Protein AF-0000000086030124 (afdb_homodimer)

Structure (mmCIF, N/CA/C/O backbone):
data_AF-0000000086030124-model_v1
#
loop_
_entity.id
_entity.type
_entity.pdbx_description
1 polymer '7-methyl-GTP pyrophosphatase'
#
loop_
_atom_site.group_PDB
_atom_site.id
_atom_site.type_symbol
_atom_site.label_atom_id
_atom_site.label_alt_id
_atom_site.label_comp_id
_atom_site.label_asym_id
_atom_site.label_entity_id
_atom_site.label_seq_id
_atom_site.pdbx_PDB_ins_code
_atom_site.Cartn_x
_atom_site.Cartn_y
_atom_site.Cartn_z
_atom_site.occupancy
_atom_site.B_iso_or_equiv
_atom_site.auth_seq_id
_atom_site.auth_comp_id
_atom_site.auth_asym_id
_atom_site.auth_atom_id
_atom_site.pdbx_PDB_model_num
ATOM 1 N N . MET A 1 1 ? -25.453 28.547 9.508 1 27.73 1 MET A N 1
ATOM 2 C CA . MET A 1 1 ? -24.422 28.516 8.477 1 27.73 1 MET A CA 1
ATOM 3 C C . MET A 1 1 ? -23.562 27.266 8.617 1 27.73 1 MET A C 1
ATOM 5 O O . MET A 1 1 ? -23.125 26.922 9.727 1 27.73 1 MET A O 1
ATOM 9 N N . ALA A 1 2 ? -23.75 26.156 7.93 1 42.12 2 ALA A N 1
ATOM 10 C CA . ALA A 1 2 ? -22.969 24.938 8.125 1 42.12 2 ALA A CA 1
ATOM 11 C C . ALA A 1 2 ? -21.484 25.266 8.352 1 42.12 2 ALA A C 1
ATOM 13 O O . ALA A 1 2 ? -20.875 26 7.574 1 42.12 2 ALA A O 1
ATOM 14 N N . ALA A 1 3 ? -20.953 25.547 9.508 1 49.97 3 ALA A N 1
ATOM 15 C CA . ALA A 1 3 ? -19.594 25.969 9.836 1 49.97 3 ALA A CA 1
ATOM 16 C C . ALA A 1 3 ? -18.594 25.453 8.805 1 49.97 3 ALA A C 1
ATOM 18 O O . ALA A 1 3 ? -18.516 24.25 8.57 1 49.97 3 ALA A O 1
ATOM 19 N N . THR A 1 4 ? -18.156 26.266 7.715 1 64.25 4 THR A N 1
ATOM 20 C CA . THR A 1 4 ? -17.359 25.969 6.535 1 64.25 4 THR A CA 1
ATOM 21 C C . THR A 1 4 ? -15.961 25.5 6.934 1 64.25 4 THR A C 1
ATOM 23 O O . THR A 1 4 ? -15.258 26.172 7.691 1 64.25 4 THR A O 1
ATOM 26 N N . ALA A 1 5 ? -15.711 24.172 6.859 1 84.19 5 ALA A N 1
ATOM 27 C CA . ALA A 1 5 ? -14.391 23.625 7.172 1 84.19 5 ALA A CA 1
ATOM 28 C C . ALA A 1 5 ? -13.289 24.469 6.531 1 84.19 5 ALA A C 1
ATOM 30 O O . ALA A 1 5 ? -13.477 25.031 5.449 1 84.19 5 ALA A O 1
ATOM 31 N N . LEU A 1 6 ? -12.312 24.984 7.371 1 94.25 6 LEU A N 1
ATOM 32 C CA . LEU A 1 6 ? -11.156 25.719 6.883 1 94.25 6 LEU A CA 1
ATOM 33 C C . LEU A 1 6 ? -10.594 25.078 5.621 1 94.25 6 LEU A C 1
ATOM 35 O O . LEU A 1 6 ? -10.656 23.844 5.465 1 94.25 6 LEU A O 1
ATOM 39 N N . PRO A 1 7 ? -10.148 25.953 4.691 1 97.19 7 PRO A N 1
ATOM 40 C CA . PRO A 1 7 ? -9.492 25.375 3.514 1 97.19 7 PRO A CA 1
ATOM 41 C C . PRO A 1 7 ? -8.25 24.562 3.871 1 97.19 7 PRO A C 1
ATOM 43 O O . PRO A 1 7 ? -7.625 24.797 4.906 1 97.19 7 PRO A O 1
ATOM 46 N N . VAL A 1 8 ? -7.926 23.625 3 1 98.19 8 VAL A N 1
ATOM 47 C CA . VAL A 1 8 ? -6.801 22.719 3.232 1 98.19 8 VAL A CA 1
ATOM 48 C C . VAL A 1 8 ? -5.672 23.047 2.252 1 98.19 8 VAL A C 1
ATOM 50 O O . VAL A 1 8 ? -5.918 23.266 1.062 1 98.19 8 VAL A O 1
ATOM 53 N N . VAL A 1 9 ? -4.465 23.141 2.754 1 98.75 9 VAL A N 1
ATOM 54 C CA . VAL A 1 9 ? -3.266 23.375 1.952 1 98.75 9 VAL A CA 1
ATOM 55 C C . VAL A 1 9 ? -2.264 22.25 2.189 1 98.75 9 VAL A C 1
ATOM 57 O O . VAL A 1 9 ? -2.008 21.859 3.334 1 98.75 9 VAL A O 1
ATOM 60 N N . LEU A 1 10 ? -1.805 21.641 1.184 1 98.69 10 LEU A N 1
ATOM 61 C CA . LEU A 1 10 ? -0.705 20.688 1.253 1 98.69 10 LEU A CA 1
ATOM 62 C C . LEU A 1 10 ? 0.634 21.375 1.025 1 98.69 10 LEU A C 1
ATOM 64 O O . LEU A 1 10 ? 0.919 21.828 -0.083 1 98.69 10 LEU A O 1
ATOM 68 N N . ALA A 1 11 ? 1.445 21.469 2.074 1 98.62 11 ALA A N 1
ATOM 69 C CA . ALA A 1 11 ? 2.758 22.109 2.004 1 98.62 11 ALA A CA 1
ATOM 70 C C . ALA A 1 11 ? 3.793 21.172 1.396 1 98.62 11 ALA A C 1
ATOM 72 O O . ALA A 1 11 ? 4.719 20.734 2.082 1 98.62 11 ALA A O 1
ATOM 73 N N . SER A 1 12 ? 3.699 20.906 0.163 1 97.25 12 SER A N 1
ATOM 74 C CA . SER A 1 12 ? 4.562 19.953 -0.521 1 97.25 12 SER A CA 1
ATOM 75 C C . SER A 1 12 ? 4.586 20.203 -2.025 1 97.25 12 SER A C 1
ATOM 77 O O . SER A 1 12 ? 3.582 20.641 -2.604 1 97.25 12 SER A O 1
ATOM 79 N N . THR A 1 13 ? 5.656 19.922 -2.635 1 93.06 13 THR A N 1
ATOM 80 C CA . THR A 1 13 ? 5.766 19.906 -4.09 1 93.06 13 THR A CA 1
ATOM 81 C C . THR A 1 13 ? 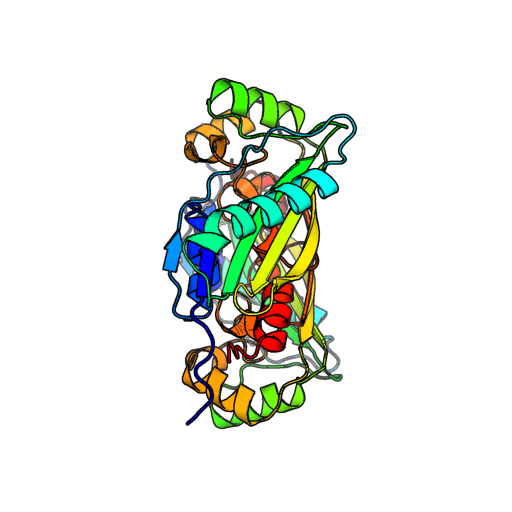5.781 18.484 -4.613 1 93.06 13 THR A C 1
ATOM 83 O O . THR A 1 13 ? 5.941 18.25 -5.816 1 93.06 13 THR A O 1
ATOM 86 N N . SER A 1 14 ? 5.684 17.547 -3.762 1 91.75 14 SER A N 1
ATOM 87 C CA . SER A 1 14 ? 5.734 16.125 -4.121 1 91.75 14 SER A CA 1
ATOM 88 C C . SER A 1 14 ? 4.488 15.711 -4.898 1 91.75 14 SER A C 1
ATOM 90 O O . SER A 1 14 ? 3.369 15.836 -4.402 1 91.75 14 SER A O 1
ATOM 92 N N . THR A 1 15 ? 4.711 15.086 -6.066 1 91.94 15 THR A N 1
ATOM 93 C CA . THR A 1 15 ? 3.604 14.562 -6.859 1 91.94 15 THR A CA 1
ATOM 94 C C . THR A 1 15 ? 2.963 13.367 -6.172 1 91.94 15 THR A C 1
ATOM 96 O O . THR A 1 15 ? 1.754 13.148 -6.285 1 91.94 15 THR A O 1
ATOM 99 N N . PHE A 1 16 ? 3.732 12.578 -5.434 1 91.94 16 PHE A N 1
ATOM 100 C CA . PHE A 1 16 ? 3.229 11.398 -4.734 1 91.94 16 PHE A CA 1
ATOM 101 C C . PHE A 1 16 ? 2.275 11.797 -3.613 1 91.94 16 PHE A C 1
ATOM 103 O O . PHE A 1 16 ? 1.178 11.25 -3.5 1 91.94 16 PHE A O 1
ATOM 110 N N . ARG A 1 17 ? 2.697 12.781 -2.834 1 96.19 17 ARG A N 1
ATOM 111 C CA . ARG A 1 17 ? 1.858 13.25 -1.734 1 96.19 17 ARG A CA 1
ATOM 112 C C . ARG A 1 17 ? 0.556 13.844 -2.256 1 96.19 17 ARG A C 1
ATOM 114 O O . ARG A 1 17 ? -0.517 13.578 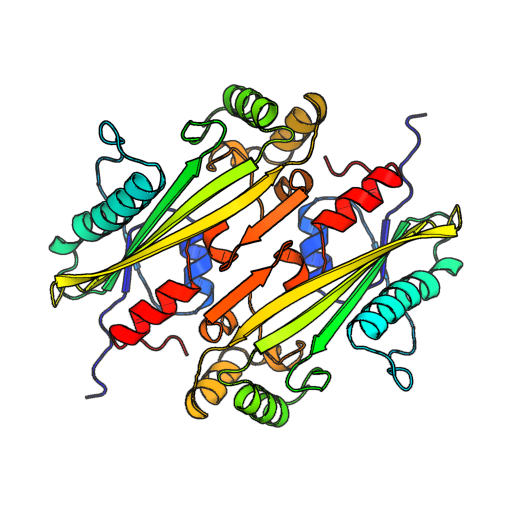-1.71 1 96.19 17 ARG A O 1
ATOM 121 N N . ARG A 1 18 ? 0.685 14.586 -3.307 1 97.06 18 ARG A N 1
ATOM 122 C CA . ARG A 1 18 ? -0.495 15.188 -3.92 1 97.06 18 ARG A CA 1
ATOM 123 C C . ARG A 1 18 ? -1.471 14.117 -4.395 1 97.06 18 ARG A C 1
ATOM 125 O O . ARG A 1 18 ? -2.666 14.188 -4.105 1 97.06 18 ARG A O 1
ATOM 132 N N . LYS A 1 19 ? -0.991 13.133 -5.109 1 95.69 19 LYS A N 1
ATOM 133 C CA . LYS A 1 19 ? -1.825 12.055 -5.637 1 95.69 19 LYS A CA 1
ATOM 134 C C . LYS A 1 19 ? -2.502 11.281 -4.508 1 95.69 19 LYS A C 1
ATOM 136 O O . LYS A 1 19 ? -3.676 10.914 -4.613 1 95.69 19 LYS A O 1
ATOM 141 N N . GLN A 1 20 ? -1.78 11.047 -3.445 1 95.94 20 GLN A N 1
ATOM 142 C CA . GLN A 1 20 ? -2.338 10.32 -2.309 1 95.94 20 GLN A CA 1
ATOM 143 C C . GLN A 1 20 ? -3.504 11.086 -1.687 1 95.94 20 GLN A C 1
ATOM 145 O O . GLN A 1 20 ? -4.555 10.5 -1.403 1 95.94 20 GLN A O 1
ATOM 150 N N . LEU A 1 21 ? -3.281 12.375 -1.481 1 97.19 21 LEU A N 1
ATOM 151 C CA . LEU A 1 21 ? -4.336 13.172 -0.87 1 97.19 21 LEU A CA 1
ATOM 152 C C . LEU A 1 21 ? -5.543 13.281 -1.797 1 97.19 21 LEU A C 1
ATOM 154 O O . LEU A 1 21 ? -6.684 13.336 -1.333 1 97.19 21 LEU A O 1
ATOM 158 N N . GLN A 1 22 ? -5.301 13.242 -3.072 1 97.25 22 GLN A N 1
ATOM 159 C CA . GLN A 1 22 ? -6.359 13.359 -4.074 1 97.25 22 GLN A CA 1
ATOM 160 C C . GLN A 1 22 ? -7.309 12.164 -4.008 1 97.25 22 GLN A C 1
ATOM 162 O O . GLN A 1 22 ? -8.469 12.273 -4.398 1 97.25 22 GLN A O 1
ATOM 167 N N . THR A 1 23 ? -6.824 11.07 -3.514 1 95.31 23 THR A N 1
ATOM 168 C CA . THR A 1 23 ? -7.648 9.867 -3.459 1 95.31 23 THR A CA 1
ATOM 169 C C . THR A 1 23 ? -8.875 10.094 -2.582 1 95.31 23 THR A C 1
ATOM 171 O O . THR A 1 23 ? -9.875 9.383 -2.709 1 95.31 23 THR A O 1
ATOM 174 N N . TRP A 1 24 ? -8.82 11.016 -1.66 1 96 24 TRP A N 1
ATOM 175 C CA . TRP A 1 24 ? -9.93 11.297 -0.752 1 96 24 TRP A CA 1
ATOM 176 C C . TRP A 1 24 ? -10.93 12.25 -1.396 1 96 24 TRP A C 1
ATOM 178 O O . TRP A 1 24 ? -12.008 12.477 -0.852 1 96 24 TRP A O 1
ATOM 188 N N . GLY A 1 25 ? -10.586 12.867 -2.492 1 93.88 25 GLY A N 1
ATOM 189 C CA . GLY A 1 25 ? -11.477 13.797 -3.168 1 93.88 25 GLY A CA 1
ATOM 190 C C . GLY A 1 25 ? -11.695 15.086 -2.4 1 93.88 25 GLY A C 1
ATOM 191 O O . GLY A 1 25 ? -12.695 15.773 -2.604 1 93.88 25 GLY A O 1
ATOM 192 N N . LEU A 1 26 ? -10.914 15.32 -1.486 1 91.69 26 LEU A N 1
ATOM 193 C CA . LEU A 1 26 ? -10.93 16.562 -0.714 1 91.69 26 LEU A CA 1
ATOM 194 C C . LEU A 1 26 ? -10.312 17.703 -1.512 1 91.69 26 LEU A C 1
ATOM 196 O O . LEU A 1 26 ? -9.25 17.547 -2.111 1 91.69 26 LEU A O 1
ATOM 200 N N . PRO A 1 27 ? -11.055 18.828 -1.61 1 94.81 27 PRO A N 1
ATOM 201 C CA . PRO A 1 27 ? -10.406 19.984 -2.24 1 94.81 27 PRO A CA 1
ATOM 202 C C . PRO A 1 27 ? -9.211 20.5 -1.439 1 94.81 27 PRO A C 1
ATOM 204 O O . PRO A 1 27 ? -9.297 20.625 -0.215 1 94.81 27 PRO A O 1
ATOM 207 N N . PHE A 1 28 ? -8.133 20.719 -2.119 1 97.62 28 PHE A N 1
ATOM 208 C CA . PHE A 1 28 ? -6.965 21.297 -1.467 1 97.62 28 PHE A CA 1
ATOM 209 C C . PHE A 1 28 ? -6.086 22.031 -2.477 1 97.62 28 PHE A C 1
ATOM 211 O O . PHE A 1 28 ? -6.219 21.828 -3.686 1 97.62 28 PHE A O 1
ATOM 218 N N . GLU A 1 29 ? -5.297 22.906 -1.936 1 97.38 29 GLU A N 1
ATOM 219 C CA . GLU A 1 29 ? -4.277 23.594 -2.721 1 97.38 29 GLU A CA 1
ATOM 220 C C . GLU A 1 29 ? -2.877 23.125 -2.338 1 97.38 29 GLU A C 1
ATOM 222 O O . GLU A 1 29 ? -2.627 22.781 -1.181 1 97.38 29 GLU A O 1
ATOM 227 N N . CYS A 1 30 ? -2.006 23.047 -3.324 1 98.25 30 CYS A N 1
ATOM 228 C CA . CYS A 1 30 ? -0.603 22.766 -3.039 1 98.25 30 CYS A CA 1
ATOM 229 C C . CYS A 1 30 ? 0.206 24.062 -2.986 1 98.25 30 CYS A C 1
ATOM 231 O O . CYS A 1 30 ? -0.032 24.984 -3.773 1 98.25 30 CYS A O 1
ATOM 233 N N . ALA A 1 31 ? 1.067 24.172 -2.09 1 98.38 31 ALA A N 1
ATOM 234 C CA . ALA A 1 31 ? 1.995 25.297 -1.999 1 98.38 31 ALA A CA 1
ATOM 235 C C . ALA A 1 31 ? 3.398 24.828 -1.636 1 98.38 31 ALA A C 1
ATOM 237 O O . ALA A 1 31 ? 3.562 23.938 -0.799 1 98.38 31 ALA A O 1
ATOM 238 N N . ALA A 1 32 ? 4.406 25.422 -2.238 1 97.75 32 ALA A N 1
ATOM 239 C CA . ALA A 1 32 ? 5.797 25.031 -1.992 1 97.75 32 ALA A CA 1
ATOM 240 C C . ALA A 1 32 ? 6.309 25.656 -0.697 1 97.75 32 ALA A C 1
ATOM 242 O O . ALA A 1 32 ? 6.352 26.891 -0.564 1 97.75 32 ALA A O 1
ATOM 243 N N . PRO A 1 33 ? 6.707 24.812 0.192 1 97.44 33 PRO A N 1
ATOM 244 C CA . PRO A 1 33 ? 7.289 25.375 1.407 1 97.44 33 PRO A CA 1
ATOM 245 C C . PRO A 1 33 ? 8.742 25.812 1.218 1 97.44 33 PRO A C 1
ATOM 247 O O . PRO A 1 33 ? 9.398 25.391 0.263 1 97.44 33 PRO A O 1
ATOM 250 N N . GLU A 1 34 ? 9.164 26.75 2.045 1 95.25 34 GLU A N 1
ATOM 251 C CA . GLU A 1 34 ? 10.555 27.172 2.145 1 95.25 34 GLU A CA 1
ATOM 252 C C . GLU A 1 34 ? 11.102 26.938 3.553 1 95.25 34 GLU A C 1
ATOM 254 O O . GLU A 1 34 ? 10.766 27.688 4.477 1 95.25 34 GLU A O 1
ATOM 259 N N . TYR A 1 35 ? 11.867 25.969 3.641 1 95.69 35 TYR A N 1
ATOM 260 C CA . TYR A 1 35 ? 12.398 25.609 4.945 1 95.69 35 TYR A CA 1
ATOM 261 C C . TYR A 1 35 ? 13.758 24.922 4.809 1 95.69 35 TYR A C 1
ATOM 263 O O . TYR A 1 35 ? 13.961 24.109 3.904 1 95.69 35 TYR A O 1
ATOM 271 N N . ASP A 1 36 ? 14.703 25.281 5.664 1 95 36 ASP A N 1
ATOM 272 C CA . ASP A 1 36 ? 16.031 24.672 5.664 1 95 36 ASP A CA 1
ATOM 273 C C . ASP A 1 36 ? 15.953 23.203 6.078 1 95 36 ASP A C 1
ATOM 275 O O . ASP A 1 36 ? 15.531 22.891 7.195 1 95 36 ASP A O 1
ATOM 279 N N . GLU A 1 37 ? 16.312 22.281 5.238 1 92.19 37 GLU A N 1
ATOM 280 C CA . GLU A 1 37 ? 16.141 20.859 5.477 1 92.19 37 GLU A CA 1
ATOM 281 C C . GLU A 1 37 ? 17.422 20.234 6.031 1 92.19 37 GLU A C 1
ATOM 283 O O . GLU A 1 37 ? 17.5 19 6.188 1 92.19 37 GLU A O 1
ATOM 288 N N . THR A 1 38 ? 18.438 21.031 6.422 1 91.19 38 THR A N 1
ATOM 289 C CA . THR A 1 38 ? 19.688 20.5 6.961 1 91.19 38 THR A CA 1
ATOM 290 C C . THR A 1 38 ? 19.453 19.828 8.312 1 91.19 38 THR A C 1
ATOM 292 O O . THR A 1 38 ? 18.828 20.406 9.203 1 91.19 38 THR A O 1
ATOM 295 N N . PRO A 1 39 ? 19.906 18.562 8.344 1 89.75 39 PRO A N 1
ATOM 296 C CA . PRO A 1 39 ? 19.75 17.906 9.641 1 89.75 39 PRO A CA 1
ATOM 297 C C . PRO A 1 39 ? 20.5 18.641 10.758 1 89.75 39 PRO A C 1
ATOM 299 O O . PRO A 1 39 ? 21.594 19.172 10.531 1 89.75 39 PRO A O 1
ATOM 302 N N . LEU A 1 40 ? 19.953 18.672 11.984 1 92 40 LEU A N 1
ATOM 303 C CA . LEU A 1 40 ? 20.609 19.25 13.148 1 92 40 LEU A CA 1
ATOM 304 C C . LEU A 1 40 ? 21.609 18.281 13.758 1 92 40 LEU A C 1
ATOM 306 O O . LEU A 1 40 ? 21.484 17.062 13.602 1 92 40 LEU A O 1
ATOM 310 N N . ALA A 1 41 ? 22.562 18.828 14.477 1 91.5 41 ALA A N 1
ATOM 311 C CA . ALA A 1 41 ? 23.562 17.984 15.125 1 91.5 41 ALA A CA 1
ATOM 312 C C . ALA A 1 41 ? 22.922 17.047 16.141 1 91.5 41 ALA A C 1
ATOM 314 O O . ALA A 1 41 ? 22.141 17.484 17 1 91.5 41 ALA A O 1
ATOM 315 N N . GLY A 1 42 ? 23.234 15.773 15.992 1 91.88 42 GLY A N 1
ATOM 316 C CA . GLY A 1 42 ? 22.734 14.789 16.938 1 91.88 42 GLY A CA 1
ATOM 317 C C . GLY A 1 42 ? 21.266 14.445 16.734 1 91.88 42 GLY A C 1
ATOM 318 O O . GLY A 1 42 ? 20.688 13.695 17.531 1 91.88 42 GLY A O 1
ATOM 319 N N . GLU A 1 43 ? 20.703 14.992 15.719 1 93.81 43 GLU A N 1
ATOM 320 C CA . GLU A 1 43 ? 19.281 14.758 15.461 1 93.81 43 GLU A CA 1
ATOM 321 C C . GLU A 1 43 ? 19.047 13.352 14.922 1 93.81 43 GLU A C 1
ATOM 323 O O . GLU A 1 43 ? 19.719 12.914 13.984 1 93.81 43 GLU A O 1
ATOM 328 N N . ALA A 1 44 ? 18.156 12.609 15.633 1 94.62 44 ALA A N 1
ATOM 329 C CA . ALA A 1 44 ? 17.781 11.289 15.125 1 94.62 44 ALA A CA 1
ATOM 330 C C . ALA A 1 44 ? 16.953 11.406 13.852 1 94.62 44 ALA A C 1
ATOM 332 O O . ALA A 1 44 ? 16.328 12.43 13.602 1 94.62 44 ALA A O 1
ATOM 333 N N . ALA A 1 45 ? 16.906 10.328 13.039 1 94.94 45 ALA A N 1
ATOM 334 C CA . ALA A 1 45 ? 16.203 10.312 11.766 1 94.94 45 ALA A CA 1
ATOM 335 C C . ALA A 1 45 ? 14.727 10.664 11.953 1 94.94 45 ALA A C 1
ATOM 337 O O . ALA A 1 45 ? 14.18 11.484 11.211 1 94.94 45 ALA A O 1
ATOM 338 N N . ALA A 1 46 ? 14.109 10.07 12.938 1 96.75 46 ALA A N 1
ATOM 339 C CA . ALA A 1 46 ? 12.703 10.352 13.227 1 96.75 46 ALA A CA 1
ATOM 340 C C . ALA A 1 46 ? 12.5 11.812 13.602 1 96.75 46 ALA A C 1
ATOM 342 O O . ALA A 1 46 ? 11.508 12.438 13.211 1 96.75 46 ALA A O 1
ATOM 343 N N . GLY A 1 47 ? 13.414 12.305 14.383 1 97.06 47 GLY A N 1
ATOM 344 C CA . GLY A 1 47 ? 13.367 13.703 14.758 1 97.06 47 GLY A CA 1
ATOM 345 C C . GLY A 1 47 ? 13.484 14.648 13.578 1 97.06 47 GLY A C 1
ATOM 346 O O . GLY A 1 47 ? 12.773 15.648 13.5 1 97.06 47 GLY A O 1
ATOM 347 N N . THR A 1 48 ? 14.375 14.336 12.68 1 96.75 48 THR A N 1
ATOM 348 C CA . THR A 1 48 ? 14.547 15.125 11.469 1 96.75 48 THR A CA 1
ATOM 349 C C . THR A 1 48 ? 13.25 15.172 10.664 1 96.75 48 THR A C 1
ATOM 351 O O . THR A 1 48 ? 12.797 16.25 10.273 1 96.75 48 THR A O 1
ATOM 354 N N . ALA A 1 49 ? 12.641 14.031 10.445 1 97.5 49 ALA A N 1
ATOM 355 C CA . ALA A 1 49 ? 11.398 13.953 9.688 1 97.5 49 ALA A CA 1
ATOM 356 C C . ALA A 1 49 ? 10.312 14.82 10.32 1 97.5 49 ALA A C 1
ATOM 358 O O . ALA A 1 49 ? 9.641 15.586 9.625 1 97.5 49 ALA A O 1
ATOM 359 N N . ARG A 1 50 ? 10.203 14.695 11.609 1 98.25 50 ARG A N 1
ATOM 360 C CA . ARG A 1 50 ? 9.188 15.438 12.352 1 98.25 50 ARG A CA 1
ATOM 361 C C . ARG A 1 50 ? 9.422 16.938 12.25 1 98.25 50 ARG A C 1
ATOM 363 O O . ARG A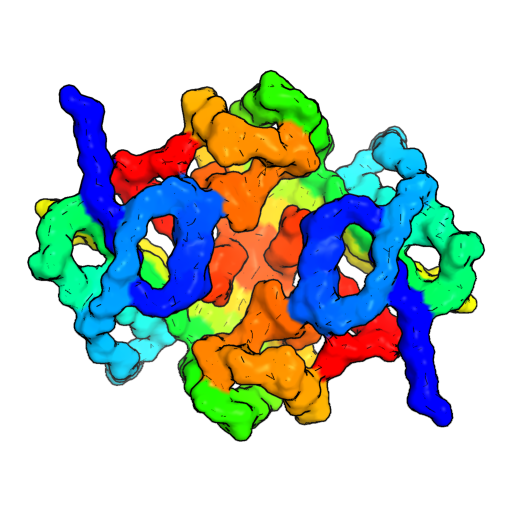 1 50 ? 8.5 17.703 11.953 1 98.25 50 ARG A O 1
ATOM 370 N N . ARG A 1 51 ? 10.664 17.344 12.5 1 98.31 51 ARG A N 1
ATOM 371 C CA . ARG A 1 51 ? 11.016 18.75 12.461 1 98.31 51 ARG A CA 1
ATOM 372 C C . ARG A 1 51 ? 10.758 19.344 11.078 1 98.31 51 ARG A C 1
ATOM 374 O O . ARG A 1 51 ? 10.188 20.422 10.953 1 98.31 51 ARG A O 1
ATOM 381 N N . LEU A 1 52 ? 11.172 18.656 10.102 1 98 52 LEU A N 1
ATOM 382 C CA . LEU A 1 52 ? 11.023 19.141 8.734 1 98 52 LEU A CA 1
ATOM 383 C C . LEU A 1 52 ? 9.547 19.219 8.344 1 98 52 LEU A C 1
ATOM 385 O O . LEU A 1 52 ? 9.125 20.188 7.711 1 98 52 LEU A O 1
ATOM 389 N N . ALA A 1 53 ? 8.719 18.25 8.688 1 98.62 53 ALA A N 1
ATOM 390 C CA . ALA A 1 53 ? 7.289 18.297 8.406 1 98.62 53 ALA A CA 1
ATOM 391 C C . ALA A 1 53 ? 6.652 19.531 9.023 1 98.62 53 ALA A C 1
ATOM 393 O O . ALA A 1 53 ? 5.969 20.297 8.336 1 98.62 53 ALA A O 1
ATOM 394 N N . ALA A 1 54 ? 6.922 19.734 10.281 1 98.69 54 ALA A N 1
ATOM 395 C CA . ALA A 1 54 ? 6.363 20.891 10.992 1 98.69 54 ALA A CA 1
ATOM 396 C C . ALA A 1 54 ? 6.902 22.203 10.43 1 98.69 54 ALA A C 1
ATOM 398 O O . ALA A 1 54 ? 6.152 23.156 10.258 1 98.69 54 ALA A O 1
ATOM 399 N N . GLY A 1 55 ? 8.211 22.234 10.195 1 98.56 55 GLY A N 1
ATOM 400 C CA . GLY A 1 55 ? 8.836 23.422 9.641 1 98.56 55 GLY A CA 1
ATOM 401 C C . GLY A 1 55 ? 8.25 23.828 8.305 1 98.56 55 GLY A C 1
ATOM 402 O O . GLY A 1 55 ? 8 25.016 8.07 1 98.56 55 GLY A O 1
ATOM 403 N N . LYS A 1 56 ? 8.023 22.859 7.453 1 98.56 56 LYS A N 1
ATOM 404 C CA . LYS A 1 56 ? 7.434 23.125 6.145 1 98.56 56 LYS A CA 1
ATOM 405 C C . LYS A 1 56 ? 6.027 23.719 6.281 1 98.56 56 LYS A C 1
ATOM 407 O O . LYS A 1 56 ? 5.684 24.672 5.598 1 98.56 56 LYS A O 1
ATOM 412 N N . ALA A 1 57 ? 5.211 23.188 7.137 1 98.69 57 ALA A N 1
ATOM 413 C CA . ALA A 1 57 ? 3.871 23.719 7.379 1 98.69 57 ALA A CA 1
ATOM 414 C C . ALA A 1 57 ? 3.938 25.141 7.922 1 98.69 57 ALA A C 1
ATOM 416 O O . ALA A 1 57 ? 3.256 26.047 7.422 1 98.69 57 ALA A O 1
ATOM 417 N N . ARG A 1 58 ? 4.777 25.375 8.883 1 98.44 58 ARG A N 1
ATOM 418 C CA . ARG A 1 58 ? 4.883 26.672 9.547 1 98.44 58 ARG A CA 1
ATOM 419 C C . ARG A 1 58 ? 5.395 27.734 8.586 1 98.44 58 ARG A C 1
ATOM 421 O O . ARG A 1 58 ? 5.02 28.906 8.688 1 98.44 58 ARG A O 1
ATOM 428 N N . SER A 1 59 ? 6.223 27.281 7.684 1 98.5 59 SER A N 1
ATOM 429 C CA . SER A 1 59 ? 6.801 28.234 6.73 1 98.5 59 SER A CA 1
ATOM 430 C C . SER A 1 59 ? 5.719 28.891 5.879 1 98.5 59 SER A C 1
ATOM 432 O O . SER A 1 59 ? 5.934 29.969 5.324 1 98.5 59 SER A O 1
ATOM 434 N N . LEU A 1 60 ? 4.566 28.281 5.754 1 98.38 60 LEU A N 1
ATOM 435 C CA . LEU A 1 60 ? 3.5 28.781 4.898 1 98.38 60 LEU A CA 1
ATOM 436 C C . LEU A 1 60 ? 2.408 29.453 5.727 1 98.38 60 LEU A C 1
ATOM 438 O O . LEU A 1 60 ? 1.435 29.969 5.176 1 98.38 60 LEU A O 1
ATOM 442 N N . ALA A 1 61 ? 2.531 29.516 7.023 1 97.94 61 ALA A N 1
ATOM 443 C CA . ALA A 1 61 ? 1.485 29.953 7.938 1 97.94 61 ALA A CA 1
ATOM 444 C C . ALA A 1 61 ? 1.084 31.406 7.656 1 97.94 61 ALA A C 1
ATOM 446 O O . ALA A 1 61 ? -0.103 31.734 7.668 1 97.94 61 ALA A O 1
ATOM 447 N N . ALA A 1 62 ? 2.049 32.281 7.406 1 97.44 62 ALA A N 1
ATOM 448 C CA . ALA A 1 62 ? 1.773 33.688 7.176 1 97.44 62 ALA A CA 1
ATOM 449 C C . ALA A 1 62 ? 1.006 33.906 5.871 1 97.44 62 ALA A C 1
ATOM 451 O O . ALA A 1 62 ? 0.149 34.781 5.781 1 97.44 62 ALA A O 1
ATOM 452 N N . ARG A 1 63 ? 1.318 33.125 4.891 1 97.69 63 ARG A N 1
ATOM 453 C CA . ARG A 1 63 ? 0.678 33.219 3.582 1 97.69 63 ARG A CA 1
ATOM 454 C C . ARG A 1 63 ? -0.753 32.688 3.635 1 97.69 63 ARG A C 1
ATOM 456 O O . ARG A 1 63 ? -1.612 33.156 2.871 1 97.69 63 ARG A O 1
ATOM 463 N N . PHE A 1 64 ? -1.053 31.766 4.469 1 97.69 64 PHE A N 1
ATOM 464 C CA . PHE A 1 64 ? -2.361 31.141 4.566 1 97.69 64 PHE A CA 1
ATOM 465 C C . PHE A 1 64 ? -2.928 31.281 5.973 1 97.69 64 PHE A C 1
ATOM 467 O O . PHE A 1 64 ? -3.018 30.297 6.711 1 97.69 64 PHE A O 1
ATOM 474 N N . PRO A 1 65 ? -3.484 32.562 6.09 1 89.88 65 PRO A N 1
ATOM 475 C CA . PRO A 1 65 ? -4.09 32.781 7.406 1 89.88 65 PRO A CA 1
ATOM 476 C C . PRO A 1 65 ? -5.473 32.125 7.531 1 89.88 65 PRO A C 1
ATOM 478 O O . PRO A 1 65 ? -6.223 32.094 6.551 1 89.88 65 PRO A O 1
ATOM 481 N N . ALA A 1 66 ? -5.762 31.188 8.438 1 96.12 66 ALA A N 1
ATOM 482 C CA . ALA A 1 66 ? -7.02 30.484 8.711 1 96.12 66 ALA A CA 1
ATOM 483 C C . ALA A 1 66 ? -7.195 29.281 7.793 1 96.12 66 ALA A C 1
ATOM 485 O O . ALA A 1 66 ? -8.211 29.172 7.102 1 96.12 66 ALA A O 1
ATOM 486 N N . CYS A 1 67 ? -6.293 28.531 7.695 1 97.88 67 CYS A N 1
ATOM 487 C CA . CYS A 1 67 ? -6.234 27.312 6.883 1 97.88 67 CYS A CA 1
ATOM 488 C C . CYS A 1 67 ? -5.719 26.141 7.695 1 97.88 67 CYS A C 1
ATOM 490 O O . CYS A 1 67 ? -5.188 26.312 8.789 1 97.88 67 CYS A O 1
ATOM 492 N N . LEU A 1 68 ? -5.996 25.031 7.219 1 98.69 68 LEU A N 1
ATOM 493 C CA . LEU A 1 68 ? -5.332 23.797 7.652 1 98.69 68 LEU A CA 1
ATOM 494 C C . LEU A 1 68 ? -4.191 23.438 6.711 1 98.69 68 LEU A C 1
ATOM 496 O O . LEU A 1 68 ? -4.414 23.188 5.523 1 98.69 68 LEU A O 1
ATOM 500 N N . ILE A 1 69 ? -2.977 23.484 7.238 1 98.88 69 ILE A N 1
ATOM 501 C CA . ILE A 1 69 ? -1.808 23.203 6.41 1 98.88 69 ILE A CA 1
ATOM 502 C C . ILE A 1 69 ? -1.246 21.828 6.75 1 98.88 69 ILE A C 1
ATOM 504 O O . ILE A 1 69 ? -0.877 21.562 7.898 1 98.88 69 ILE A O 1
ATOM 508 N N . ILE A 1 70 ? -1.206 20.984 5.754 1 98.88 70 ILE A N 1
ATOM 509 C CA . ILE A 1 70 ? -0.602 19.672 5.891 1 98.88 70 ILE A CA 1
ATOM 510 C C . ILE A 1 70 ? 0.884 19.75 5.551 1 98.88 70 ILE A C 1
ATOM 512 O O . ILE A 1 70 ? 1.252 20.125 4.434 1 98.88 70 ILE A O 1
ATOM 516 N N . GLY A 1 71 ? 1.718 19.469 6.516 1 98.81 71 GLY A N 1
ATOM 517 C CA . GLY A 1 71 ? 3.143 19.281 6.285 1 98.81 71 GLY A CA 1
ATOM 518 C C . GLY A 1 71 ? 3.57 17.828 6.371 1 98.81 71 GLY A C 1
ATOM 519 O O . GLY A 1 71 ? 3.002 17.047 7.145 1 98.81 71 GLY A O 1
ATOM 520 N N . ALA A 1 72 ? 4.625 17.5 5.598 1 98.38 72 ALA A N 1
ATOM 521 C CA . ALA A 1 72 ? 5.113 16.109 5.609 1 98.38 72 ALA A CA 1
ATOM 522 C C . ALA A 1 72 ? 6.586 16.047 5.215 1 98.38 72 ALA A C 1
ATOM 524 O O . ALA A 1 72 ? 7.098 16.953 4.551 1 98.38 72 ALA A O 1
ATOM 525 N N . ASP A 1 73 ? 7.223 15.031 5.688 1 96.94 73 ASP A N 1
ATOM 526 C CA . ASP A 1 73 ? 8.602 14.719 5.316 1 96.94 73 ASP A CA 1
ATOM 527 C C . ASP A 1 73 ? 8.914 13.25 5.594 1 96.94 73 ASP A C 1
ATOM 529 O O . ASP A 1 73 ? 8.234 12.602 6.391 1 96.94 73 ASP A O 1
ATOM 533 N N . GLN A 1 74 ? 9.852 12.766 4.906 1 95.62 74 GLN A N 1
ATOM 534 C CA . GLN A 1 74 ? 10.242 11.375 5.074 1 95.62 74 GLN A CA 1
ATOM 535 C C . GLN A 1 74 ? 11.766 11.227 5.066 1 95.62 74 GLN A C 1
ATOM 537 O O . GLN A 1 74 ? 12.445 11.805 4.215 1 95.62 74 GLN A O 1
ATOM 542 N N . VAL A 1 75 ? 12.25 10.477 6.027 1 95.94 75 VAL A N 1
ATOM 543 C CA . VAL A 1 75 ? 13.672 10.188 6.141 1 95.94 75 VAL A CA 1
ATOM 544 C C . VAL A 1 75 ? 13.891 8.672 6.078 1 95.94 75 VAL A C 1
ATOM 546 O O . VAL A 1 75 ? 13.227 7.914 6.781 1 95.94 75 VAL A O 1
ATOM 549 N N . ALA A 1 76 ? 14.773 8.258 5.223 1 96.38 76 ALA A N 1
ATOM 550 C CA . ALA A 1 76 ? 15.18 6.863 5.129 1 96.38 76 ALA A CA 1
ATOM 551 C C . ALA A 1 76 ? 16.484 6.621 5.895 1 96.38 76 ALA A C 1
ATOM 553 O O . ALA A 1 76 ? 17.406 7.438 5.84 1 96.38 76 ALA A O 1
ATOM 554 N N . TRP A 1 77 ? 16.469 5.547 6.637 1 96.5 77 TRP A N 1
ATOM 555 C CA . TRP A 1 77 ? 17.594 5.223 7.52 1 96.5 77 TRP A CA 1
ATOM 556 C C . TRP A 1 77 ? 18.016 3.77 7.344 1 96.5 77 TRP A C 1
ATOM 558 O O . TRP A 1 77 ? 17.172 2.865 7.352 1 96.5 77 TRP A O 1
ATOM 568 N N . SER A 1 78 ? 19.328 3.51 7.125 1 96.31 78 SER A N 1
ATOM 569 C CA . SER A 1 78 ? 19.891 2.168 7.027 1 96.31 78 SER A CA 1
ATOM 570 C C . SER A 1 78 ? 21.359 2.158 7.43 1 96.31 78 SER A C 1
ATOM 572 O O . SER A 1 78 ? 22.109 3.086 7.105 1 96.31 78 SER A O 1
ATOM 574 N N . GLY A 1 79 ? 21.766 1.145 8.148 1 91.81 79 GLY A N 1
ATOM 575 C CA . GLY A 1 79 ? 23.172 0.985 8.492 1 91.81 79 GLY A CA 1
ATOM 576 C C . GLY A 1 79 ? 23.703 2.119 9.344 1 91.81 79 GLY A C 1
ATOM 577 O O . GLY A 1 79 ? 24.828 2.584 9.133 1 91.81 79 GLY A O 1
ATOM 578 N N . GLY A 1 80 ? 22.922 2.686 10.016 1 90.62 80 GLY A N 1
ATOM 579 C CA . GLY A 1 80 ? 23.359 3.709 10.945 1 90.62 80 GLY A CA 1
ATOM 580 C C . GLY A 1 80 ? 23.453 5.09 10.32 1 90.62 80 GLY A C 1
ATOM 581 O O . GLY A 1 80 ? 24 6.012 10.922 1 90.62 80 GLY A O 1
ATOM 582 N N . ARG A 1 81 ? 22.938 5.172 9.172 1 91.06 81 ARG A N 1
ATOM 583 C CA . ARG A 1 81 ? 23 6.484 8.539 1 91.06 81 ARG A CA 1
ATOM 584 C C . ARG A 1 81 ? 21.719 6.805 7.797 1 91.06 81 ARG A C 1
ATOM 586 O O . ARG A 1 81 ? 20.953 5.902 7.445 1 91.06 81 ARG A O 1
ATOM 593 N N . GLN A 1 82 ? 21.453 8.125 7.547 1 92.75 82 GLN A N 1
ATOM 594 C CA . GLN A 1 82 ? 20.328 8.594 6.734 1 92.75 82 GLN A CA 1
ATOM 595 C C . GLN A 1 82 ? 20.625 8.414 5.246 1 92.75 82 GLN A C 1
ATOM 597 O O . GLN A 1 82 ? 21.719 8.734 4.777 1 92.75 82 GLN A O 1
ATOM 602 N N . LEU A 1 83 ? 19.547 7.852 4.648 1 92.88 83 LEU A N 1
ATOM 603 C CA . LEU A 1 83 ? 19.641 7.707 3.199 1 92.88 83 LEU A CA 1
ATOM 604 C C . LEU A 1 83 ? 18.984 8.891 2.492 1 92.88 83 LEU A C 1
ATOM 606 O O . LEU A 1 83 ? 17.859 9.281 2.838 1 92.88 83 LEU A O 1
ATOM 610 N N . GLY A 1 84 ? 19.688 9.633 1.72 1 88.12 84 GLY A N 1
ATOM 611 C CA . GLY A 1 84 ? 19.094 10.688 0.913 1 88.12 84 GLY A CA 1
ATOM 612 C C . GLY A 1 84 ? 18.688 10.219 -0.471 1 88.12 84 GLY A C 1
ATOM 613 O O . GLY A 1 84 ? 18.484 9.023 -0.694 1 88.12 84 GLY A O 1
ATOM 614 N N . LYS A 1 85 ? 18.391 11.141 -1.246 1 89.81 85 LYS A N 1
ATOM 615 C CA . LYS A 1 85 ? 18.141 10.875 -2.662 1 89.81 85 LYS A CA 1
ATOM 616 C C . LYS A 1 85 ? 19.453 10.836 -3.443 1 89.81 85 LYS A C 1
ATOM 618 O O . LYS A 1 85 ? 20.25 11.781 -3.377 1 89.81 85 LYS A O 1
ATOM 623 N N . PRO A 1 86 ? 19.703 9.758 -4.152 1 94.31 86 PRO A N 1
ATOM 624 C CA . PRO A 1 86 ? 20.984 9.672 -4.883 1 94.31 86 PRO A CA 1
ATOM 625 C C . PRO A 1 86 ? 21.141 10.781 -5.918 1 94.31 86 PRO A C 1
ATOM 627 O O . PRO A 1 86 ? 22.234 11.305 -6.102 1 94.31 86 PRO A O 1
ATOM 630 N N . MET A 1 87 ? 20.172 11.133 -6.664 1 93.5 87 MET A N 1
ATOM 631 C CA . MET A 1 87 ? 20.062 12.242 -7.605 1 93.5 87 MET A CA 1
ATOM 632 C C . MET A 1 87 ? 20.828 11.945 -8.891 1 93.5 87 MET A C 1
ATOM 634 O O . MET A 1 87 ? 20.734 12.695 -9.859 1 93.5 87 MET A O 1
ATOM 638 N N . THR A 1 88 ? 21.75 10.859 -8.914 1 95.44 88 THR A N 1
ATOM 639 C CA . THR A 1 88 ? 22.422 10.398 -10.117 1 95.44 88 THR A CA 1
ATOM 640 C C . THR A 1 88 ? 22.391 8.883 -10.227 1 95.44 88 THR A C 1
ATOM 642 O O . THR A 1 88 ? 22.281 8.188 -9.211 1 95.44 88 THR A O 1
ATOM 645 N N . PRO A 1 89 ? 22.453 8.43 -11.453 1 95.06 89 PRO A N 1
ATOM 646 C CA . PRO A 1 89 ? 22.422 6.98 -11.633 1 95.06 89 PRO A CA 1
ATOM 647 C C . PRO A 1 89 ? 23.578 6.281 -10.906 1 95.06 89 PRO A C 1
ATOM 649 O O . PRO A 1 89 ? 23.375 5.211 -10.32 1 95.06 89 PRO A O 1
ATOM 652 N N . GLU A 1 90 ? 24.766 6.875 -10.938 1 96.25 90 GLU A N 1
ATOM 653 C CA . GLU A 1 90 ? 25.953 6.273 -10.312 1 96.25 90 GLU A CA 1
ATOM 654 C C . GLU A 1 90 ? 25.781 6.18 -8.797 1 96.25 90 GLU A C 1
ATOM 656 O O . GLU A 1 90 ? 26.094 5.152 -8.195 1 96.25 90 GLU A O 1
ATOM 661 N N . ARG A 1 91 ? 25.297 7.227 -8.203 1 96.5 91 ARG A N 1
ATOM 662 C CA . ARG A 1 91 ? 25.062 7.227 -6.762 1 96.5 91 ARG A CA 1
ATOM 663 C C . ARG A 1 91 ? 23.938 6.262 -6.395 1 96.5 91 ARG A C 1
ATOM 665 O O . ARG A 1 91 ? 24 5.605 -5.348 1 96.5 91 ARG A O 1
ATOM 672 N N . ALA A 1 92 ? 22.938 6.207 -7.254 1 96.81 92 ALA A N 1
ATOM 673 C CA . ALA A 1 92 ? 21.844 5.273 -7.035 1 96.81 92 ALA A CA 1
ATOM 674 C C . ALA A 1 92 ? 22.328 3.83 -7.059 1 96.81 92 ALA A C 1
ATOM 676 O O . ALA A 1 92 ? 21.938 3.02 -6.215 1 96.81 92 ALA A O 1
ATOM 677 N N . GLN A 1 93 ? 23.188 3.547 -8.031 1 97.38 93 GLN A N 1
ATOM 678 C CA . GLN A 1 93 ? 23.781 2.215 -8.133 1 97.38 93 GLN A CA 1
ATOM 679 C C . GLN A 1 93 ? 24.531 1.848 -6.852 1 97.38 93 GLN A C 1
ATOM 681 O O . GLN A 1 93 ? 24.281 0.785 -6.273 1 97.38 93 GLN A O 1
ATOM 686 N N . THR A 1 94 ? 25.375 2.701 -6.441 1 96.88 94 THR A N 1
ATOM 687 C CA . THR A 1 94 ? 26.188 2.467 -5.25 1 96.88 94 THR A CA 1
ATOM 688 C C . THR A 1 94 ? 25.297 2.287 -4.023 1 96.88 94 THR A C 1
ATOM 690 O O . THR A 1 94 ? 25.5 1.359 -3.236 1 96.88 94 THR A O 1
ATOM 693 N N . MET A 1 95 ? 24.359 3.141 -3.883 1 96.94 95 MET A N 1
ATOM 694 C CA . MET A 1 95 ? 23.453 3.076 -2.736 1 96.94 95 MET A CA 1
ATOM 695 C C . MET A 1 95 ? 22.688 1.759 -2.723 1 96.94 95 MET A C 1
ATOM 697 O O . MET A 1 95 ? 22.703 1.043 -1.719 1 96.94 95 MET A O 1
ATOM 701 N N . LEU A 1 96 ? 22.062 1.426 -3.832 1 97.31 96 LEU A N 1
ATOM 702 C CA . LEU A 1 96 ? 21.234 0.222 -3.887 1 97.31 96 LEU A CA 1
ATOM 703 C C . LEU A 1 96 ? 22.078 -1.025 -3.66 1 97.31 96 LEU A C 1
ATOM 705 O O . LEU A 1 96 ? 21.641 -1.978 -3.018 1 97.31 96 LEU A O 1
ATOM 709 N N . GLU A 1 97 ? 23.281 -1.034 -4.184 1 97.56 97 GLU A N 1
ATOM 710 C CA . GLU A 1 97 ? 24.172 -2.164 -3.932 1 97.56 97 GLU A CA 1
ATOM 711 C C . GLU A 1 97 ? 24.422 -2.348 -2.438 1 97.56 97 GLU A C 1
ATOM 713 O O . GLU A 1 97 ? 24.453 -3.475 -1.942 1 97.56 97 GLU A O 1
ATOM 718 N N . SER A 1 98 ? 24.594 -1.268 -1.761 1 96.81 98 SER A N 1
ATOM 719 C CA . SER A 1 98 ? 24.875 -1.329 -0.328 1 96.81 98 SER A CA 1
ATOM 720 C C . SER A 1 98 ? 23.641 -1.771 0.45 1 96.81 98 SER A C 1
ATOM 722 O O . SER A 1 98 ? 23.734 -2.18 1.608 1 96.81 98 SER A O 1
ATOM 724 N N . LEU A 1 99 ? 22.453 -1.696 -0.142 1 97.25 99 LEU A N 1
ATOM 725 C CA . LEU A 1 99 ? 21.188 -1.997 0.532 1 97.25 99 LEU A CA 1
ATOM 726 C C . LEU A 1 99 ? 20.781 -3.447 0.295 1 97.25 99 LEU A C 1
ATOM 728 O O . LEU A 1 99 ? 19.781 -3.914 0.851 1 97.25 99 LEU A O 1
ATOM 732 N N . SER A 1 100 ? 21.578 -4.172 -0.506 1 97.69 100 SER A N 1
ATOM 733 C CA . SER A 1 100 ? 21.297 -5.578 -0.766 1 97.69 100 SER A CA 1
ATOM 734 C C . SER A 1 100 ? 21.266 -6.387 0.527 1 97.69 100 SER A C 1
ATOM 736 O O . SER A 1 100 ? 22.266 -6.422 1.259 1 97.69 100 SER A O 1
ATOM 738 N N . GLY A 1 101 ? 20.141 -6.988 0.826 1 97.88 101 GLY A N 1
ATOM 739 C CA . GLY A 1 101 ? 20 -7.832 2.002 1 97.88 101 GLY A CA 1
ATOM 740 C C . GLY A 1 101 ? 19.859 -7.043 3.289 1 97.88 101 GLY A C 1
ATOM 741 O O . GLY A 1 101 ? 19.844 -7.621 4.379 1 97.88 101 GLY A O 1
ATOM 742 N N . GLN A 1 102 ? 19.766 -5.758 3.174 1 97.88 102 GLN A N 1
ATOM 743 C CA . GLN A 1 102 ? 19.688 -4.91 4.359 1 97.88 102 GLN A CA 1
ATOM 744 C C . GLN A 1 102 ? 18.25 -4.445 4.602 1 97.88 102 GLN A C 1
ATOM 746 O O . GLN A 1 102 ? 17.375 -4.645 3.756 1 97.88 102 GLN A O 1
ATOM 751 N N . SER A 1 103 ? 18.031 -3.912 5.738 1 98 103 SER A N 1
ATOM 752 C CA . SER A 1 103 ? 16.75 -3.283 6.07 1 98 103 SER A CA 1
ATOM 753 C C . SER A 1 103 ? 16.859 -1.763 6.012 1 98 103 SER A C 1
ATOM 755 O O . SER A 1 103 ? 17.891 -1.189 6.387 1 98 103 SER A O 1
ATOM 757 N N . ILE A 1 104 ? 15.828 -1.203 5.504 1 98 104 ILE A N 1
ATOM 758 C CA . ILE A 1 104 ? 15.68 0.249 5.492 1 98 104 ILE A CA 1
ATOM 759 C C . ILE A 1 104 ? 14.516 0.659 6.383 1 98 104 ILE A C 1
ATOM 761 O O . ILE A 1 104 ? 13.422 0.088 6.289 1 98 104 ILE A O 1
ATOM 765 N N . VAL A 1 105 ? 14.727 1.593 7.242 1 98.12 105 VAL A N 1
ATOM 766 C CA . VAL A 1 105 ? 13.641 2.154 8.047 1 98.12 105 VAL A CA 1
ATOM 767 C C . VAL A 1 105 ? 13.234 3.512 7.48 1 98.12 105 VAL A C 1
ATOM 769 O O . VAL A 1 105 ? 14.078 4.391 7.289 1 98.12 105 VAL A O 1
ATOM 772 N N . PHE A 1 106 ? 12.031 3.635 7.18 1 97.94 106 PHE A N 1
ATOM 773 C CA . PHE A 1 106 ? 11.477 4.906 6.727 1 97.94 106 PHE A CA 1
ATOM 774 C C . PHE A 1 106 ? 10.68 5.574 7.84 1 97.94 106 PHE A C 1
ATOM 776 O O . PHE A 1 106 ? 9.719 4.996 8.352 1 97.94 106 PHE A O 1
ATOM 783 N N . TYR A 1 107 ? 11.086 6.719 8.188 1 97.81 107 TYR A N 1
ATOM 784 C CA . TYR A 1 107 ? 10.312 7.578 9.078 1 97.81 107 TYR A CA 1
ATOM 785 C C . TYR A 1 107 ? 9.523 8.609 8.281 1 97.81 107 TYR A C 1
ATOM 787 O O . TYR A 1 107 ? 10.109 9.516 7.676 1 97.81 107 TYR A O 1
ATOM 795 N N . SER A 1 108 ? 8.266 8.453 8.25 1 98 108 SER A N 1
ATOM 796 C CA . SER A 1 108 ? 7.379 9.359 7.527 1 98 108 SER A CA 1
ATOM 797 C C . SER A 1 108 ? 6.566 10.227 8.484 1 98 108 SER A C 1
ATOM 799 O O . SER A 1 108 ? 5.668 9.727 9.164 1 98 108 SER A O 1
ATOM 801 N N . ALA A 1 109 ? 6.891 11.469 8.492 1 98.56 109 ALA A N 1
ATOM 802 C CA . ALA A 1 109 ? 6.215 12.391 9.406 1 98.56 109 ALA A CA 1
ATOM 803 C C . ALA A 1 109 ? 5.113 13.164 8.68 1 98.56 109 ALA A C 1
ATOM 805 O O . ALA A 1 109 ? 5.262 13.516 7.512 1 98.56 109 ALA A O 1
ATOM 806 N N . VAL A 1 110 ? 4.016 13.391 9.375 1 98.88 110 VAL A N 1
ATOM 807 C CA . VAL A 1 110 ? 2.936 14.25 8.898 1 98.88 110 VAL A CA 1
ATOM 808 C C . VAL A 1 110 ? 2.453 15.156 10.031 1 98.88 110 VAL A C 1
ATOM 810 O O . VAL A 1 110 ? 2.49 14.773 11.203 1 98.88 110 VAL A O 1
ATOM 813 N N . CYS A 1 111 ? 2.088 16.328 9.656 1 98.88 111 CYS A N 1
ATOM 814 C CA . CYS A 1 111 ? 1.484 17.234 10.633 1 98.88 111 CYS A CA 1
ATOM 815 C C . CYS A 1 111 ? 0.346 18.031 10.016 1 98.88 111 CYS A C 1
ATOM 817 O O . CYS A 1 111 ? 0.212 18.078 8.789 1 98.88 111 CYS A O 1
ATOM 819 N N . LEU A 1 112 ? -0.518 18.469 10.781 1 98.88 112 LEU A N 1
ATOM 820 C CA . LEU A 1 112 ? -1.607 19.375 10.422 1 98.88 112 LEU A CA 1
ATOM 821 C C . LEU A 1 112 ? -1.589 20.625 11.297 1 98.88 112 LEU A C 1
ATOM 823 O O . LEU A 1 112 ? -1.793 20.531 12.508 1 98.88 112 LEU A O 1
ATOM 827 N N . LEU A 1 113 ? -1.321 21.719 10.672 1 98.88 113 LEU A N 1
ATOM 828 C CA . LEU A 1 113 ? -1.293 23 11.367 1 98.88 113 LEU A CA 1
ATOM 829 C C . LEU A 1 113 ? -2.57 23.797 11.109 1 98.88 113 LEU A C 1
ATOM 831 O O . LEU A 1 113 ? -2.896 24.094 9.953 1 98.88 113 LEU A O 1
ATOM 835 N N . ASN A 1 114 ? -3.311 24.062 12.109 1 98.75 114 ASN A N 1
ATOM 836 C CA . ASN A 1 114 ? -4.414 25.016 12.039 1 98.75 114 ASN A CA 1
ATOM 837 C C . ASN A 1 114 ? -3.934 26.438 12.266 1 98.75 114 ASN A C 1
ATOM 839 O O . ASN A 1 114 ? -3.648 26.828 13.406 1 98.75 114 ASN A O 1
ATOM 843 N N . THR A 1 115 ? -3.855 27.203 11.227 1 98.38 115 THR A N 1
ATOM 844 C CA . THR A 1 115 ? -3.242 28.516 11.328 1 98.38 115 THR A CA 1
ATOM 845 C C . THR A 1 115 ? -4.199 29.516 11.992 1 98.38 115 THR A C 1
ATOM 847 O O . THR A 1 115 ? -3.787 30.594 12.406 1 98.38 115 THR A O 1
ATOM 850 N N . ALA A 1 116 ? -5.457 29.188 12.062 1 97.5 116 ALA A N 1
ATOM 851 C CA . ALA A 1 116 ? -6.414 30.047 12.766 1 97.5 116 ALA A CA 1
ATOM 852 C C . ALA A 1 116 ? -6.234 29.938 14.273 1 97.5 116 ALA A C 1
ATOM 854 O O . ALA A 1 116 ? -6.402 30.922 14.992 1 97.5 116 ALA A O 1
ATOM 855 N N . THR A 1 117 ? -5.895 28.781 14.797 1 97.31 117 THR A N 1
ATOM 856 C CA . THR A 1 117 ? -5.836 28.562 16.234 1 97.31 117 THR A CA 1
ATOM 857 C C . THR A 1 117 ? -4.391 28.391 16.703 1 97.31 117 THR A C 1
ATOM 859 O O . THR A 1 117 ? -4.098 28.516 17.891 1 97.31 117 THR A O 1
ATOM 862 N N . GLY A 1 118 ? -3.551 28.047 15.797 1 97.62 118 GLY A N 1
ATOM 863 C CA . GLY A 1 118 ? -2.172 27.734 16.141 1 97.62 118 GLY A CA 1
ATOM 864 C C . GLY A 1 118 ? -1.966 26.297 16.562 1 97.62 118 GLY A C 1
ATOM 865 O O . GLY A 1 118 ? -0.836 25.859 16.812 1 97.62 118 GLY A O 1
ATOM 866 N N . ARG A 1 119 ? -2.998 25.484 16.594 1 98.38 119 ARG A N 1
ATOM 867 C CA . ARG A 1 119 ? -2.91 24.094 17.016 1 98.38 119 ARG A CA 1
ATOM 868 C C . ARG A 1 119 ? -2.152 23.266 16 1 98.38 119 ARG A C 1
ATOM 870 O O . ARG A 1 119 ? -2.365 23.406 14.789 1 98.38 119 ARG A O 1
ATOM 877 N N . LEU A 1 120 ? -1.229 22.406 16.5 1 98.81 120 LEU A N 1
ATOM 878 C CA . LEU A 1 120 ? -0.416 21.547 15.656 1 98.81 120 LEU A CA 1
ATOM 879 C C . LEU A 1 120 ? -0.574 20.078 16.047 1 98.81 120 LEU A C 1
ATOM 881 O O . LEU A 1 120 ? -0.309 19.719 17.203 1 98.81 120 LEU A O 1
ATOM 885 N N . HIS A 1 121 ? -1.098 19.25 15.078 1 98.81 121 HIS A N 1
ATOM 886 C CA . HIS A 1 121 ? -1.109 17.797 15.219 1 98.81 121 HIS A CA 1
ATOM 887 C C . HIS A 1 121 ? 0.096 17.172 14.531 1 98.81 121 HIS A C 1
ATOM 889 O O . HIS A 1 121 ? 0.463 17.578 13.422 1 98.81 121 HIS A O 1
ATOM 895 N N . GLU A 1 122 ? 0.727 16.219 15.203 1 98.81 122 GLU A N 1
ATOM 896 C CA . GLU A 1 122 ? 1.922 15.625 14.617 1 98.81 122 GLU A CA 1
ATOM 897 C C . GLU A 1 122 ? 1.919 14.102 14.797 1 98.81 122 GLU A C 1
ATOM 899 O O . GLU A 1 122 ? 1.425 13.594 15.805 1 98.81 122 GLU A O 1
ATOM 904 N N . HIS A 1 123 ? 2.482 13.438 13.805 1 98.75 123 HIS A N 1
ATOM 905 C CA . HIS A 1 123 ? 2.674 11.992 13.844 1 98.75 123 HIS A CA 1
ATOM 906 C C . HIS A 1 123 ? 3.852 11.57 12.969 1 98.75 123 HIS A C 1
ATOM 908 O O . HIS A 1 123 ? 4.086 12.156 11.914 1 98.75 123 HIS A O 1
ATOM 914 N N . THR A 1 124 ? 4.613 10.641 13.477 1 98.56 124 THR A N 1
ATOM 915 C CA . THR A 1 124 ? 5.652 10.008 12.672 1 98.56 124 THR A CA 1
ATOM 916 C C . THR A 1 124 ? 5.406 8.508 12.562 1 98.56 124 THR A C 1
ATOM 918 O O . THR A 1 124 ? 5.332 7.809 13.578 1 98.56 124 THR A O 1
ATOM 921 N N . ASP A 1 125 ? 5.234 8.062 11.336 1 98.25 125 ASP A N 1
ATOM 922 C CA . ASP A 1 125 ? 5.047 6.637 11.062 1 98.25 125 ASP A CA 1
ATOM 923 C C . ASP A 1 125 ? 6.379 5.953 10.773 1 98.25 125 ASP A C 1
ATOM 925 O O . ASP A 1 125 ? 7.246 6.531 10.117 1 98.25 125 ASP A O 1
ATOM 929 N N . THR A 1 126 ? 6.504 4.734 11.25 1 98 126 THR A N 1
ATOM 930 C CA . THR A 1 126 ? 7.703 3.947 10.992 1 98 126 THR A CA 1
ATOM 931 C C . THR A 1 126 ? 7.383 2.742 10.117 1 98 126 THR A C 1
ATOM 933 O O . THR A 1 126 ? 6.508 1.942 10.445 1 98 126 THR A O 1
ATOM 936 N N . THR A 1 127 ? 8.031 2.641 8.984 1 97.94 127 THR A N 1
ATOM 937 C CA . THR A 1 127 ? 7.934 1.505 8.07 1 97.94 127 THR A CA 1
ATOM 938 C C . THR A 1 127 ? 9.289 0.829 7.906 1 97.94 127 THR A C 1
ATOM 940 O O . THR A 1 127 ? 10.297 1.499 7.668 1 97.94 127 THR A O 1
ATOM 943 N N . VAL A 1 128 ? 9.312 -0.449 8.062 1 98.31 128 VAL A N 1
ATOM 944 C CA . VAL A 1 128 ? 10.555 -1.197 7.859 1 98.31 128 VAL A CA 1
ATOM 945 C C . VAL A 1 128 ? 10.469 -1.999 6.562 1 98.31 128 VAL A C 1
ATOM 947 O O . VAL A 1 128 ? 9.531 -2.775 6.367 1 98.31 128 VAL A O 1
ATOM 950 N N . VAL A 1 129 ? 11.414 -1.801 5.707 1 98.31 129 VAL A N 1
ATOM 951 C CA . VAL A 1 129 ? 11.492 -2.492 4.426 1 98.31 129 VAL A CA 1
ATOM 952 C C . VAL A 1 129 ? 12.719 -3.404 4.406 1 98.31 129 VAL A C 1
ATOM 954 O O . VAL A 1 129 ? 13.852 -2.939 4.555 1 98.31 129 VAL A O 1
ATOM 957 N N . GLN A 1 130 ? 12.484 -4.637 4.27 1 98.56 130 GLN A N 1
ATOM 958 C CA . GLN A 1 130 ? 13.578 -5.598 4.102 1 98.56 130 GLN A CA 1
ATOM 959 C C . GLN A 1 130 ? 13.875 -5.832 2.623 1 98.56 130 GLN A C 1
ATOM 961 O O . GLN A 1 130 ? 13.031 -6.336 1.884 1 98.56 130 GLN A O 1
ATOM 966 N N . MET A 1 131 ? 15.094 -5.523 2.254 1 98.12 131 MET A N 1
ATOM 967 C CA . MET A 1 131 ? 15.5 -5.711 0.863 1 98.12 131 MET A CA 1
ATOM 968 C C . MET A 1 131 ? 15.938 -7.148 0.612 1 98.12 131 MET A C 1
ATOM 970 O O . MET A 1 131 ? 16.516 -7.789 1.49 1 98.12 131 MET A O 1
ATOM 974 N N . ARG A 1 132 ? 15.664 -7.625 -0.582 1 97.94 132 ARG A N 1
ATOM 975 C CA . ARG A 1 132 ? 16.219 -8.898 -1.014 1 97.94 132 ARG A CA 1
ATOM 976 C C . ARG A 1 132 ? 17.734 -8.797 -1.209 1 97.94 132 ARG A C 1
ATOM 978 O O . ARG A 1 132 ? 18.281 -7.699 -1.263 1 97.94 132 ARG A O 1
ATOM 985 N N . ARG A 1 133 ? 18.328 -10.016 -1.182 1 97.75 133 ARG A N 1
ATOM 986 C CA . ARG A 1 133 ? 19.703 -10.047 -1.677 1 97.75 133 ARG A CA 1
ATOM 987 C C . ARG A 1 133 ? 19.734 -10.023 -3.201 1 97.75 133 ARG A C 1
ATOM 989 O O . ARG A 1 133 ? 19 -10.781 -3.854 1 97.75 133 ARG A O 1
ATOM 996 N N . PHE A 1 134 ? 20.422 -9.125 -3.785 1 96.69 134 PHE A N 1
ATOM 997 C CA . PHE A 1 134 ? 20.547 -9.031 -5.234 1 96.69 134 PHE A CA 1
ATOM 998 C C . PHE A 1 134 ? 21.953 -8.609 -5.629 1 96.69 134 PHE A C 1
ATOM 1000 O O . PHE A 1 134 ? 22.703 -8.078 -4.801 1 96.69 134 PHE A O 1
ATOM 1007 N N . ASP A 1 135 ? 22.328 -8.875 -6.836 1 96.69 135 ASP A N 1
ATOM 1008 C CA . ASP A 1 135 ? 23.672 -8.578 -7.305 1 96.69 135 ASP A CA 1
ATOM 1009 C C . ASP A 1 135 ? 23.703 -7.242 -8.047 1 96.69 135 ASP A C 1
ATOM 1011 O O . ASP A 1 135 ? 22.672 -6.594 -8.227 1 96.69 135 ASP A O 1
ATOM 1015 N N . ARG A 1 136 ? 24.875 -6.863 -8.438 1 97.12 136 ARG A N 1
ATOM 1016 C CA . ARG A 1 136 ? 25.109 -5.594 -9.109 1 97.12 136 ARG A CA 1
ATOM 1017 C C . ARG A 1 136 ? 24.344 -5.516 -10.43 1 97.12 136 ARG A C 1
ATOM 1019 O O . ARG A 1 136 ? 23.828 -4.453 -10.789 1 97.12 136 ARG A O 1
ATOM 1026 N N . ALA A 1 137 ? 24.281 -6.586 -11.125 1 96.94 137 ALA A N 1
ATOM 1027 C CA . ALA A 1 137 ? 23.594 -6.617 -12.406 1 96.94 137 ALA A CA 1
ATOM 1028 C C . ALA A 1 137 ? 22.109 -6.344 -12.242 1 96.94 137 ALA A C 1
ATOM 1030 O O . ALA A 1 137 ? 21.5 -5.656 -13.07 1 96.94 137 ALA A O 1
ATOM 1031 N N . THR A 1 138 ? 21.5 -6.875 -11.234 1 96.62 138 THR A N 1
ATOM 1032 C CA . THR A 1 138 ? 20.094 -6.641 -10.922 1 96.62 138 THR A CA 1
ATOM 1033 C C . THR A 1 138 ? 19.828 -5.156 -10.672 1 96.62 138 THR A C 1
ATOM 1035 O O . THR A 1 138 ? 18.875 -4.59 -11.203 1 96.62 138 THR A O 1
ATOM 1038 N N . VAL A 1 139 ? 20.719 -4.523 -9.922 1 97.38 139 VAL A N 1
ATOM 1039 C CA . VAL A 1 139 ? 20.578 -3.102 -9.617 1 97.38 139 VAL A CA 1
ATOM 1040 C C . VAL A 1 139 ? 20.656 -2.287 -10.906 1 97.38 139 VAL A C 1
ATOM 1042 O O . VAL A 1 139 ? 19.844 -1.391 -11.133 1 97.38 139 VAL A O 1
ATOM 1045 N N . ALA A 1 140 ? 21.609 -2.635 -11.75 1 97.12 140 ALA A N 1
ATOM 1046 C CA . ALA A 1 140 ? 21.797 -1.922 -13.008 1 97.12 140 ALA A CA 1
ATOM 1047 C C . ALA A 1 140 ? 20.547 -2.025 -13.883 1 97.12 140 ALA A C 1
ATOM 1049 O O . ALA A 1 140 ? 20.094 -1.029 -14.445 1 97.12 140 ALA A O 1
ATOM 1050 N N . ARG A 1 141 ? 19.984 -3.172 -13.961 1 96.5 141 ARG A N 1
ATOM 1051 C CA . ARG A 1 141 ? 18.766 -3.385 -14.75 1 96.5 141 ARG A CA 1
ATOM 1052 C C . ARG A 1 141 ? 17.594 -2.607 -14.18 1 96.5 141 ARG A C 1
ATOM 1054 O O . ARG A 1 141 ? 16.812 -2.016 -14.922 1 96.5 141 ARG A O 1
ATOM 1061 N N . TYR A 1 142 ? 17.5 -2.656 -12.875 1 97.75 142 TYR A N 1
ATOM 1062 C CA . TYR A 1 142 ? 16.438 -1.917 -12.211 1 97.75 142 TYR A CA 1
ATOM 1063 C C . TYR A 1 142 ? 16.484 -0.436 -12.57 1 97.75 142 TYR A C 1
ATOM 1065 O O . TYR A 1 142 ? 15.492 0.148 -12.992 1 97.75 142 TYR A O 1
ATOM 1073 N N . LEU A 1 143 ? 17.656 0.152 -12.406 1 97.38 143 LEU A N 1
ATOM 1074 C CA . LEU A 1 143 ? 17.812 1.587 -12.609 1 97.38 143 LEU A CA 1
ATOM 1075 C C . LEU A 1 143 ? 17.625 1.953 -14.078 1 97.38 143 LEU A C 1
ATOM 1077 O O . LEU A 1 143 ? 17.141 3.049 -14.391 1 97.38 143 LEU A O 1
ATOM 1081 N N . GLN A 1 144 ? 17.922 1.022 -14.938 1 96.81 144 GLN A N 1
ATOM 1082 C CA . GLN A 1 144 ? 17.656 1.227 -16.359 1 96.81 144 GLN A CA 1
ATOM 1083 C C . GLN A 1 144 ? 16.172 1.274 -16.656 1 96.81 144 GLN A C 1
ATOM 1085 O O . GLN A 1 144 ? 15.703 2.1 -17.438 1 96.81 144 GLN A O 1
ATOM 1090 N N . ARG A 1 145 ? 15.43 0.446 -15.992 1 96.5 145 ARG A N 1
ATOM 1091 C CA . ARG A 1 145 ? 14.008 0.295 -16.266 1 96.5 145 ARG A CA 1
ATOM 1092 C C . ARG A 1 145 ? 13.188 1.31 -15.477 1 96.5 145 ARG A C 1
ATOM 1094 O O . ARG A 1 145 ? 12.039 1.594 -15.828 1 96.5 145 ARG A O 1
ATOM 1101 N N . GLU A 1 146 ? 13.75 1.807 -14.398 1 96.06 146 GLU A N 1
ATOM 1102 C CA . GLU A 1 146 ? 13.109 2.832 -13.578 1 96.06 146 GLU A CA 1
ATOM 1103 C C . GLU A 1 146 ? 14.086 3.963 -13.258 1 96.06 146 GLU A C 1
ATOM 1105 O O . GLU A 1 146 ? 14.453 4.16 -12.102 1 96.06 146 GLU A O 1
ATOM 1110 N N . PRO A 1 147 ? 14.375 4.758 -14.188 1 94.44 147 PRO A N 1
ATOM 1111 C CA . PRO A 1 147 ? 15.422 5.766 -14.016 1 94.44 147 PRO A CA 1
ATOM 1112 C C . PRO A 1 147 ? 15.047 6.84 -13 1 94.44 147 PRO A C 1
ATOM 1114 O O . PRO A 1 147 ? 15.922 7.422 -12.352 1 94.44 147 PRO A O 1
ATOM 1117 N N . ASP A 1 148 ? 13.789 7.086 -12.766 1 93.38 148 ASP A N 1
ATOM 1118 C CA . ASP A 1 148 ? 13.336 8.148 -11.875 1 93.38 148 ASP A CA 1
ATOM 1119 C C . ASP A 1 148 ? 13.453 7.723 -10.414 1 93.38 148 ASP A C 1
ATOM 1121 O O . ASP A 1 148 ? 13.273 8.539 -9.508 1 93.38 148 ASP A O 1
ATOM 1125 N N . ALA A 1 149 ? 13.836 6.465 -10.141 1 93.81 149 ALA A N 1
ATOM 1126 C CA . ALA A 1 149 ? 13.992 5.961 -8.781 1 93.81 149 ALA A CA 1
ATOM 1127 C C . ALA A 1 149 ? 15.07 6.738 -8.023 1 93.81 149 ALA A C 1
ATOM 1129 O O . ALA A 1 149 ? 15.031 6.832 -6.797 1 93.81 149 ALA A O 1
ATOM 1130 N N . MET A 1 150 ? 16.047 7.285 -8.766 1 93.25 150 MET A N 1
ATOM 1131 C CA . MET A 1 150 ? 17.156 8 -8.156 1 93.25 150 MET A CA 1
ATOM 1132 C C . MET A 1 150 ? 16.672 9.266 -7.449 1 93.25 150 MET A C 1
ATOM 1134 O O . MET A 1 150 ? 17.406 9.844 -6.641 1 93.25 150 MET A O 1
ATOM 1138 N N . TYR A 1 151 ? 15.406 9.68 -7.684 1 88.88 151 TYR A N 1
ATOM 1139 C CA . TYR A 1 151 ? 14.867 10.883 -7.059 1 88.88 151 TYR A CA 1
ATOM 1140 C C . TYR A 1 151 ? 14.023 10.531 -5.84 1 88.88 151 TYR A C 1
ATOM 1142 O O . TYR A 1 151 ? 13.352 11.398 -5.27 1 88.88 151 TYR A O 1
ATOM 1150 N N . CYS A 1 152 ? 14.031 9.297 -5.441 1 88.5 152 CYS A N 1
ATOM 1151 C CA . CYS A 1 152 ? 13.336 8.836 -4.25 1 88.5 152 CYS A CA 1
ATOM 1152 C C . CYS A 1 152 ? 14.312 8.477 -3.143 1 88.5 152 CYS A C 1
ATOM 1154 O O . CYS A 1 152 ? 15.43 8.023 -3.418 1 88.5 152 CYS A O 1
ATOM 1156 N N . ALA A 1 153 ? 13.805 8.688 -1.928 1 86.06 153 ALA A N 1
ATOM 1157 C CA . ALA A 1 153 ? 14.625 8.25 -0.801 1 86.06 153 ALA A CA 1
ATOM 1158 C C . ALA A 1 153 ? 14.883 6.746 -0.863 1 86.06 153 ALA A C 1
ATOM 1160 O O . ALA A 1 153 ? 13.961 5.965 -1.125 1 86.06 153 ALA A O 1
ATOM 1161 N N . GLY A 1 154 ? 16.172 6.309 -0.749 1 89.19 154 GLY A N 1
ATOM 1162 C CA . GLY A 1 154 ? 16.516 4.895 -0.79 1 89.19 154 GLY A CA 1
ATOM 1163 C C . GLY A 1 154 ? 16.734 4.375 -2.199 1 89.19 154 GLY A C 1
ATOM 1164 O O . GLY A 1 154 ? 17.203 3.254 -2.387 1 89.19 154 GLY A O 1
ATOM 1165 N N . GLY A 1 155 ? 16.297 5.188 -3.193 1 91.06 155 GLY A N 1
ATOM 1166 C CA . GLY A 1 155 ? 16.609 4.859 -4.578 1 91.06 155 GLY A CA 1
ATOM 1167 C C . GLY A 1 155 ? 15.672 3.807 -5.152 1 91.06 155 GLY A C 1
ATOM 1168 O O . GLY A 1 155 ? 16.016 3.135 -6.129 1 91.06 155 GLY A O 1
ATOM 1169 N N . ALA A 1 156 ? 14.562 3.594 -4.551 1 90.38 156 ALA A N 1
ATOM 1170 C CA . ALA A 1 156 ? 13.625 2.586 -5.039 1 90.38 156 ALA A CA 1
ATOM 1171 C C . ALA A 1 156 ? 12.18 3.043 -4.844 1 90.38 156 ALA A C 1
ATOM 1173 O O . ALA A 1 156 ? 11.867 3.73 -3.869 1 90.38 156 ALA A O 1
ATOM 1174 N N . LYS A 1 157 ? 11.344 2.621 -5.805 1 92.19 157 LYS A N 1
ATOM 1175 C CA . LYS A 1 157 ? 9.906 2.857 -5.719 1 92.19 157 LYS A CA 1
ATOM 1176 C C . LYS A 1 157 ? 9.164 1.577 -5.355 1 92.19 157 LYS A C 1
ATOM 1178 O O . LYS A 1 157 ? 8.969 0.703 -6.203 1 92.19 157 LYS A O 1
ATOM 1183 N N . SER A 1 158 ? 8.633 1.573 -4.133 1 92.25 158 SER A N 1
ATOM 1184 C CA . SER A 1 158 ? 8.039 0.35 -3.604 1 92.25 158 SER A CA 1
ATOM 1185 C C . SER A 1 158 ? 6.719 0.029 -4.297 1 92.25 158 SER A C 1
ATOM 1187 O O . SER A 1 158 ? 6.285 -1.125 -4.312 1 92.25 158 SER A O 1
ATOM 1189 N N . GLU A 1 159 ? 6.02 1.015 -4.824 1 89.62 159 GLU A N 1
ATOM 1190 C CA . GLU A 1 159 ? 4.703 0.841 -5.426 1 89.62 159 GLU A CA 1
ATOM 1191 C C . GLU A 1 159 ? 4.816 0.479 -6.906 1 89.62 159 GLU A C 1
ATOM 1193 O O . GLU A 1 159 ? 3.803 0.268 -7.578 1 89.62 159 GLU A O 1
ATOM 1198 N N . ALA A 1 160 ? 6.004 0.404 -7.422 1 93.62 160 ALA A N 1
ATOM 1199 C CA . ALA A 1 160 ? 6.266 0.088 -8.82 1 93.62 160 ALA A CA 1
ATOM 1200 C C . ALA A 1 160 ? 7.27 -1.055 -8.945 1 93.62 160 ALA A C 1
ATOM 1202 O O . ALA A 1 160 ? 7.145 -2.076 -8.266 1 93.62 160 ALA A O 1
ATOM 1203 N N . LEU A 1 161 ? 8.195 -0.908 -9.914 1 96.56 161 LEU A N 1
ATOM 1204 C CA . LEU A 1 161 ? 9.156 -1.972 -10.195 1 96.56 161 LEU A CA 1
ATOM 1205 C C . LEU A 1 161 ? 10.023 -2.262 -8.977 1 96.56 161 LEU A C 1
ATOM 1207 O O . LEU A 1 161 ? 10.5 -3.385 -8.805 1 96.56 161 LEU A O 1
ATOM 1211 N N . GLY A 1 162 ? 10.148 -1.287 -8.086 1 96.5 162 GLY A N 1
ATOM 1212 C CA . GLY A 1 162 ? 11 -1.426 -6.91 1 96.5 162 GLY A CA 1
ATOM 1213 C C . GLY A 1 162 ? 10.539 -2.52 -5.969 1 96.5 162 GLY A C 1
ATOM 1214 O O . GLY A 1 162 ? 11.328 -3.033 -5.172 1 96.5 162 GLY A O 1
ATOM 1215 N N . SER A 1 163 ? 9.25 -2.869 -6.047 1 96.88 163 SER A N 1
ATOM 1216 C CA . SER A 1 163 ? 8.742 -3.936 -5.191 1 96.88 163 SER A CA 1
ATOM 1217 C C . SER A 1 163 ? 9.453 -5.254 -5.465 1 96.88 163 SER A C 1
ATOM 1219 O O . SER A 1 163 ? 9.508 -6.133 -4.602 1 96.88 163 SER A O 1
ATOM 1221 N N . ALA A 1 164 ? 10.023 -5.461 -6.629 1 96.62 164 ALA A N 1
ATOM 1222 C CA . ALA A 1 164 ? 10.758 -6.672 -6.992 1 96.62 164 ALA A CA 1
ATOM 1223 C C . ALA A 1 164 ? 12.031 -6.805 -6.168 1 96.62 164 ALA A C 1
ATOM 1225 O O . ALA A 1 164 ? 12.617 -7.887 -6.086 1 96.62 164 ALA A O 1
ATOM 1226 N N . LEU A 1 165 ? 12.508 -5.719 -5.594 1 97.62 165 LEU A N 1
ATOM 1227 C CA . LEU A 1 165 ? 13.742 -5.719 -4.812 1 97.62 165 LEU A CA 1
ATOM 1228 C C . LEU A 1 165 ? 13.445 -5.93 -3.334 1 97.62 165 LEU A C 1
ATOM 1230 O O . LEU A 1 165 ? 14.367 -6.031 -2.52 1 97.62 165 LEU A O 1
ATOM 1234 N N . ILE A 1 166 ? 12.18 -5.988 -2.975 1 98.12 166 ILE A N 1
ATOM 1235 C CA . ILE A 1 166 ? 11.766 -5.969 -1.574 1 98.12 166 ILE A CA 1
ATOM 1236 C C . ILE A 1 166 ? 11.289 -7.359 -1.156 1 98.12 166 ILE A C 1
ATOM 1238 O O . ILE A 1 166 ? 10.57 -8.023 -1.901 1 98.12 166 ILE A O 1
ATOM 1242 N N . GLU A 1 167 ? 11.695 -7.766 0.004 1 97.88 167 GLU A N 1
ATOM 1243 C CA . GLU A 1 167 ? 11.32 -9.062 0.57 1 97.88 167 GLU A CA 1
ATOM 1244 C C . GLU A 1 167 ? 10.094 -8.938 1.471 1 97.88 167 GLU A C 1
ATOM 1246 O O . GLU A 1 167 ? 9.242 -9.828 1.488 1 97.88 167 GLU A O 1
ATOM 1251 N N . ARG A 1 168 ? 10.062 -7.93 2.174 1 97.94 168 ARG A N 1
ATOM 1252 C CA . ARG A 1 168 ? 9.023 -7.742 3.182 1 97.94 168 ARG A CA 1
ATOM 1253 C C . ARG A 1 168 ? 8.891 -6.273 3.564 1 97.94 168 ARG A C 1
ATOM 1255 O O . ARG A 1 168 ? 9.883 -5.543 3.604 1 97.94 168 ARG A O 1
ATOM 1262 N N . ILE A 1 169 ? 7.711 -5.855 3.869 1 98.12 169 ILE A N 1
ATOM 1263 C CA . ILE A 1 169 ? 7.406 -4.52 4.371 1 98.12 169 ILE A CA 1
ATOM 1264 C C . ILE A 1 169 ? 6.59 -4.621 5.656 1 98.12 169 ILE A C 1
ATOM 1266 O O . ILE A 1 169 ? 5.508 -5.219 5.668 1 98.12 169 ILE A O 1
ATOM 1270 N N . ASP A 1 170 ? 7.09 -4.129 6.691 1 97.31 170 ASP A N 1
ATOM 1271 C CA . ASP A 1 170 ? 6.336 -4.031 7.938 1 97.31 170 ASP A CA 1
ATOM 1272 C C . ASP A 1 170 ? 5.824 -2.607 8.156 1 97.31 170 ASP A C 1
ATOM 1274 O O . ASP A 1 170 ? 6.617 -1.686 8.367 1 97.31 170 ASP A O 1
ATOM 1278 N N . SER A 1 171 ? 4.547 -2.479 8.133 1 95.44 171 SER A N 1
ATOM 1279 C CA . SER A 1 171 ? 3.963 -1.145 8.211 1 95.44 171 SER A CA 1
ATOM 1280 C C . SER A 1 171 ? 2.59 -1.183 8.875 1 95.44 171 SER A C 1
ATOM 1282 O O . SER A 1 171 ? 1.922 -2.219 8.867 1 95.44 171 SER A O 1
ATOM 1284 N N . SER A 1 172 ? 2.195 -0.054 9.492 1 96.5 172 SER A N 1
ATOM 1285 C CA . SER A 1 172 ? 0.839 0.113 10.008 1 96.5 172 SER A CA 1
ATOM 1286 C C . SER A 1 172 ? 0.017 1.032 9.109 1 96.5 172 SER A C 1
ATOM 1288 O O . SER A 1 172 ? -1.2 1.141 9.273 1 96.5 172 SER A O 1
ATOM 1290 N N . ASP A 1 173 ? 0.617 1.66 8.25 1 97.75 173 ASP A N 1
ATOM 1291 C CA . ASP A 1 173 ? 0.033 2.51 7.219 1 97.75 173 ASP A CA 1
ATOM 1292 C C . ASP A 1 173 ? 0.83 2.422 5.918 1 97.75 173 ASP A C 1
ATOM 1294 O O . ASP A 1 173 ? 1.827 3.127 5.75 1 97.75 173 ASP A O 1
ATOM 1298 N N . PRO A 1 174 ? 0.327 1.656 4.969 1 95.81 174 PRO A N 1
ATOM 1299 C CA . PRO A 1 174 ? 1.088 1.489 3.727 1 95.81 174 PRO A CA 1
ATOM 1300 C C . PRO A 1 174 ? 1.282 2.803 2.973 1 95.81 174 PRO A C 1
ATOM 1302 O O . PRO A 1 174 ? 2.219 2.932 2.18 1 95.81 174 PRO A O 1
ATOM 1305 N N . ASN A 1 175 ? 0.44 3.816 3.227 1 96.38 175 ASN A N 1
ATOM 1306 C CA . ASN A 1 175 ? 0.552 5.109 2.562 1 96.38 175 ASN A CA 1
ATOM 1307 C C . ASN A 1 175 ? 1.802 5.863 3.01 1 96.38 175 ASN A C 1
ATOM 1309 O O . ASN A 1 175 ? 2.344 6.676 2.26 1 96.38 175 ASN A O 1
ATOM 1313 N N . ALA A 1 176 ? 2.238 5.57 4.195 1 96.88 176 ALA A N 1
ATOM 1314 C CA . ALA A 1 176 ? 3.379 6.281 4.77 1 96.88 176 ALA A CA 1
ATOM 1315 C C . ALA A 1 176 ? 4.645 6.031 3.955 1 96.88 176 ALA A C 1
ATOM 1317 O O . ALA A 1 176 ? 5.449 6.945 3.748 1 96.88 176 ALA A O 1
ATOM 1318 N N . LEU A 1 177 ? 4.797 4.816 3.52 1 95.62 177 LEU A N 1
ATOM 1319 C CA . LEU A 1 177 ? 5.973 4.473 2.732 1 95.62 177 LEU A CA 1
ATOM 1320 C C . LEU A 1 177 ? 6.02 5.285 1.44 1 95.62 177 LEU A C 1
ATOM 1322 O O . LEU A 1 177 ? 7.098 5.656 0.973 1 95.62 177 LEU A O 1
ATOM 1326 N N . ILE A 1 178 ? 4.852 5.562 0.915 1 93.75 178 ILE A N 1
ATOM 1327 C CA . ILE A 1 178 ? 4.758 6.32 -0.328 1 93.75 178 ILE A CA 1
ATOM 1328 C C . ILE A 1 178 ? 5.043 7.793 -0.055 1 93.75 178 ILE A C 1
ATOM 1330 O O . ILE A 1 178 ? 5.707 8.461 -0.852 1 93.75 178 ILE A O 1
ATOM 1334 N N . GLY A 1 179 ? 4.484 8.258 1.131 1 93.94 179 GLY A N 1
ATOM 1335 C CA . GLY A 1 179 ? 4.852 9.641 1.397 1 93.94 179 GLY A CA 1
ATOM 1336 C C . GLY A 1 17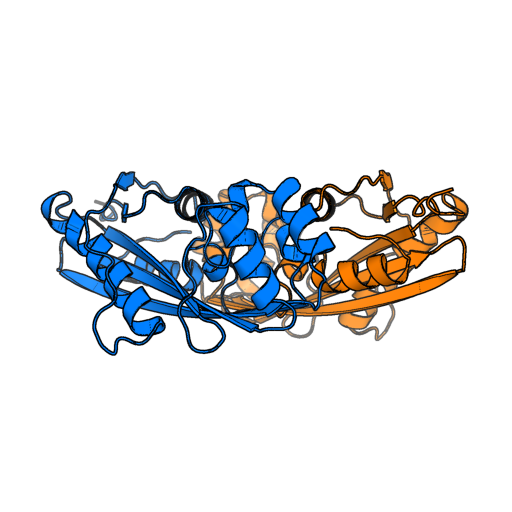9 ? 3.971 10.305 2.439 1 93.94 179 GLY A C 1
ATOM 1337 O O . GLY A 1 179 ? 4.383 11.266 3.09 1 93.94 179 GLY A O 1
ATOM 1338 N N . LEU A 1 180 ? 2.809 9.852 2.562 1 97.06 180 LEU A N 1
ATOM 1339 C CA . LEU A 1 180 ? 1.854 10.516 3.443 1 97.06 180 LEU A CA 1
ATOM 1340 C C . LEU A 1 180 ? 1.164 9.5 4.355 1 97.06 180 LEU A C 1
ATOM 1342 O O . LEU A 1 180 ? 0.406 8.648 3.883 1 97.06 180 LEU A O 1
ATOM 1346 N N . PRO A 1 181 ? 1.457 9.57 5.691 1 98 181 PRO A N 1
ATOM 1347 C CA . PRO A 1 181 ? 0.661 8.766 6.621 1 98 181 PRO A CA 1
ATOM 1348 C C . PRO A 1 181 ? -0.809 9.18 6.645 1 98 181 PRO A C 1
ATOM 1350 O O . PRO A 1 181 ? -1.243 9.875 7.566 1 98 181 PRO A O 1
ATOM 1353 N N . LEU A 1 182 ? -1.565 8.703 5.77 1 98.12 182 LEU A N 1
ATOM 1354 C CA . LEU A 1 182 ? -2.93 9.156 5.516 1 98.12 182 LEU A CA 1
ATOM 1355 C C . LEU A 1 182 ? -3.848 8.789 6.676 1 98.12 182 LEU A C 1
ATOM 1357 O O . LEU A 1 182 ? -4.754 9.547 7.02 1 98.12 182 LEU A O 1
ATOM 1361 N N . LEU A 1 183 ? -3.631 7.621 7.238 1 98.06 183 LEU A N 1
ATOM 1362 C CA . LEU A 1 183 ? -4.57 7.137 8.242 1 98.06 183 LEU A CA 1
ATOM 1363 C C . LEU A 1 183 ? -4.605 8.062 9.453 1 98.06 183 LEU A C 1
ATOM 1365 O O . LEU A 1 183 ? -5.676 8.5 9.875 1 98.06 183 LEU A O 1
ATOM 1369 N N . ARG A 1 184 ? -3.434 8.406 9.914 1 98.06 184 ARG A N 1
ATOM 1370 C CA . ARG A 1 184 ? -3.379 9.336 11.039 1 98.06 184 ARG A CA 1
ATOM 1371 C C . ARG A 1 184 ? -3.805 10.742 10.609 1 98.06 184 ARG A C 1
ATOM 1373 O O . ARG A 1 184 ? -4.441 11.461 11.383 1 98.06 184 ARG A O 1
ATOM 1380 N N . LEU A 1 185 ? -3.451 11.156 9.43 1 98.44 185 LEU A N 1
ATOM 1381 C CA . LEU A 1 185 ? -3.871 12.453 8.922 1 98.44 185 LEU A CA 1
ATOM 1382 C C . LEU A 1 185 ? -5.391 12.594 8.953 1 98.44 185 LEU A C 1
ATOM 1384 O O . LEU A 1 185 ? -5.914 13.664 9.25 1 98.44 185 LEU A O 1
ATOM 1388 N N . ALA A 1 186 ? -6.082 11.516 8.633 1 97.56 186 ALA A N 1
ATOM 1389 C CA . ALA A 1 186 ? -7.539 11.531 8.695 1 97.56 186 ALA A CA 1
ATOM 1390 C C . ALA A 1 186 ? -8.031 11.891 10.094 1 97.56 186 ALA A C 1
ATOM 1392 O O . ALA A 1 186 ? -8.992 12.641 10.242 1 97.56 186 ALA A O 1
ATOM 1393 N N . ASP A 1 187 ? -7.402 11.336 11.117 1 97.56 187 ASP A N 1
ATOM 1394 C CA . ASP A 1 187 ? -7.746 11.672 12.5 1 97.56 187 ASP A CA 1
ATOM 1395 C C . ASP A 1 187 ? -7.543 13.156 12.773 1 97.56 187 ASP A C 1
ATOM 1397 O O . ASP A 1 187 ? -8.367 13.789 13.43 1 97.56 187 ASP A O 1
ATOM 1401 N N . PHE A 1 188 ? -6.395 13.695 12.312 1 98.38 188 PHE A N 1
ATOM 1402 C CA . PHE A 1 188 ? -6.102 15.109 12.516 1 98.38 188 PHE A CA 1
ATOM 1403 C C . PHE A 1 188 ? -7.184 15.984 11.891 1 98.38 188 PHE A C 1
ATOM 1405 O O . PHE A 1 188 ? -7.668 16.922 12.516 1 98.38 188 PHE A O 1
ATOM 1412 N N . LEU A 1 189 ? -7.5 15.68 10.617 1 97.81 189 LEU A N 1
ATOM 1413 C CA . LEU A 1 189 ? -8.508 16.469 9.906 1 97.81 189 LEU A CA 1
ATOM 1414 C C . LEU A 1 189 ? -9.852 16.406 10.625 1 97.81 189 LEU A C 1
ATOM 1416 O O . LEU A 1 189 ? -10.523 17.422 10.781 1 97.81 189 LEU A O 1
ATOM 1420 N N . ALA A 1 190 ? -10.203 15.234 11.102 1 95.94 190 ALA A N 1
ATOM 1421 C CA . ALA A 1 190 ? -11.438 15.078 11.852 1 95.94 190 ALA A CA 1
ATOM 1422 C C . ALA A 1 190 ? -11.422 15.938 13.117 1 95.94 190 ALA A C 1
ATOM 1424 O O . ALA A 1 190 ? -12.422 16.562 13.461 1 95.94 190 ALA A O 1
ATOM 1425 N N . ALA A 1 191 ? -10.312 15.922 13.789 1 96.75 191 ALA A N 1
ATOM 1426 C CA . ALA A 1 191 ? -10.164 16.703 15.016 1 96.75 191 ALA A CA 1
ATOM 1427 C C . ALA A 1 191 ? -10.336 18.188 14.75 1 96.75 191 ALA A C 1
ATOM 1429 O O . ALA A 1 191 ? -10.695 18.953 15.648 1 96.75 191 ALA A O 1
ATOM 1430 N N . GLU A 1 192 ? -10.07 18.578 13.523 1 97.38 192 GLU A N 1
ATOM 1431 C CA . GLU A 1 192 ? -10.195 19.984 13.141 1 97.38 192 GLU A CA 1
ATOM 1432 C C . GLU A 1 192 ? -11.508 20.234 12.391 1 97.38 192 GLU A C 1
ATOM 1434 O O . GLU A 1 192 ? -11.672 21.281 11.766 1 97.38 192 GLU A O 1
ATOM 1439 N N . GLY A 1 193 ? -12.344 19.266 12.367 1 94.69 193 GLY A N 1
ATOM 1440 C CA . GLY A 1 193 ? -13.703 19.453 11.875 1 94.69 193 GLY A CA 1
ATOM 1441 C C . GLY A 1 193 ? -13.844 19.141 10.398 1 94.69 193 GLY A C 1
ATOM 1442 O O . GLY A 1 193 ? -14.836 19.5 9.766 1 94.69 193 GLY A O 1
ATOM 1443 N N . VAL A 1 194 ? -12.859 18.547 9.828 1 94.94 194 VAL A N 1
ATOM 1444 C CA . VAL A 1 194 ? -12.938 18.172 8.422 1 94.94 194 VAL A CA 1
ATOM 1445 C C . VAL A 1 194 ? -13.312 16.688 8.312 1 94.94 194 VAL A C 1
ATOM 1447 O O . VAL A 1 194 ? -12.57 15.82 8.758 1 94.94 194 VAL A O 1
ATOM 1450 N N . CYS A 1 195 ? -14.406 16.375 7.742 1 89.75 195 CYS A N 1
ATOM 1451 C CA . CYS A 1 195 ? -14.852 15.008 7.504 1 89.75 195 CYS A CA 1
ATOM 1452 C C . CYS A 1 195 ? -14.5 14.562 6.086 1 89.75 195 CYS A C 1
ATOM 1454 O O . CYS A 1 195 ? -15.031 15.109 5.113 1 89.75 195 CYS A O 1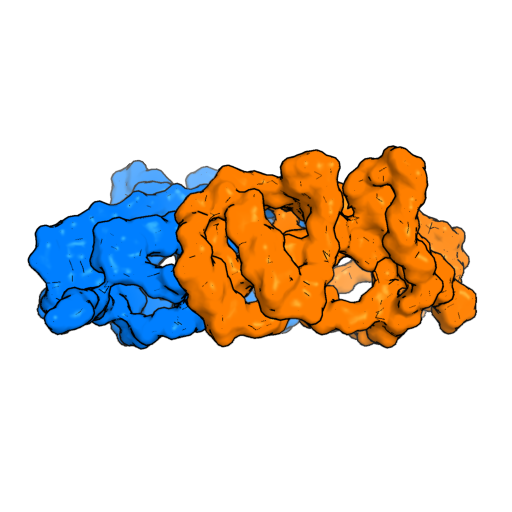
ATOM 1456 N N . ILE A 1 196 ? -13.711 13.578 6.008 1 93.75 196 ILE A N 1
ATOM 1457 C CA . ILE A 1 196 ? -13.32 13.078 4.691 1 93.75 196 ILE A CA 1
ATOM 1458 C C . ILE A 1 196 ? -14.508 12.375 4.035 1 93.75 196 ILE A C 1
ATOM 1460 O O . ILE A 1 196 ? -14.75 12.547 2.836 1 93.75 196 ILE A O 1
ATOM 1464 N N . VAL A 1 197 ? -15.133 11.602 4.906 1 93.31 197 VAL A N 1
ATOM 1465 C CA . VAL A 1 197 ? -16.359 10.953 4.457 1 93.31 197 VAL A CA 1
ATOM 1466 C C . VAL A 1 197 ? -17.5 11.297 5.414 1 93.31 197 VAL A C 1
ATOM 1468 O O . VAL A 1 197 ? -17.266 11.602 6.586 1 93.31 197 VAL A O 1
ATOM 1471 N N . MET B 1 1 ? 21.438 -20.766 -26.422 1 27.86 1 MET B N 1
ATOM 1472 C CA . MET B 1 1 ? 20.094 -20.203 -26.547 1 27.86 1 MET B CA 1
ATOM 1473 C C . MET B 1 1 ? 19.625 -19.656 -25.203 1 27.86 1 MET B C 1
ATOM 1475 O O . MET B 1 1 ? 19.75 -20.312 -24.172 1 27.86 1 MET B O 1
ATOM 1479 N N . ALA B 1 2 ? 19.719 -18.391 -24.828 1 42.5 2 ALA B N 1
ATOM 1480 C CA . ALA B 1 2 ? 19.344 -17.859 -23.531 1 42.5 2 ALA B CA 1
ATOM 1481 C C . ALA B 1 2 ? 18.062 -18.531 -23.016 1 42.5 2 ALA B C 1
ATOM 1483 O O . ALA B 1 2 ? 17.047 -18.562 -23.703 1 42.5 2 ALA B O 1
ATOM 1484 N N . ALA B 1 3 ? 18.047 -19.672 -22.359 1 50.38 3 ALA B N 1
ATOM 1485 C CA . ALA B 1 3 ? 16.906 -20.453 -21.922 1 50.38 3 ALA B CA 1
ATOM 1486 C C . ALA B 1 3 ? 15.68 -19.578 -21.719 1 50.38 3 ALA B C 1
ATOM 1488 O O . ALA B 1 3 ? 15.711 -18.641 -20.906 1 50.38 3 ALA B O 1
ATOM 1489 N N . THR B 1 4 ? 14.672 -19.438 -22.719 1 64.38 4 THR B N 1
ATOM 1490 C CA . THR B 1 4 ? 13.516 -18.562 -22.828 1 64.38 4 THR B CA 1
ATOM 1491 C C . THR B 1 4 ? 12.547 -18.797 -21.688 1 64.38 4 THR B C 1
ATOM 1493 O O . THR B 1 4 ? 12.109 -19.922 -21.453 1 64.38 4 THR B O 1
ATOM 1496 N N . ALA B 1 5 ? 12.547 -17.906 -20.672 1 84.12 5 ALA B N 1
ATOM 1497 C CA . ALA B 1 5 ? 11.609 -18.031 -19.562 1 84.12 5 ALA B CA 1
ATOM 1498 C C . ALA B 1 5 ? 10.203 -18.344 -20.062 1 84.12 5 ALA B C 1
ATOM 1500 O O . ALA B 1 5 ? 9.812 -17.891 -21.141 1 84.12 5 ALA B O 1
ATOM 1501 N N . LEU B 1 6 ? 9.594 -19.484 -19.562 1 94.12 6 LEU B N 1
ATOM 1502 C CA . LEU B 1 6 ? 8.211 -19.844 -19.875 1 94.12 6 LEU B CA 1
ATOM 1503 C C . LEU B 1 6 ? 7.312 -18.609 -19.859 1 94.12 6 LEU B C 1
ATOM 1505 O O . LEU B 1 6 ? 7.543 -17.672 -19.078 1 94.12 6 LEU B O 1
ATOM 1509 N N . PRO B 1 7 ? 6.348 -18.594 -20.812 1 97.19 7 PRO B N 1
ATOM 1510 C CA . PRO B 1 7 ? 5.391 -17.484 -20.75 1 97.19 7 PRO B CA 1
ATOM 1511 C C . PRO B 1 7 ? 4.598 -17.469 -19.453 1 97.19 7 PRO B C 1
ATOM 1513 O O . PRO B 1 7 ? 4.434 -18.5 -18.797 1 97.19 7 PRO B O 1
ATOM 1516 N N . VAL B 1 8 ? 4.133 -16.281 -19.109 1 98.19 8 VAL B N 1
ATOM 1517 C CA . VAL B 1 8 ? 3.408 -16.094 -17.844 1 98.19 8 VAL B CA 1
ATOM 1518 C C . VAL B 1 8 ? 1.937 -15.812 -18.141 1 98.19 8 VAL B C 1
ATOM 1520 O O . VAL B 1 8 ? 1.612 -15.039 -19.047 1 98.19 8 VAL B O 1
ATOM 1523 N N . VAL B 1 9 ? 1.059 -16.469 -17.438 1 98.75 9 VAL B N 1
ATOM 1524 C CA . VAL B 1 9 ? -0.384 -16.281 -17.531 1 98.75 9 VAL B CA 1
ATOM 1525 C C . VAL B 1 9 ? -0.948 -15.906 -16.172 1 98.75 9 VAL B C 1
ATOM 1527 O O . VAL B 1 9 ? -0.617 -16.531 -15.156 1 98.75 9 VAL B O 1
ATOM 1530 N N . LEU B 1 10 ? -1.655 -14.867 -16.078 1 98.69 10 LEU B N 1
ATOM 1531 C CA . LEU B 1 10 ? -2.412 -14.508 -14.883 1 98.69 10 LEU B CA 1
ATOM 1532 C C . LEU B 1 10 ? -3.83 -15.062 -14.945 1 98.69 10 LEU B C 1
ATOM 1534 O O . LEU B 1 10 ? -4.641 -14.609 -15.758 1 98.69 10 LEU B O 1
ATOM 1538 N N . ALA B 1 11 ? -4.133 -16.047 -14.109 1 98.62 11 ALA B N 1
ATOM 1539 C CA . ALA B 1 11 ? -5.449 -16.672 -14.062 1 98.62 11 ALA B CA 1
ATOM 1540 C C . ALA B 1 11 ? -6.438 -15.812 -13.273 1 98.62 11 ALA B C 1
ATOM 1542 O O . ALA B 1 11 ? -6.887 -16.203 -12.195 1 98.62 11 ALA B O 1
ATOM 1543 N N . SER B 1 12 ? -6.824 -14.734 -13.797 1 97.31 12 SER B N 1
ATOM 1544 C CA . SER B 1 12 ? -7.688 -13.781 -13.109 1 97.31 12 SER B CA 1
ATOM 1545 C C . SER B 1 12 ? -8.391 -12.852 -14.102 1 97.31 12 SER B C 1
ATOM 1547 O O . SER B 1 12 ? -7.832 -12.516 -15.148 1 97.31 12 SER B O 1
ATOM 1549 N N . THR B 1 13 ? -9.531 -12.438 -13.773 1 93.06 13 THR B N 1
ATOM 1550 C CA . THR B 1 13 ? -10.242 -11.398 -14.508 1 93.06 13 THR B CA 1
ATOM 1551 C C . THR B 1 13 ? -10.188 -10.07 -13.742 1 93.06 13 THR B C 1
ATOM 1553 O O . THR B 1 13 ? -10.789 -9.086 -14.164 1 93.06 13 THR B O 1
ATOM 1556 N N . SER B 1 14 ? -9.57 -10.062 -12.633 1 91.88 14 SER B N 1
ATOM 1557 C CA . SER B 1 14 ? -9.484 -8.883 -11.781 1 91.88 14 SER B CA 1
ATOM 1558 C C . SER B 1 14 ? -8.633 -7.797 -12.422 1 91.88 14 SER B C 1
ATOM 1560 O O . SER B 1 14 ? -7.453 -8.023 -12.711 1 91.88 14 SER B O 1
ATOM 1562 N N . THR B 1 15 ? -9.18 -6.582 -12.508 1 91.94 15 THR B N 1
ATOM 1563 C CA . THR B 1 15 ? -8.43 -5.445 -13.031 1 91.94 15 THR B CA 1
ATOM 1564 C C . THR B 1 15 ? -7.332 -5.027 -12.055 1 91.94 15 THR B C 1
ATOM 1566 O O . THR B 1 15 ? -6.262 -4.57 -12.469 1 91.94 15 THR B O 1
ATOM 1569 N N . PHE B 1 16 ? -7.547 -5.203 -10.75 1 92.06 16 PHE B N 1
ATOM 1570 C CA . PHE B 1 16 ? -6.574 -4.836 -9.734 1 92.06 16 PHE B CA 1
ATOM 1571 C C . PHE B 1 16 ? -5.344 -5.73 -9.812 1 92.06 16 PHE B C 1
ATOM 1573 O O . PHE B 1 16 ? -4.211 -5.238 -9.812 1 92.06 16 PHE B O 1
ATOM 1580 N N . ARG B 1 17 ? -5.586 -7.027 -9.93 1 96.12 17 ARG B N 1
ATOM 1581 C CA . ARG B 1 17 ? -4.473 -7.969 -10.023 1 96.12 17 ARG B CA 1
ATOM 1582 C C . ARG B 1 17 ? -3.656 -7.723 -11.281 1 96.12 17 ARG B C 1
ATOM 1584 O O . ARG B 1 17 ? -2.424 -7.738 -11.242 1 96.12 17 ARG B O 1
ATOM 1591 N N . ARG B 1 18 ? -4.355 -7.465 -12.336 1 97.06 18 ARG B N 1
ATOM 1592 C CA . ARG B 1 18 ? -3.684 -7.184 -13.602 1 97.06 18 ARG B CA 1
ATOM 1593 C C . ARG B 1 18 ? -2.807 -5.938 -13.492 1 97.06 18 ARG B C 1
ATOM 1595 O O . ARG B 1 18 ? -1.638 -5.961 -13.883 1 97.06 18 ARG B O 1
ATOM 1602 N N . LYS B 1 19 ? -3.336 -4.867 -12.969 1 95.62 19 LYS B N 1
ATOM 1603 C CA . LYS B 1 19 ? -2.607 -3.611 -12.82 1 95.62 19 LYS B CA 1
ATOM 1604 C C . LYS B 1 19 ? -1.382 -3.787 -11.93 1 95.62 19 LYS B C 1
ATOM 1606 O O . LYS B 1 19 ? -0.316 -3.236 -12.211 1 95.62 19 LYS B O 1
ATOM 1611 N N . GLN B 1 20 ? -1.53 -4.547 -10.875 1 95.88 20 GLN B N 1
ATOM 1612 C CA . GLN B 1 20 ? -0.418 -4.781 -9.961 1 95.88 20 GLN B CA 1
ATOM 1613 C C . GLN B 1 20 ? 0.728 -5.508 -10.664 1 95.88 20 GLN B C 1
ATOM 1615 O O . GLN B 1 20 ? 1.891 -5.121 -10.523 1 95.88 20 GLN B O 1
ATOM 1620 N N . LEU B 1 21 ? 0.358 -6.539 -11.391 1 97.12 21 LEU B N 1
ATOM 1621 C CA . LEU B 1 21 ? 1.393 -7.305 -12.078 1 97.12 21 LEU B CA 1
ATOM 1622 C C . LEU B 1 21 ? 2.053 -6.465 -13.164 1 97.12 21 LEU B C 1
ATOM 1624 O O . LEU B 1 21 ? 3.248 -6.609 -13.43 1 97.12 21 LEU B O 1
ATOM 1628 N N . GLN B 1 22 ? 1.307 -5.562 -13.734 1 97.19 22 GLN B N 1
ATOM 1629 C CA . GLN B 1 22 ? 1.801 -4.703 -14.805 1 97.19 22 GLN B CA 1
ATOM 1630 C C . GLN B 1 22 ? 2.906 -3.777 -14.305 1 97.19 22 GLN B C 1
ATOM 1632 O O . GLN B 1 22 ? 3.752 -3.334 -15.086 1 97.19 22 GLN B O 1
ATOM 1637 N N . THR B 1 23 ? 2.906 -3.512 -13.039 1 95.25 23 THR B N 1
ATOM 1638 C CA . THR B 1 23 ? 3.898 -2.598 -12.484 1 95.25 23 THR B CA 1
ATOM 1639 C C . THR B 1 23 ? 5.309 -3.143 -12.688 1 95.25 23 THR B C 1
ATOM 1641 O O . THR B 1 23 ? 6.281 -2.385 -12.656 1 95.25 23 THR B O 1
ATOM 1644 N N . TRP B 1 24 ? 5.457 -4.434 -12.82 1 95.88 24 TRP B N 1
ATOM 1645 C CA . TRP B 1 24 ? 6.766 -5.059 -13 1 95.88 24 TRP B CA 1
ATOM 1646 C C . TRP B 1 24 ? 7.195 -5.02 -14.461 1 95.88 24 TRP B C 1
ATOM 1648 O O . TRP B 1 24 ? 8.336 -5.352 -14.789 1 95.88 24 TRP B O 1
ATOM 1658 N N . GLY B 1 25 ? 6.301 -4.691 -15.359 1 93.75 25 GLY B N 1
ATOM 1659 C CA . GLY B 1 25 ? 6.625 -4.633 -16.781 1 93.75 25 GLY B CA 1
ATOM 1660 C C . GLY B 1 25 ? 6.879 -5.996 -17.391 1 93.75 25 GLY B C 1
ATOM 1661 O O . GLY B 1 25 ? 7.539 -6.105 -18.422 1 93.75 25 GLY B O 1
ATOM 1662 N N . LEU B 1 26 ? 6.543 -6.973 -16.734 1 91.62 26 LEU B N 1
ATOM 1663 C CA . LEU B 1 26 ? 6.637 -8.344 -17.219 1 91.62 26 LEU B CA 1
ATOM 1664 C C . LEU B 1 26 ? 5.527 -8.641 -18.219 1 91.62 26 LEU B C 1
ATOM 1666 O O . LEU B 1 26 ? 4.363 -8.305 -17.984 1 91.62 26 LEU B O 1
ATOM 1670 N N . PRO B 1 27 ? 5.914 -9.156 -19.406 1 94.75 27 PRO B N 1
ATOM 1671 C CA . PRO B 1 27 ? 4.852 -9.586 -20.328 1 94.75 27 PRO B CA 1
ATOM 1672 C C . PRO B 1 27 ? 4.027 -10.742 -19.766 1 94.75 27 PRO B C 1
ATOM 1674 O O . PRO B 1 27 ? 4.586 -11.695 -19.219 1 94.75 27 PRO B O 1
ATOM 1677 N N . PHE B 1 28 ? 2.744 -10.617 -19.859 1 97.62 28 PHE B N 1
ATOM 1678 C CA . PHE B 1 28 ? 1.868 -11.703 -19.438 1 97.62 28 PHE B CA 1
ATOM 1679 C C . PHE B 1 28 ? 0.522 -11.617 -20.141 1 97.62 28 PHE B C 1
ATOM 1681 O O . PHE B 1 28 ? 0.177 -10.578 -20.703 1 97.62 28 PHE B O 1
ATOM 1688 N N . GLU B 1 29 ? -0.119 -12.742 -20.156 1 97.38 29 GLU B N 1
ATOM 1689 C CA . GLU B 1 29 ? -1.489 -12.82 -20.656 1 97.38 29 GLU B CA 1
ATOM 1690 C C . GLU B 1 29 ? -2.477 -13.07 -19.516 1 97.38 29 GLU B C 1
ATOM 1692 O O . GLU B 1 29 ? -2.148 -13.742 -18.531 1 97.38 29 GLU B O 1
ATOM 1697 N N . CYS B 1 30 ? -3.637 -12.477 -19.625 1 98.25 30 CYS B N 1
ATOM 1698 C CA . CYS B 1 30 ? -4.707 -12.781 -18.688 1 98.25 30 CYS B CA 1
ATOM 1699 C C . CYS B 1 30 ? -5.656 -13.828 -19.25 1 98.25 30 CYS B C 1
ATOM 1701 O O . CYS B 1 30 ? -5.961 -13.805 -20.453 1 98.25 30 CYS B O 1
ATOM 1703 N N . ALA B 1 31 ? -6.066 -14.719 -18.484 1 98.38 31 ALA B N 1
ATOM 1704 C CA . ALA B 1 31 ? -7.07 -15.711 -18.875 1 98.38 31 ALA B CA 1
ATOM 1705 C C . ALA B 1 31 ? -8.07 -15.938 -17.734 1 98.38 31 ALA B C 1
ATOM 1707 O O . ALA B 1 31 ? -7.691 -16 -16.562 1 98.38 31 ALA B O 1
ATOM 1708 N N . ALA B 1 32 ? -9.328 -16.094 -18.094 1 97.81 32 ALA B N 1
ATOM 1709 C CA . ALA B 1 32 ? -10.383 -16.297 -17.094 1 97.81 32 ALA B CA 1
ATOM 1710 C C . ALA B 1 32 ? -10.422 -17.75 -16.625 1 97.81 32 ALA B C 1
ATOM 1712 O O . ALA B 1 32 ? -10.641 -18.672 -17.438 1 97.81 32 ALA B O 1
ATOM 1713 N N . PRO B 1 33 ? -10.234 -17.906 -15.352 1 97.5 33 PRO B N 1
ATOM 1714 C CA . PRO B 1 33 ? -10.359 -19.297 -14.867 1 97.5 33 PRO B CA 1
ATOM 1715 C C . PRO B 1 33 ? -11.812 -19.719 -14.68 1 97.5 33 PRO B C 1
ATOM 1717 O O . PRO B 1 33 ? -12.711 -18.875 -14.617 1 97.5 33 PRO B O 1
ATOM 1720 N N . GLU B 1 34 ? -12.016 -21.016 -14.734 1 95.31 34 GLU B N 1
ATOM 1721 C CA . GLU B 1 34 ? -13.297 -21.641 -14.391 1 95.31 34 GLU B CA 1
ATOM 1722 C C . GLU B 1 34 ? -13.141 -22.625 -13.234 1 95.31 34 GLU B C 1
ATOM 1724 O O . GLU B 1 34 ? -12.594 -23.719 -13.414 1 95.31 34 GLU B O 1
ATOM 1729 N N . TYR B 1 35 ? -13.586 -22.219 -12.172 1 95.81 35 TYR B N 1
ATOM 1730 C CA . TYR B 1 35 ? -13.445 -23.031 -10.969 1 95.81 35 TYR B CA 1
ATOM 1731 C C . TYR B 1 35 ? -14.57 -22.75 -9.984 1 95.81 35 TYR B C 1
ATOM 1733 O O . TYR B 1 35 ? -14.977 -21.609 -9.797 1 95.81 35 TYR B O 1
ATOM 1741 N N . ASP B 1 36 ? -15.117 -23.797 -9.383 1 95.12 36 ASP B N 1
ATOM 1742 C CA . ASP B 1 36 ? -16.172 -23.656 -8.375 1 95.12 36 ASP B CA 1
ATOM 1743 C C . ASP B 1 36 ? -15.633 -22.969 -7.117 1 95.12 36 ASP B C 1
ATOM 1745 O O . ASP B 1 36 ? -14.734 -23.5 -6.457 1 95.12 36 ASP B O 1
ATOM 1749 N N . GLU B 1 37 ? -16.141 -21.844 -6.75 1 92.31 37 GLU B N 1
ATOM 1750 C CA . GLU B 1 37 ? -15.609 -21.047 -5.656 1 92.31 37 GLU B CA 1
ATOM 1751 C C . GLU B 1 37 ? -16.391 -21.281 -4.363 1 92.31 37 GLU B C 1
ATOM 1753 O O . GLU B 1 37 ? -16.156 -20.609 -3.357 1 92.31 37 GLU B O 1
ATOM 1758 N N . THR B 1 38 ? -17.281 -22.281 -4.301 1 91.19 38 THR B N 1
ATOM 1759 C CA . THR B 1 38 ? -18.047 -22.594 -3.105 1 91.19 38 THR B CA 1
ATOM 1760 C C . THR B 1 38 ? -17.141 -23.078 -1.979 1 91.19 38 THR B C 1
ATOM 1762 O O . THR B 1 38 ? -16.328 -23.969 -2.178 1 91.19 38 THR B O 1
ATOM 1765 N N . PRO B 1 39 ? -17.281 -22.359 -0.856 1 89.56 39 PRO B N 1
ATOM 1766 C CA . PRO B 1 39 ? -16.469 -22.844 0.262 1 89.56 39 PRO B CA 1
ATOM 1767 C C . PRO B 1 39 ? -16.812 -24.281 0.658 1 89.56 39 PRO B C 1
ATOM 1769 O O . PRO B 1 39 ? -17.984 -24.688 0.601 1 89.56 39 PRO B O 1
ATOM 1772 N N . LEU B 1 40 ? -15.828 -25.094 1.075 1 92 40 LEU B N 1
ATOM 1773 C CA . LEU B 1 40 ? -16.031 -26.453 1.559 1 92 40 LEU B CA 1
ATOM 1774 C C . LEU B 1 40 ? -16.484 -26.438 3.018 1 92 40 LEU B C 1
ATOM 1776 O O . LEU B 1 40 ? -16.188 -25.5 3.756 1 92 40 LEU B O 1
ATOM 1780 N N . ALA B 1 41 ? -17.141 -27.516 3.406 1 91.44 41 ALA B N 1
ATOM 1781 C CA . ALA B 1 41 ? -17.594 -27.641 4.789 1 91.44 41 ALA B CA 1
ATOM 1782 C C . ALA B 1 41 ? -16.406 -27.625 5.754 1 91.44 41 ALA B C 1
ATOM 1784 O O . ALA B 1 41 ? -15.445 -28.375 5.586 1 91.44 41 ALA B O 1
ATOM 1785 N N . GLY B 1 42 ? -16.5 -26.734 6.73 1 91.75 42 GLY B N 1
ATOM 1786 C CA . GLY B 1 42 ? -15.469 -26.672 7.758 1 91.75 42 GLY B CA 1
ATOM 1787 C C . GLY B 1 42 ? -14.188 -26.016 7.285 1 91.75 42 GLY B C 1
ATOM 1788 O O . GLY B 1 42 ? -13.195 -25.984 8.016 1 91.75 42 GLY B O 1
ATOM 1789 N N . GLU B 1 43 ? -14.211 -25.516 6.082 1 93.69 43 GLU B N 1
ATOM 1790 C CA . GLU B 1 43 ? -13.016 -24.906 5.52 1 93.69 43 GLU B CA 1
ATOM 1791 C C . GLU B 1 43 ? -12.75 -23.531 6.148 1 93.69 43 GLU B C 1
ATOM 1793 O O . GLU B 1 43 ? -13.656 -22.703 6.238 1 93.69 43 GLU B O 1
ATOM 1798 N N . ALA B 1 44 ? -11.523 -23.391 6.703 1 94.56 44 ALA B N 1
ATOM 1799 C CA . ALA B 1 44 ? -11.141 -22.094 7.234 1 94.56 44 ALA B CA 1
ATOM 1800 C C . ALA B 1 44 ? -10.969 -21.078 6.113 1 94.56 44 ALA B C 1
ATOM 1802 O O . ALA B 1 44 ? -10.719 -21.438 4.961 1 94.56 44 ALA B O 1
ATOM 1803 N N . ALA B 1 45 ? -11.055 -19.766 6.445 1 94.88 45 ALA B N 1
ATOM 1804 C CA . ALA B 1 45 ? -10.961 -18.688 5.469 1 94.88 45 ALA B CA 1
ATOM 1805 C C . ALA B 1 45 ? -9.641 -18.766 4.695 1 94.88 45 ALA B C 1
ATOM 1807 O O . ALA B 1 45 ? -9.633 -18.656 3.467 1 94.88 45 ALA B O 1
ATOM 1808 N N . ALA B 1 46 ? -8.555 -18.969 5.395 1 96.75 46 ALA B N 1
ATOM 1809 C CA . ALA B 1 46 ? -7.246 -19.078 4.758 1 96.75 46 ALA B CA 1
ATOM 1810 C C . ALA B 1 46 ? -7.195 -20.281 3.812 1 96.75 46 ALA B C 1
ATOM 1812 O O . ALA B 1 46 ? -6.609 -20.203 2.732 1 96.75 46 ALA B O 1
ATOM 1813 N N . GLY B 1 47 ? -7.773 -21.344 4.273 1 97.06 47 GLY B N 1
ATOM 1814 C CA . GLY B 1 47 ? -7.848 -22.531 3.436 1 97.06 47 GLY B CA 1
ATOM 1815 C C . GLY B 1 47 ? -8.633 -22.312 2.156 1 97.06 47 GLY B C 1
ATOM 1816 O O . GLY B 1 47 ? -8.227 -22.766 1.087 1 97.06 47 GLY B O 1
ATOM 1817 N N . THR B 1 48 ? -9.742 -21.625 2.271 1 96.75 48 THR B N 1
ATOM 1818 C CA . THR B 1 48 ? -10.555 -21.297 1.108 1 96.75 48 THR B CA 1
ATOM 1819 C C . THR B 1 48 ? -9.75 -20.484 0.096 1 96.75 48 THR B C 1
ATOM 1821 O O . THR B 1 48 ? -9.727 -20.812 -1.092 1 96.75 48 THR B O 1
ATOM 1824 N N . ALA B 1 49 ? -9.078 -19.469 0.55 1 97.5 49 ALA B N 1
ATOM 1825 C CA . ALA B 1 49 ? -8.281 -18.609 -0.329 1 97.5 49 ALA B CA 1
ATOM 1826 C C . ALA B 1 49 ? -7.227 -19.438 -1.071 1 97.5 49 ALA B C 1
ATOM 1828 O O . ALA B 1 49 ? -7.066 -19.297 -2.287 1 97.5 49 ALA B O 1
ATOM 1829 N N . ARG B 1 50 ? -6.559 -20.266 -0.329 1 98.25 50 ARG B N 1
ATOM 1830 C CA . ARG B 1 50 ? -5.496 -21.094 -0.891 1 98.25 50 ARG B CA 1
ATOM 1831 C C . ARG B 1 50 ? -6.043 -22.047 -1.938 1 98.25 50 ARG B C 1
ATOM 1833 O O . ARG B 1 50 ? -5.5 -22.156 -3.041 1 98.25 50 ARG B O 1
ATOM 1840 N N . ARG B 1 51 ? -7.109 -22.734 -1.571 1 98.25 51 ARG B N 1
ATOM 1841 C CA . ARG B 1 51 ? -7.715 -23.719 -2.477 1 98.25 51 ARG B CA 1
ATOM 1842 C C . ARG B 1 51 ? -8.188 -23.047 -3.764 1 98.25 51 ARG B C 1
ATOM 1844 O O . ARG B 1 51 ? -7.949 -23.547 -4.859 1 98.25 51 ARG B O 1
ATOM 1851 N N . LEU B 1 52 ? -8.828 -21.953 -3.617 1 98 52 LEU B N 1
ATOM 1852 C CA . LEU B 1 52 ? -9.367 -21.25 -4.777 1 98 52 LEU B CA 1
ATOM 1853 C C . LEU B 1 52 ? -8.234 -20.734 -5.668 1 98 52 LEU B C 1
ATOM 1855 O O . LEU B 1 52 ? -8.312 -20.828 -6.895 1 98 52 LEU B O 1
ATOM 1859 N N . ALA B 1 53 ? -7.168 -20.172 -5.121 1 98.62 53 ALA B N 1
ATOM 1860 C CA . ALA B 1 53 ? -6.023 -19.719 -5.91 1 98.62 53 ALA B CA 1
ATOM 1861 C C . ALA B 1 53 ? -5.445 -20.859 -6.742 1 98.62 53 ALA B C 1
ATOM 1863 O O . ALA B 1 53 ? -5.277 -20.734 -7.957 1 98.62 53 ALA B O 1
ATOM 1864 N N . ALA B 1 54 ? -5.199 -21.969 -6.098 1 98.69 54 ALA B N 1
ATOM 1865 C CA . ALA B 1 54 ? -4.633 -23.125 -6.777 1 98.69 54 ALA B CA 1
ATOM 1866 C C . ALA B 1 54 ? -5.605 -23.688 -7.812 1 98.69 54 ALA B C 1
ATOM 1868 O O . ALA B 1 54 ? -5.199 -24.047 -8.922 1 98.69 54 ALA B O 1
ATOM 1869 N N . GLY B 1 55 ? -6.875 -23.797 -7.41 1 98.56 55 GLY B N 1
ATOM 1870 C CA . GLY B 1 55 ? -7.895 -24.297 -8.312 1 98.56 55 GLY B CA 1
ATOM 1871 C C . GLY B 1 55 ? -8.016 -23.484 -9.586 1 98.56 55 GLY B C 1
ATOM 1872 O O . GLY B 1 55 ? -8.125 -24.047 -10.68 1 98.56 55 GLY B O 1
ATOM 1873 N N . LYS B 1 56 ? -7.973 -22.172 -9.445 1 98.56 56 LYS B N 1
ATOM 1874 C CA . LYS B 1 56 ? -8.055 -21.281 -10.594 1 98.56 56 LYS B CA 1
ATOM 1875 C C . LYS B 1 56 ? -6.863 -21.484 -11.531 1 98.56 56 LYS B C 1
ATOM 1877 O O . LYS B 1 56 ? -7.035 -21.562 -12.75 1 98.56 56 LYS B O 1
ATOM 1882 N N . ALA B 1 57 ? -5.676 -21.609 -11.039 1 98.75 57 ALA B N 1
ATOM 1883 C CA . ALA B 1 57 ? -4.492 -21.875 -11.852 1 98.75 57 ALA B CA 1
ATOM 1884 C C . ALA B 1 57 ? -4.605 -23.219 -12.562 1 98.75 57 ALA B C 1
ATOM 1886 O O . ALA B 1 57 ? -4.387 -23.312 -13.773 1 98.75 57 ALA B O 1
ATOM 1887 N N . ARG B 1 58 ? -4.992 -24.234 -11.867 1 98.5 58 ARG B N 1
ATOM 1888 C CA . ARG B 1 58 ? -5.066 -25.578 -12.406 1 98.5 58 ARG B CA 1
ATOM 1889 C C . ARG B 1 58 ? -6.133 -25.688 -13.484 1 98.5 58 ARG B C 1
ATOM 1891 O O . ARG B 1 58 ? -5.988 -26.453 -14.445 1 98.5 58 ARG B O 1
ATOM 1898 N N . SER B 1 59 ? -7.152 -24.906 -13.297 1 98.5 59 SER B N 1
ATOM 1899 C CA . SER B 1 59 ? -8.25 -24.938 -14.258 1 98.5 59 SER B CA 1
ATOM 1900 C C . SER B 1 59 ? -7.781 -24.547 -15.656 1 98.5 59 SER B C 1
ATOM 1902 O O . SER B 1 59 ? -8.414 -24.891 -16.656 1 98.5 59 SER B O 1
ATOM 1904 N N . LEU B 1 60 ? -6.684 -23.828 -15.766 1 98.38 60 LEU B N 1
ATOM 1905 C CA . LEU B 1 60 ? -6.199 -23.328 -17.047 1 98.38 60 LEU B CA 1
ATOM 1906 C C . LEU B 1 60 ? -5.016 -24.156 -17.547 1 98.38 60 LEU B C 1
ATOM 1908 O O . LEU B 1 60 ? -4.488 -23.891 -18.625 1 98.38 60 LEU B O 1
ATOM 1912 N N . ALA B 1 61 ? -4.582 -25.156 -16.844 1 97.94 61 ALA B N 1
ATOM 1913 C CA . ALA B 1 61 ? -3.357 -25.906 -17.109 1 97.94 61 ALA B CA 1
ATOM 1914 C C . ALA B 1 61 ? -3.41 -26.578 -18.484 1 97.94 61 ALA B C 1
ATOM 1916 O O . ALA B 1 61 ? -2.422 -26.578 -19.219 1 97.94 61 ALA B O 1
ATOM 1917 N N . ALA B 1 62 ? -4.535 -27.172 -18.844 1 97.44 62 ALA B N 1
ATOM 1918 C CA . ALA B 1 62 ? -4.672 -27.875 -20.125 1 97.44 62 ALA B CA 1
ATOM 1919 C C . ALA B 1 62 ? -4.574 -26.906 -21.297 1 97.44 62 ALA B C 1
ATOM 1921 O O . ALA B 1 62 ? -4.031 -27.25 -22.344 1 97.44 62 ALA B O 1
ATOM 1922 N N . ARG B 1 63 ? -5.086 -25.75 -21.125 1 97.75 63 ARG B N 1
ATOM 1923 C CA . ARG B 1 63 ? -5.074 -24.734 -22.172 1 97.75 63 ARG B CA 1
ATOM 1924 C C . ARG B 1 63 ? -3.68 -24.141 -22.344 1 97.75 63 ARG B C 1
ATOM 1926 O O . ARG B 1 63 ? -3.318 -23.719 -23.453 1 97.75 63 ARG B O 1
ATOM 1933 N N . PHE B 1 64 ? -2.855 -24.234 -21.234 1 97.75 64 PHE B N 1
ATOM 1934 C CA . PHE B 1 64 ? -1.523 -23.641 -21.25 1 97.75 64 PHE B CA 1
ATOM 1935 C C . PHE B 1 64 ? -0.479 -24.641 -20.781 1 97.75 64 PHE B C 1
ATOM 1937 O O . PHE B 1 64 ? 0.099 -24.5 -19.703 1 97.75 64 PHE B O 1
ATOM 1944 N N . PRO B 1 65 ? -0.024 -25.672 -21.5 1 93.69 65 PRO B N 1
ATOM 1945 C CA . PRO B 1 65 ? 0.808 -26.797 -21.047 1 93.69 65 PRO B CA 1
ATOM 1946 C C . PRO B 1 65 ? 2.27 -26.391 -20.844 1 93.69 65 PRO B C 1
ATOM 1948 O O . PRO B 1 65 ? 2.994 -27.062 -20.094 1 93.69 65 PRO B O 1
ATOM 1951 N N . ALA B 1 66 ? 2.869 -25.359 -21.125 1 95.88 66 ALA B N 1
ATOM 1952 C CA . ALA B 1 66 ? 4.234 -24.875 -20.969 1 95.88 66 ALA B CA 1
ATOM 1953 C C . ALA B 1 66 ? 4.242 -23.391 -20.625 1 95.88 66 ALA B C 1
ATOM 1955 O O . ALA B 1 66 ? 4.871 -22.578 -21.312 1 95.88 66 ALA B O 1
ATOM 1956 N N . CYS B 1 67 ? 3.66 -23.188 -19.484 1 97.94 67 CYS B N 1
ATOM 1957 C CA . CYS B 1 67 ? 3.504 -21.812 -19.016 1 97.94 67 CYS B CA 1
ATOM 1958 C C . CYS B 1 67 ? 3.619 -21.734 -17.5 1 97.94 67 CYS B C 1
ATOM 1960 O O . CYS B 1 67 ? 3.58 -22.766 -16.828 1 97.94 67 CYS B O 1
ATOM 1962 N N . LEU B 1 68 ? 3.91 -20.625 -17.031 1 98.69 68 LEU B N 1
ATOM 1963 C CA . LEU B 1 68 ? 3.748 -20.281 -15.625 1 98.69 68 LEU B CA 1
ATOM 1964 C C . LEU B 1 68 ? 2.412 -19.578 -15.391 1 98.69 68 LEU B C 1
ATOM 1966 O O . LEU B 1 68 ? 2.156 -18.516 -15.945 1 98.69 68 LEU B O 1
ATOM 1970 N N . ILE B 1 69 ? 1.555 -20.234 -14.625 1 98.88 69 ILE B N 1
ATOM 1971 C CA . ILE B 1 69 ? 0.225 -19.688 -14.383 1 98.88 69 ILE B CA 1
ATOM 1972 C C . ILE B 1 69 ? 0.143 -19.141 -12.961 1 98.88 69 ILE B C 1
ATOM 1974 O O . ILE B 1 69 ? 0.347 -19.875 -11.992 1 98.88 69 ILE B O 1
ATOM 1978 N N . ILE B 1 70 ? -0.145 -17.875 -12.867 1 98.88 70 ILE B N 1
ATOM 1979 C CA . ILE B 1 70 ? -0.364 -17.234 -11.578 1 98.88 70 ILE B CA 1
ATOM 1980 C C . ILE B 1 70 ? -1.84 -17.328 -11.195 1 98.88 70 ILE B C 1
ATOM 1982 O O . ILE B 1 70 ? -2.707 -16.844 -11.93 1 98.88 70 ILE B O 1
ATOM 1986 N N . GLY B 1 71 ? -2.127 -18 -10.125 1 98.81 71 GLY B N 1
ATOM 1987 C CA . GLY B 1 71 ? -3.445 -18 -9.516 1 98.81 71 GLY B CA 1
ATOM 1988 C C . GLY B 1 71 ? -3.502 -17.188 -8.234 1 98.81 71 GLY B C 1
ATOM 1989 O O . GLY B 1 71 ? -2.523 -17.141 -7.484 1 98.81 71 GLY B O 1
ATOM 1990 N N . ALA B 1 72 ? -4.691 -16.625 -7.965 1 98.38 72 ALA B N 1
ATOM 1991 C CA . ALA B 1 72 ? -4.848 -15.828 -6.754 1 98.38 72 ALA B CA 1
ATOM 1992 C C . ALA B 1 72 ? -6.305 -15.789 -6.301 1 98.38 72 ALA B C 1
ATOM 1994 O O . ALA B 1 72 ? -7.215 -16.016 -7.105 1 98.38 72 ALA B O 1
ATOM 1995 N N . ASP B 1 73 ? -6.477 -15.586 -5.035 1 97 73 ASP B N 1
ATOM 1996 C CA . ASP B 1 73 ? -7.785 -15.383 -4.426 1 97 73 ASP B CA 1
ATOM 1997 C C . ASP B 1 73 ? -7.664 -14.68 -3.076 1 97 73 ASP B C 1
ATOM 1999 O O . ASP B 1 73 ? -6.598 -14.703 -2.457 1 97 73 ASP B O 1
ATOM 2003 N N . GLN B 1 74 ? -8.68 -14.055 -2.703 1 95.81 74 GLN B N 1
ATOM 2004 C CA . GLN B 1 74 ? -8.68 -13.336 -1.432 1 95.81 74 GLN B CA 1
ATOM 2005 C C . GLN B 1 74 ? -10 -13.531 -0.694 1 95.81 74 GLN B C 1
ATOM 2007 O O . GLN B 1 74 ? -11.078 -13.422 -1.292 1 95.81 74 GLN B O 1
ATOM 2012 N N . VAL B 1 75 ? -9.883 -13.836 0.571 1 96 75 VAL B N 1
ATOM 2013 C CA . VAL B 1 75 ? -11.039 -14.008 1.443 1 96 75 VAL B CA 1
ATOM 2014 C C . VAL B 1 75 ? -10.969 -13.008 2.598 1 96 75 VAL B C 1
ATOM 2016 O O . VAL B 1 75 ? -9.938 -12.883 3.256 1 96 75 VAL B O 1
ATOM 2019 N N . ALA B 1 76 ? -12.016 -12.289 2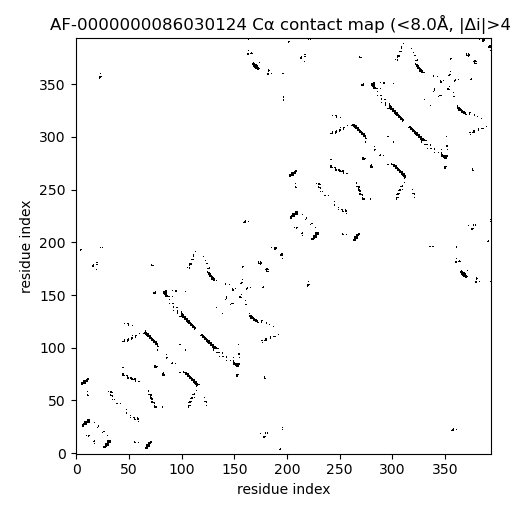.797 1 96.38 76 ALA B N 1
ATOM 2020 C CA . ALA B 1 76 ? -12.148 -11.383 3.934 1 96.38 76 ALA B CA 1
ATOM 2021 C C . ALA B 1 76 ? -12.93 -12.031 5.066 1 96.38 76 ALA B C 1
ATOM 2023 O O . ALA B 1 76 ? -13.938 -12.703 4.828 1 96.38 76 ALA B O 1
ATOM 2024 N N . TRP B 1 77 ? -12.406 -11.859 6.25 1 96.5 77 TRP B N 1
ATOM 2025 C CA . TRP B 1 77 ? -12.969 -12.508 7.43 1 96.5 77 TRP B CA 1
ATOM 2026 C C . TRP B 1 77 ? -13.133 -11.508 8.57 1 96.5 77 TRP B C 1
ATOM 2028 O O . TRP B 1 77 ? -12.203 -10.758 8.883 1 96.5 77 TRP B O 1
ATOM 2038 N N . SER B 1 78 ? -14.328 -11.438 9.195 1 96.31 78 SER B N 1
ATOM 2039 C CA . SER B 1 78 ? -14.602 -10.602 10.352 1 96.31 78 SER B CA 1
ATOM 2040 C C . SER B 1 78 ? -15.742 -11.172 11.195 1 96.31 78 SER B C 1
ATOM 2042 O O . SER B 1 78 ? -16.719 -11.695 10.648 1 96.31 78 SER B O 1
ATOM 2044 N N . GLY B 1 79 ? -15.609 -11.109 12.492 1 91.94 79 GLY B N 1
ATOM 2045 C CA . GLY B 1 79 ? -16.672 -11.539 13.383 1 91.94 79 GLY B CA 1
ATOM 2046 C C . GLY B 1 79 ? -17.016 -13.008 13.242 1 91.94 79 GLY B C 1
ATOM 2047 O O . GLY B 1 79 ? -18.203 -13.383 13.258 1 91.94 79 GLY B O 1
ATOM 2048 N N . GLY B 1 80 ? -16.156 -13.719 12.875 1 90.62 80 GLY B N 1
ATOM 2049 C CA . GLY B 1 80 ? -16.344 -15.156 12.82 1 90.62 80 GLY B CA 1
ATOM 2050 C C . GLY B 1 80 ? -16.969 -15.625 11.516 1 90.62 80 GLY B C 1
ATOM 2051 O O . GLY B 1 80 ? -17.391 -16.781 11.398 1 90.62 80 GLY B O 1
ATOM 2052 N N . ARG B 1 81 ? -17.016 -14.742 10.594 1 91.06 81 ARG B N 1
ATOM 2053 C CA . ARG B 1 81 ? -17.609 -15.156 9.32 1 91.06 81 ARG B CA 1
ATOM 2054 C C . ARG B 1 81 ? -16.828 -14.57 8.148 1 91.06 81 ARG B C 1
ATOM 2056 O O . ARG B 1 81 ? -16.125 -13.57 8.297 1 91.06 81 ARG B O 1
ATOM 2063 N N . GLN B 1 82 ? -16.953 -15.211 6.949 1 92.81 82 GLN B N 1
ATOM 2064 C CA . GLN B 1 82 ? -16.406 -14.703 5.699 1 92.81 82 GLN B CA 1
ATOM 2065 C C . GLN B 1 82 ? -17.234 -13.562 5.141 1 92.81 82 GLN B C 1
ATOM 2067 O O . GLN B 1 82 ? -18.469 -13.648 5.109 1 92.81 82 GLN B O 1
ATOM 2072 N N . LEU B 1 83 ? -16.422 -12.539 4.785 1 92.81 83 LEU B N 1
ATOM 2073 C CA . LEU B 1 83 ? -17.078 -11.406 4.141 1 92.81 83 LEU B CA 1
ATOM 2074 C C . LEU B 1 83 ? -17.031 -11.539 2.623 1 92.81 83 LEU B C 1
ATOM 2076 O O . LEU B 1 83 ? -15.969 -11.828 2.059 1 92.81 83 LEU B O 1
ATOM 2080 N N . GLY B 1 84 ? -18.125 -11.609 1.951 1 88.25 84 GLY B N 1
ATOM 2081 C CA . GLY B 1 84 ? -18.141 -11.602 0.497 1 88.25 84 GLY B CA 1
ATOM 2082 C C . GLY B 1 84 ? -18.25 -10.203 -0.088 1 88.25 84 GLY B C 1
ATOM 2083 O O . GLY B 1 84 ? -17.922 -9.219 0.572 1 88.25 84 GLY B O 1
ATOM 2084 N N . LYS B 1 85 ? -18.5 -10.188 -1.304 1 90 85 LYS B N 1
ATOM 2085 C CA . LYS B 1 85 ? -18.828 -8.938 -1.979 1 90 85 LYS B CA 1
ATOM 2086 C C . LYS B 1 85 ? -20.297 -8.602 -1.835 1 90 85 LYS B C 1
ATOM 2088 O O . LYS B 1 85 ? -21.172 -9.422 -2.154 1 90 85 LYS B O 1
ATOM 2093 N N . PRO B 1 86 ? -20.609 -7.426 -1.318 1 94.44 86 PRO B N 1
ATOM 2094 C CA . PRO B 1 86 ? -22.031 -7.094 -1.122 1 94.44 86 PRO B CA 1
ATOM 2095 C C . PRO B 1 86 ? -22.828 -7.105 -2.426 1 94.44 86 PRO B C 1
ATOM 2097 O O . PRO B 1 86 ? -23.984 -7.527 -2.443 1 94.44 86 PRO B O 1
ATOM 2100 N N . MET B 1 87 ? -22.344 -6.598 -3.5 1 93.62 87 MET B N 1
ATOM 2101 C CA . MET B 1 87 ? -22.859 -6.621 -4.863 1 93.62 87 MET B CA 1
ATOM 2102 C C . MET B 1 87 ? -24.031 -5.648 -5.023 1 93.62 87 MET B C 1
ATOM 2104 O O . MET B 1 87 ? -24.5 -5.418 -6.137 1 93.62 87 MET B O 1
ATOM 2108 N N . THR B 1 88 ? -24.625 -5.094 -3.861 1 95.5 88 THR B N 1
ATOM 2109 C CA . THR B 1 88 ? -25.641 -4.051 -3.898 1 95.5 88 THR B CA 1
ATOM 2110 C C . THR B 1 88 ? -25.344 -2.969 -2.863 1 95.5 88 THR B C 1
ATOM 2112 O O . THR B 1 88 ? -24.703 -3.232 -1.849 1 95.5 88 THR B O 1
ATOM 2115 N N . PRO B 1 89 ? -25.828 -1.789 -3.182 1 95.06 89 PRO B N 1
ATOM 2116 C CA . PRO B 1 89 ? -25.594 -0.704 -2.225 1 95.06 89 PRO B CA 1
ATOM 2117 C C . PRO B 1 89 ? -26.172 -1.001 -0.844 1 95.06 89 PRO B C 1
ATOM 2119 O O . PRO B 1 89 ? -25.547 -0.686 0.172 1 95.06 89 PRO B O 1
ATOM 2122 N N . GLU B 1 90 ? -27.375 -1.599 -0.794 1 96.25 90 GLU B N 1
ATOM 2123 C CA . GLU B 1 90 ? -28.031 -1.893 0.474 1 96.25 90 GLU B CA 1
ATOM 2124 C C . GLU B 1 90 ? -27.234 -2.898 1.294 1 96.25 90 GLU B C 1
ATOM 2126 O O . GLU B 1 90 ? -27.047 -2.725 2.5 1 96.25 90 GLU B O 1
ATOM 2131 N N . ARG B 1 91 ? -26.766 -3.934 0.662 1 96.56 91 ARG B N 1
ATOM 2132 C CA . ARG B 1 91 ? -25.953 -4.934 1.347 1 96.56 91 ARG B CA 1
ATOM 2133 C C . ARG B 1 91 ? -24.625 -4.344 1.783 1 96.56 91 ARG B C 1
ATOM 2135 O O . ARG B 1 91 ? -24.109 -4.684 2.85 1 96.56 91 ARG B O 1
ATOM 2142 N N . ALA B 1 92 ? -24.078 -3.486 0.926 1 96.88 92 ALA B N 1
ATOM 2143 C CA . ALA B 1 92 ? -22.828 -2.816 1.266 1 96.88 92 ALA B CA 1
ATOM 2144 C C . ALA B 1 92 ? -22.984 -1.946 2.51 1 96.88 92 ALA B C 1
ATOM 2146 O O . ALA B 1 92 ? -22.125 -1.95 3.395 1 96.88 92 ALA B O 1
ATOM 2147 N N . GLN B 1 93 ? -24.094 -1.211 2.549 1 97.44 93 GLN B N 1
ATOM 2148 C CA . GLN B 1 93 ? -24.406 -0.382 3.711 1 97.44 93 GLN B CA 1
ATOM 2149 C C . GLN B 1 93 ? -24.453 -1.22 4.984 1 97.44 93 GLN B C 1
ATOM 2151 O O . GLN B 1 93 ? -23.797 -0.895 5.977 1 97.44 93 GLN B O 1
ATOM 2156 N N . THR B 1 94 ? -25.203 -2.25 4.941 1 96.94 94 THR B N 1
ATOM 2157 C CA . THR B 1 94 ? -25.375 -3.121 6.098 1 96.94 94 THR B CA 1
ATOM 2158 C C . THR B 1 94 ? -24.047 -3.723 6.527 1 96.94 94 THR B C 1
ATOM 2160 O O . THR B 1 94 ? -23.703 -3.723 7.711 1 96.94 94 THR B O 1
ATOM 2163 N N . MET B 1 95 ? -23.312 -4.203 5.586 1 96.94 95 MET B N 1
ATOM 2164 C CA . MET B 1 95 ? -22.016 -4.816 5.879 1 96.94 95 MET B CA 1
ATOM 2165 C C . MET B 1 95 ? -21.078 -3.809 6.527 1 96.94 95 MET B C 1
ATOM 2167 O O . MET B 1 95 ? -20.531 -4.066 7.598 1 96.94 95 MET B O 1
ATOM 2171 N N . LEU B 1 96 ? -20.922 -2.65 5.902 1 97.38 96 LEU B N 1
ATOM 2172 C CA . LEU B 1 96 ? -19.969 -1.657 6.402 1 97.38 96 LEU B CA 1
ATOM 2173 C C . LEU B 1 96 ? -20.391 -1.168 7.789 1 97.38 96 LEU B C 1
ATOM 2175 O O . LEU B 1 96 ? -19.531 -0.923 8.641 1 97.38 96 LEU B O 1
ATOM 2179 N N . GLU B 1 97 ? -21.656 -1.022 8.008 1 97.62 97 GLU B N 1
ATOM 2180 C CA . GLU B 1 97 ? -22.125 -0.637 9.344 1 97.62 97 GLU B CA 1
ATOM 2181 C C . GLU B 1 97 ? -21.688 -1.653 10.391 1 97.62 97 GLU B C 1
ATOM 2183 O O . GLU B 1 97 ? -21.297 -1.278 11.5 1 97.62 97 GLU B O 1
ATOM 2188 N N . SER B 1 98 ? -21.781 -2.895 10.039 1 96.88 98 SER B N 1
ATOM 2189 C CA . SER B 1 98 ? -21.406 -3.949 10.984 1 96.88 98 SER B CA 1
ATOM 2190 C C . SER B 1 98 ? -19.906 -3.982 11.211 1 96.88 98 SER B C 1
ATOM 2192 O O . SER B 1 98 ? -19.438 -4.578 12.18 1 96.88 98 SER B O 1
ATOM 2194 N N . LEU B 1 99 ? -19.109 -3.365 10.344 1 97.31 99 LEU B N 1
ATOM 2195 C CA . LEU B 1 99 ? -17.656 -3.41 10.406 1 97.31 99 LEU B CA 1
ATOM 2196 C C . LEU B 1 99 ? -17.109 -2.205 11.156 1 97.31 99 LEU B C 1
ATOM 2198 O O . LEU B 1 99 ? -15.898 -2.105 11.383 1 97.31 99 LEU B O 1
ATOM 2202 N N . SER B 1 100 ? -18 -1.289 11.586 1 97.75 100 SER B N 1
ATOM 2203 C CA . SER B 1 100 ? -17.578 -0.12 12.344 1 97.75 100 SER B CA 1
ATOM 2204 C C . SER B 1 100 ? -16.859 -0.527 13.633 1 97.75 100 SER B C 1
ATOM 2206 O O . SER B 1 100 ? -17.422 -1.24 14.461 1 97.75 100 SER B O 1
ATOM 2208 N N . GLY B 1 101 ? -15.617 -0.141 13.758 1 97.88 101 GLY B N 1
ATOM 2209 C CA . GLY B 1 101 ? -14.836 -0.414 14.953 1 97.88 101 GLY B CA 1
ATOM 2210 C C . GLY B 1 101 ? -14.32 -1.84 15.016 1 97.88 101 GLY B C 1
ATOM 2211 O O . GLY B 1 101 ? -13.742 -2.25 16.016 1 97.88 101 GLY B O 1
ATOM 2212 N N . GLN B 1 102 ? -14.531 -2.578 13.977 1 97.94 102 GLN B N 1
ATOM 2213 C CA . GLN B 1 102 ? -14.133 -3.98 13.969 1 97.94 102 GLN B CA 1
ATOM 2214 C C . GLN B 1 102 ? -12.852 -4.18 13.164 1 97.94 102 GLN B C 1
ATOM 2216 O O . GLN B 1 102 ? -12.391 -3.264 12.484 1 97.94 102 GLN B O 1
ATOM 2221 N N . SER B 1 103 ? -12.281 -5.316 13.305 1 98.06 103 SER B N 1
ATOM 2222 C CA . SER B 1 103 ? -11.141 -5.719 12.492 1 98.06 103 SER B CA 1
ATOM 2223 C C . SER B 1 103 ? -11.555 -6.691 11.398 1 98.06 103 SER B C 1
ATOM 2225 O O . SER B 1 103 ? -12.422 -7.547 11.609 1 98.06 103 SER B O 1
ATOM 2227 N N . ILE B 1 104 ? -10.969 -6.484 10.289 1 98 104 ILE B N 1
ATOM 2228 C CA . ILE B 1 104 ? -11.133 -7.398 9.164 1 98 104 ILE B CA 1
ATOM 2229 C C . ILE B 1 104 ? -9.805 -8.086 8.859 1 98 104 ILE B C 1
ATOM 2231 O O . ILE B 1 104 ? -8.766 -7.43 8.766 1 98 104 ILE B O 1
ATOM 2235 N N . VAL B 1 105 ? -9.82 -9.367 8.727 1 98.19 105 VAL B N 1
ATOM 2236 C CA . VAL B 1 105 ? -8.633 -10.102 8.305 1 98.19 105 VAL B CA 1
ATOM 2237 C C . VAL B 1 105 ? -8.773 -10.508 6.836 1 98.19 105 VAL B C 1
ATOM 2239 O O . VAL B 1 105 ? -9.781 -11.109 6.445 1 98.19 105 VAL B O 1
ATOM 2242 N N . PHE B 1 106 ? -7.867 -10.133 6.082 1 97.94 106 PHE B N 1
ATOM 2243 C CA . PHE B 1 106 ? -7.812 -10.531 4.68 1 97.94 106 PHE B CA 1
ATOM 2244 C C . PHE B 1 106 ? -6.77 -11.625 4.469 1 97.94 106 PHE B C 1
ATOM 2246 O O . PHE B 1 106 ? -5.59 -11.43 4.766 1 97.94 106 PHE B O 1
ATOM 2253 N N . TYR B 1 107 ? -7.215 -12.711 3.99 1 97.81 107 TYR B N 1
ATOM 2254 C CA . TYR B 1 107 ? -6.324 -13.766 3.521 1 97.81 107 TYR B CA 1
ATOM 2255 C C . TYR B 1 107 ? -6.16 -13.711 2.008 1 97.81 107 TYR B C 1
ATOM 2257 O O . TYR B 1 107 ? -7.105 -13.984 1.265 1 97.81 107 TYR B O 1
ATOM 2265 N N . SER B 1 108 ? -5.023 -13.336 1.584 1 98 108 SER B N 1
ATOM 2266 C CA . SER B 1 108 ? -4.723 -13.234 0.16 1 98 108 SER B CA 1
ATOM 2267 C C . SER B 1 108 ? -3.771 -14.336 -0.285 1 98 108 SER B C 1
ATOM 2269 O O . SER B 1 108 ? -2.592 -14.328 0.073 1 98 108 SER B O 1
ATOM 2271 N N . ALA B 1 109 ? -4.293 -15.219 -1.059 1 98.56 109 ALA B N 1
ATOM 2272 C CA . ALA B 1 109 ? -3.494 -16.344 -1.521 1 98.56 109 ALA B CA 1
ATOM 2273 C C . ALA B 1 109 ? -2.975 -16.109 -2.936 1 98.56 109 ALA B C 1
ATOM 2275 O O . ALA B 1 109 ? -3.666 -15.523 -3.766 1 98.56 109 ALA B O 1
ATOM 2276 N N . VAL B 1 110 ? -1.756 -16.562 -3.186 1 98.88 110 VAL B N 1
ATOM 2277 C CA . VAL B 1 110 ? -1.169 -16.562 -4.523 1 98.88 110 VAL B CA 1
ATOM 2278 C C . VAL B 1 110 ? -0.449 -17.891 -4.77 1 98.88 110 VAL B C 1
ATOM 2280 O O . VAL B 1 110 ? 0.085 -18.484 -3.842 1 98.88 110 VAL B O 1
ATOM 2283 N N . CYS B 1 111 ? -0.507 -18.312 -5.988 1 98.88 111 CYS B N 1
ATOM 2284 C CA . CYS B 1 111 ? 0.261 -19.5 -6.359 1 98.88 111 CYS B CA 1
ATOM 2285 C C . CYS B 1 111 ? 0.85 -19.344 -7.758 1 98.88 111 CYS B C 1
ATOM 2287 O O . CYS B 1 111 ? 0.444 -18.469 -8.516 1 98.88 111 CYS B O 1
ATOM 2289 N N . LEU B 1 112 ? 1.847 -20.016 -8.023 1 98.88 112 LEU B N 1
ATOM 2290 C CA . LEU B 1 112 ? 2.484 -20.141 -9.328 1 98.88 112 LEU B CA 1
ATOM 2291 C C . LEU B 1 112 ? 2.592 -21.594 -9.758 1 98.88 112 LEU B C 1
ATOM 2293 O O . LEU B 1 112 ? 3.303 -22.375 -9.117 1 98.88 112 LEU B O 1
ATOM 2297 N N . LEU B 1 113 ? 1.887 -21.922 -10.789 1 98.88 113 LEU B N 1
ATOM 2298 C CA . LEU B 1 113 ? 1.903 -23.281 -11.328 1 98.88 113 LEU B CA 1
ATOM 2299 C C . LEU B 1 113 ? 2.77 -23.344 -12.586 1 98.88 113 LEU B C 1
ATOM 2301 O O . LEU B 1 113 ? 2.516 -22.641 -13.562 1 98.88 113 LEU B O 1
ATOM 2305 N N . ASN B 1 114 ? 3.779 -24.094 -12.539 1 98.75 114 ASN B N 1
ATOM 2306 C CA . ASN B 1 114 ? 4.539 -24.453 -13.734 1 98.75 114 ASN B CA 1
ATOM 2307 C C . ASN B 1 114 ? 3.926 -25.656 -14.445 1 98.75 114 ASN B C 1
ATOM 2309 O O . ASN B 1 114 ? 4.07 -26.797 -13.992 1 98.75 114 ASN B O 1
ATOM 2313 N N . THR B 1 115 ? 3.279 -25.422 -15.539 1 98.38 115 THR B N 1
ATOM 2314 C CA . THR B 1 115 ? 2.521 -26.484 -16.188 1 98.38 115 THR B CA 1
ATOM 2315 C C . THR B 1 115 ? 3.451 -27.422 -16.953 1 98.38 115 THR B C 1
ATOM 2317 O O . THR B 1 115 ? 3.051 -28.516 -17.344 1 98.38 115 THR B O 1
ATOM 2320 N N . ALA B 1 116 ? 4.66 -27 -17.203 1 97.56 116 ALA B N 1
ATOM 2321 C CA . ALA B 1 116 ? 5.637 -27.875 -17.844 1 97.56 116 ALA B CA 1
ATOM 2322 C C . ALA B 1 116 ? 6.133 -28.953 -16.875 1 97.56 116 ALA B C 1
ATOM 2324 O O . ALA B 1 116 ? 6.387 -30.094 -17.281 1 97.56 116 ALA B O 1
ATOM 2325 N N . THR B 1 117 ? 6.266 -28.641 -15.602 1 97.31 117 THR B N 1
ATOM 2326 C CA . THR B 1 117 ? 6.863 -29.562 -14.641 1 97.31 117 THR B CA 1
ATOM 2327 C C . THR B 1 117 ? 5.812 -30.062 -13.656 1 97.31 117 THR B C 1
ATOM 2329 O O . THR B 1 117 ? 6.027 -31.078 -12.977 1 97.31 117 THR B O 1
ATOM 2332 N N . GLY B 1 118 ? 4.754 -29.344 -13.539 1 97.62 118 GLY B N 1
ATOM 2333 C CA . GLY B 1 118 ? 3.736 -29.672 -12.547 1 97.62 118 GLY B CA 1
ATOM 2334 C C . GLY B 1 118 ? 4.02 -29.078 -11.188 1 97.62 118 GLY B C 1
ATOM 2335 O O . GLY B 1 118 ? 3.209 -29.203 -10.266 1 97.62 118 GLY B O 1
ATOM 2336 N N . ARG B 1 119 ? 5.098 -28.359 -11.016 1 98.38 119 ARG B N 1
ATOM 2337 C CA . ARG B 1 119 ? 5.477 -27.766 -9.734 1 98.38 119 ARG B CA 1
ATOM 2338 C C . ARG B 1 119 ? 4.543 -26.625 -9.359 1 98.38 119 ARG B C 1
ATOM 2340 O O . ARG B 1 119 ? 4.203 -25.797 -10.211 1 98.38 119 ARG B O 1
ATOM 2347 N N . LEU B 1 120 ? 4.098 -26.625 -8.086 1 98.81 120 LEU B N 1
ATOM 2348 C CA . LEU B 1 120 ? 3.193 -25.594 -7.582 1 98.81 120 LEU B CA 1
ATOM 2349 C C . LEU B 1 120 ? 3.787 -24.891 -6.367 1 98.81 120 LEU B C 1
ATOM 2351 O O . LEU B 1 120 ? 4.102 -25.531 -5.363 1 98.81 120 LEU B O 1
ATOM 2355 N N . HIS B 1 121 ? 4.016 -23.531 -6.496 1 98.81 121 HIS B N 1
ATOM 2356 C CA . HIS B 1 121 ? 4.371 -22.688 -5.371 1 98.81 121 HIS B CA 1
ATOM 2357 C C . HIS B 1 121 ? 3.137 -22 -4.781 1 98.81 121 HIS B C 1
ATOM 2359 O O . HIS B 1 121 ? 2.266 -21.547 -5.523 1 98.81 121 HIS B O 1
ATOM 2365 N N . GLU B 1 122 ? 3.031 -22 -3.457 1 98.81 122 GLU B N 1
ATOM 2366 C CA . GLU B 1 122 ? 1.848 -21.422 -2.834 1 98.81 122 GLU B CA 1
ATOM 2367 C C . GLU B 1 122 ? 2.223 -20.547 -1.636 1 98.81 122 GLU B C 1
ATOM 2369 O O . GLU B 1 122 ? 3.184 -20.844 -0.924 1 98.81 122 GLU B O 1
ATOM 2374 N N . HIS B 1 123 ? 1.452 -19.5 -1.443 1 98.75 123 HIS B N 1
ATOM 2375 C CA . HIS B 1 123 ? 1.585 -18.625 -0.289 1 98.75 123 HIS B CA 1
ATOM 2376 C C . HIS B 1 123 ? 0.262 -17.938 0.038 1 98.75 123 HIS B C 1
ATOM 2378 O O . HIS B 1 123 ? -0.504 -17.594 -0.865 1 98.75 123 HIS B O 1
ATOM 2384 N N . THR B 1 124 ? -0.03 -17.844 1.301 1 98.62 124 THR B N 1
ATOM 2385 C CA . THR B 1 124 ? -1.163 -17.062 1.763 1 98.62 124 THR B CA 1
ATOM 2386 C C . THR B 1 124 ? -0.697 -15.938 2.695 1 98.62 124 THR B C 1
ATOM 2388 O O . THR B 1 124 ? -0.065 -16.203 3.721 1 98.62 124 THR B O 1
ATOM 2391 N N . ASP B 1 125 ? -0.972 -14.719 2.285 1 98.31 125 ASP B N 1
ATOM 2392 C CA . ASP B 1 125 ? -0.635 -13.555 3.096 1 98.31 125 ASP B CA 1
ATOM 2393 C C . ASP B 1 125 ? -1.805 -13.148 3.992 1 98.31 125 ASP B C 1
ATOM 2395 O O . ASP B 1 125 ? -2.965 -13.227 3.578 1 98.31 125 ASP B O 1
ATOM 2399 N N . THR B 1 126 ? -1.473 -12.719 5.188 1 98.06 126 THR B N 1
ATOM 2400 C CA . THR B 1 126 ? -2.492 -12.258 6.121 1 98.06 126 THR B CA 1
ATOM 2401 C C . THR B 1 126 ? -2.34 -10.758 6.387 1 98.06 126 THR B C 1
ATOM 2403 O O . THR B 1 126 ? -1.268 -10.305 6.789 1 98.06 126 THR B O 1
ATOM 2406 N N . THR B 1 127 ? -3.361 -10 6.113 1 97.94 127 THR B N 1
ATOM 2407 C CA . THR B 1 127 ? -3.434 -8.57 6.406 1 97.94 127 THR B CA 1
ATOM 2408 C C . THR B 1 127 ? -4.574 -8.273 7.375 1 97.94 127 THR B C 1
ATOM 2410 O O . THR B 1 127 ? -5.699 -8.742 7.176 1 97.94 127 THR B O 1
ATOM 2413 N N . VAL B 1 128 ? -4.285 -7.551 8.398 1 98.31 128 VAL B N 1
ATOM 2414 C CA . VAL B 1 128 ? -5.32 -7.16 9.352 1 98.31 128 VAL B CA 1
ATOM 2415 C C . VAL B 1 128 ? -5.625 -5.672 9.195 1 98.31 128 VAL B C 1
ATOM 2417 O O . VAL B 1 128 ? -4.719 -4.836 9.266 1 98.31 128 VAL B O 1
ATOM 2420 N N . VAL B 1 129 ? -6.859 -5.367 8.977 1 98.31 129 VAL B N 1
ATOM 2421 C CA . VAL B 1 129 ? -7.328 -3.994 8.82 1 98.31 129 VAL B CA 1
ATOM 2422 C C . VAL B 1 129 ? -8.242 -3.625 9.992 1 98.31 129 VAL B C 1
ATOM 2424 O O . VAL B 1 129 ? -9.273 -4.262 10.203 1 98.31 129 VAL B O 1
ATOM 2427 N N . GLN B 1 130 ? -7.852 -2.672 10.719 1 98.56 130 GLN B N 1
ATOM 2428 C CA . GLN B 1 130 ? -8.695 -2.135 11.773 1 98.56 130 GLN B CA 1
ATOM 2429 C C . GLN B 1 130 ? -9.539 -0.965 11.266 1 98.56 130 GLN B C 1
ATOM 2431 O O . GLN B 1 130 ? -9 0.073 10.883 1 98.56 130 GLN B O 1
ATOM 2436 N N . MET B 1 131 ? -10.836 -1.139 11.352 1 98.12 131 MET B N 1
ATOM 2437 C CA . MET B 1 131 ? -11.742 -0.087 10.906 1 98.12 131 MET B CA 1
ATOM 2438 C C . MET B 1 131 ? -11.953 0.956 12 1 98.12 131 MET B C 1
ATOM 2440 O O . MET B 1 131 ? -11.969 0.623 13.18 1 98.12 131 MET B O 1
ATOM 2444 N N . ARG B 1 132 ? -12.109 2.189 11.578 1 98 132 ARG B N 1
ATOM 2445 C CA . ARG B 1 132 ? -12.539 3.232 12.508 1 98 132 ARG B CA 1
ATOM 2446 C C . ARG B 1 132 ? -13.977 3.01 12.961 1 98 132 ARG B C 1
ATOM 2448 O O . ARG B 1 132 ? -14.703 2.219 12.359 1 98 132 ARG B O 1
ATOM 2455 N N . ARG B 1 133 ? -14.25 3.676 14.102 1 97.75 133 ARG B N 1
ATOM 2456 C CA . ARG B 1 133 ? -15.664 3.785 14.43 1 97.75 133 ARG B CA 1
ATOM 2457 C C . ARG B 1 133 ? -16.344 4.875 13.602 1 97.75 133 ARG B C 1
ATOM 2459 O O . ARG B 1 133 ? -15.82 5.988 13.492 1 97.75 133 ARG B O 1
ATOM 2466 N N . PHE B 1 134 ? -17.375 4.566 12.914 1 96.69 134 PHE B N 1
ATOM 2467 C CA . PHE B 1 134 ? -18.109 5.535 12.117 1 96.69 134 PHE B CA 1
ATOM 2468 C C . PHE B 1 134 ? -19.609 5.262 12.18 1 96.69 134 PHE B C 1
ATOM 2470 O O . PHE B 1 134 ? -20.031 4.164 12.555 1 96.69 134 PHE B O 1
ATOM 2477 N N . ASP B 1 135 ? -20.391 6.25 11.883 1 96.69 135 ASP B N 1
ATOM 2478 C CA . ASP B 1 135 ? -21.828 6.121 11.977 1 96.69 135 ASP B CA 1
ATOM 2479 C C . ASP B 1 135 ? -22.438 5.777 10.617 1 96.69 135 ASP B C 1
ATOM 2481 O O . ASP B 1 135 ? -21.734 5.691 9.617 1 96.69 135 ASP B O 1
ATOM 2485 N N . ARG B 1 136 ? -23.703 5.574 10.625 1 97.19 136 ARG B N 1
ATOM 2486 C CA . ARG B 1 136 ? -24.453 5.18 9.43 1 97.19 136 ARG B CA 1
ATOM 2487 C C . ARG B 1 136 ? -24.344 6.238 8.336 1 97.19 136 ARG B C 1
ATOM 2489 O O . ARG B 1 136 ? -24.25 5.91 7.156 1 97.19 136 ARG B O 1
ATOM 2496 N N . ALA B 1 137 ? -24.375 7.461 8.711 1 97 137 ALA B N 1
ATOM 2497 C CA . ALA B 1 137 ? -24.297 8.555 7.75 1 97 137 ALA B CA 1
ATOM 2498 C C . ALA B 1 137 ? -22.969 8.555 7.016 1 97 137 ALA B C 1
ATOM 2500 O O . ALA B 1 137 ? -22.906 8.828 5.816 1 97 137 ALA B O 1
ATOM 2501 N N . THR B 1 138 ? -21.891 8.281 7.703 1 96.62 138 THR B N 1
ATOM 2502 C CA . THR B 1 138 ? -20.562 8.18 7.113 1 96.62 138 THR B CA 1
ATOM 2503 C C . THR B 1 138 ? -20.531 7.082 6.059 1 96.62 138 THR B C 1
ATOM 2505 O O . THR B 1 138 ? -20 7.285 4.957 1 96.62 138 THR B O 1
ATOM 2508 N N . VAL B 1 139 ? -21.109 5.945 6.371 1 97.44 139 VAL B N 1
ATOM 2509 C CA . VAL B 1 139 ? -21.141 4.816 5.445 1 97.44 139 VAL B CA 1
ATOM 2510 C C . VAL B 1 139 ? -21.906 5.203 4.184 1 97.44 139 VAL B C 1
ATOM 2512 O O . VAL B 1 139 ? -21.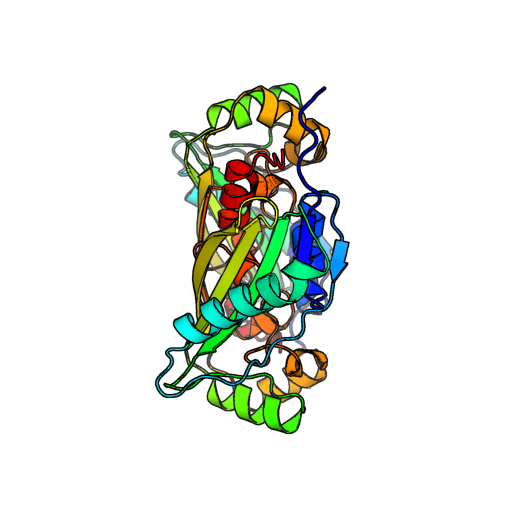453 4.945 3.066 1 97.44 139 VAL B O 1
ATOM 2515 N N . ALA B 1 140 ? -23.047 5.855 4.387 1 97.19 140 ALA B N 1
ATOM 2516 C CA . ALA B 1 140 ? -23.875 6.27 3.258 1 97.19 140 ALA B CA 1
ATOM 2517 C C . ALA B 1 140 ? -23.109 7.219 2.338 1 97.19 140 ALA B C 1
ATOM 2519 O O . ALA B 1 140 ? -23.141 7.066 1.114 1 97.19 140 ALA B O 1
ATOM 2520 N N . ARG B 1 141 ? -22.422 8.141 2.883 1 96.62 141 ARG B N 1
ATOM 2521 C CA . ARG B 1 141 ? -21.641 9.094 2.104 1 96.62 141 ARG B CA 1
ATOM 2522 C C . ARG B 1 141 ? -20.5 8.398 1.356 1 96.62 141 ARG B C 1
ATOM 2524 O O . ARG B 1 141 ? -20.234 8.711 0.193 1 96.62 141 ARG B O 1
ATOM 2531 N N . TYR B 1 142 ? -19.875 7.5 2.055 1 97.75 142 TYR B N 1
ATOM 2532 C CA . TYR B 1 142 ? -18.781 6.746 1.428 1 97.75 142 TYR B CA 1
ATOM 2533 C C . TYR B 1 142 ? -19.281 6.023 0.182 1 97.75 142 TYR B C 1
ATOM 2535 O O . TYR B 1 142 ? -18.688 6.141 -0.891 1 97.75 142 TYR B O 1
ATOM 2543 N N . LEU B 1 143 ? -20.359 5.289 0.333 1 97.44 143 LEU B N 1
ATOM 2544 C CA . LEU B 1 143 ? -20.875 4.461 -0.753 1 97.44 143 LEU B CA 1
ATOM 2545 C C . LEU B 1 143 ? -21.391 5.324 -1.898 1 97.44 143 LEU B C 1
ATOM 2547 O O . LEU B 1 143 ? -21.312 4.926 -3.062 1 97.44 143 LEU B O 1
ATOM 2551 N N . GLN B 1 144 ? -21.828 6.508 -1.563 1 96.88 144 GLN B N 1
ATOM 2552 C CA . GLN B 1 144 ? -22.234 7.461 -2.592 1 96.88 144 GLN B CA 1
ATOM 2553 C C . GLN B 1 144 ? -21.047 7.934 -3.41 1 96.88 144 GLN B C 1
ATOM 2555 O O . GLN B 1 144 ? -21.125 8.055 -4.633 1 96.88 144 GLN B O 1
ATOM 2560 N N . ARG B 1 145 ? -19.953 8.148 -2.754 1 96.62 145 ARG B N 1
ATOM 2561 C CA . ARG B 1 145 ? -18.781 8.727 -3.391 1 96.62 145 ARG B CA 1
ATOM 2562 C C . ARG B 1 145 ? -17.922 7.652 -4.047 1 96.62 145 ARG B C 1
ATOM 2564 O O . ARG B 1 145 ? -17.109 7.945 -4.93 1 96.62 145 ARG B O 1
ATOM 2571 N N . GLU B 1 146 ? -18.062 6.43 -3.586 1 96.12 146 GLU B N 1
ATOM 2572 C CA . GLU B 1 146 ? -17.359 5.285 -4.152 1 96.12 146 GLU B CA 1
ATOM 2573 C C . GLU B 1 146 ? -18.312 4.117 -4.398 1 96.12 146 GLU B C 1
ATOM 2575 O O . GLU B 1 146 ? -18.203 3.072 -3.754 1 96.12 146 GLU B O 1
ATOM 2580 N N . PRO B 1 147 ? -19.109 4.219 -5.363 1 94.5 147 PRO B N 1
ATOM 2581 C CA . PRO B 1 147 ? -20.172 3.227 -5.57 1 94.5 147 PRO B CA 1
ATOM 2582 C C . PRO B 1 147 ? -19.625 1.854 -5.961 1 94.5 147 PRO B C 1
ATOM 2584 O O . PRO B 1 147 ? -20.25 0.832 -5.672 1 94.5 147 PRO B O 1
ATOM 2587 N N . ASP B 1 148 ? -18.453 1.773 -6.539 1 93.44 148 ASP B N 1
ATOM 2588 C CA . ASP B 1 148 ? -17.891 0.51 -7.012 1 93.44 148 ASP B CA 1
ATOM 2589 C C . ASP B 1 148 ? -17.297 -0.294 -5.859 1 93.44 148 ASP B C 1
ATOM 2591 O O . ASP B 1 148 ? -16.922 -1.452 -6.035 1 93.44 148 ASP B O 1
ATOM 2595 N N . ALA B 1 149 ? -17.281 0.251 -4.641 1 93.88 149 ALA B N 1
ATOM 2596 C CA . ALA B 1 149 ? -16.734 -0.439 -3.469 1 93.88 149 ALA B CA 1
ATOM 2597 C C . ALA B 1 149 ? -17.531 -1.709 -3.172 1 93.88 149 ALA B C 1
ATOM 2599 O O . ALA B 1 149 ? -17 -2.66 -2.594 1 93.88 149 ALA B O 1
ATOM 2600 N N . MET B 1 150 ? -18.812 -1.716 -3.564 1 93.38 150 MET B N 1
ATOM 2601 C CA . MET B 1 150 ? -19.688 -2.852 -3.289 1 93.38 150 MET B CA 1
ATOM 2602 C C . MET B 1 150 ? -19.203 -4.098 -4.023 1 93.38 150 MET B C 1
ATOM 2604 O O . MET B 1 150 ? -19.625 -5.215 -3.701 1 93.38 150 MET B O 1
ATOM 2608 N N . TYR B 1 151 ? -18.281 -3.947 -4.988 1 89.12 151 TYR B N 1
ATOM 2609 C CA . TYR B 1 151 ? -17.766 -5.082 -5.75 1 89.12 151 TYR B CA 1
ATOM 2610 C C . TYR B 1 151 ? -16.453 -5.574 -5.184 1 89.12 151 TYR B C 1
ATOM 2612 O O . TYR B 1 151 ? -15.789 -6.43 -5.781 1 89.12 151 TYR B O 1
ATOM 2620 N N . CYS B 1 152 ? -16.031 -5.055 -4.062 1 88.81 152 CYS B N 1
ATOM 2621 C CA . CYS B 1 152 ? -14.828 -5.48 -3.373 1 88.81 152 CYS B CA 1
ATOM 2622 C C . CYS B 1 152 ? -15.164 -6.25 -2.1 1 88.81 152 CYS B C 1
ATOM 2624 O O . CYS B 1 152 ? -16.172 -5.969 -1.454 1 88.81 152 CYS B O 1
ATOM 2626 N N . ALA B 1 153 ? -14.25 -7.176 -1.814 1 86.44 153 ALA B N 1
ATOM 2627 C CA . ALA B 1 153 ? -14.422 -7.863 -0.537 1 86.44 153 ALA B CA 1
ATOM 2628 C C . ALA B 1 153 ? -14.367 -6.879 0.628 1 86.44 153 ALA B C 1
ATOM 2630 O O . ALA B 1 153 ? -13.508 -5.996 0.666 1 86.44 153 ALA B O 1
ATOM 2631 N N . GLY B 1 154 ? -15.367 -6.926 1.554 1 89.44 154 GLY B N 1
ATOM 2632 C CA . GLY B 1 154 ? -15.414 -6.035 2.703 1 89.44 154 GLY B CA 1
ATOM 2633 C C . GLY B 1 154 ? -16.094 -4.711 2.404 1 89.44 154 GLY B C 1
ATOM 2634 O O . GLY B 1 154 ? -16.359 -3.926 3.316 1 89.44 154 GLY B O 1
ATOM 2635 N N . GLY B 1 155 ? -16.297 -4.434 1.103 1 91.31 155 GLY B N 1
ATOM 2636 C CA . GLY B 1 155 ? -17.078 -3.273 0.715 1 91.31 155 GLY B CA 1
ATOM 2637 C C . GLY B 1 155 ? -16.297 -1.977 0.78 1 91.31 155 GLY B C 1
ATOM 2638 O O . GLY B 1 155 ? -16.875 -0.896 0.89 1 91.31 155 GLY B O 1
ATOM 2639 N N . ALA B 1 156 ? -15.016 -2.064 0.792 1 90.56 156 ALA B N 1
ATOM 2640 C CA . ALA B 1 156 ? -14.188 -0.864 0.867 1 90.56 156 ALA B CA 1
ATOM 2641 C C . ALA B 1 156 ? -12.922 -1.021 0.038 1 90.56 156 ALA B C 1
ATOM 2643 O O . ALA B 1 156 ? -12.375 -2.123 -0.075 1 90.56 156 ALA B O 1
ATOM 2644 N N . LYS B 1 157 ? -12.484 0.12 -0.521 1 92.25 157 LYS B N 1
ATOM 2645 C CA . LYS B 1 157 ? -11.219 0.185 -1.247 1 92.25 157 LYS B CA 1
ATOM 2646 C C . LYS B 1 157 ? -10.156 0.909 -0.43 1 92.25 157 LYS B C 1
ATOM 2648 O O . LYS B 1 157 ? -10.164 2.139 -0.341 1 92.25 157 LYS B O 1
ATOM 2653 N N . SER B 1 158 ? -9.18 0.133 0.019 1 92.44 158 SER B N 1
ATOM 2654 C CA . SER B 1 158 ? -8.195 0.668 0.951 1 92.44 158 SER B CA 1
ATOM 2655 C C . SER B 1 158 ? -7.25 1.646 0.258 1 92.44 158 SER B C 1
ATOM 2657 O O .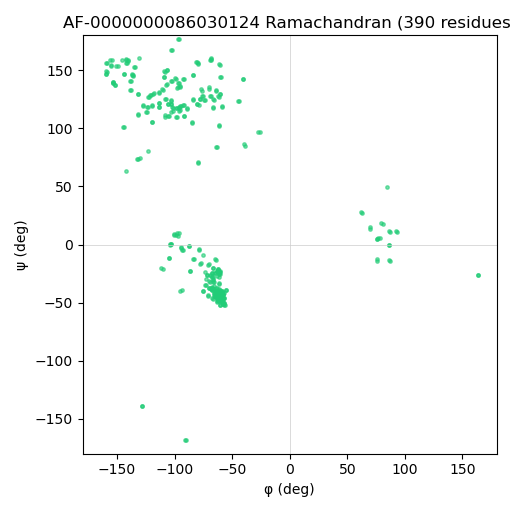 SER B 1 158 ? -6.652 2.506 0.908 1 92.44 158 SER B O 1
ATOM 2659 N N . GLU B 1 159 ? -7.043 1.527 -1.042 1 89.94 159 GLU B N 1
ATOM 2660 C CA . GLU B 1 159 ? -6.094 2.34 -1.797 1 89.94 159 GLU B CA 1
ATOM 2661 C C . GLU B 1 159 ? -6.742 3.631 -2.287 1 89.94 159 GLU B C 1
ATOM 2663 O O . GLU B 1 159 ? -6.086 4.457 -2.926 1 89.94 159 GLU B O 1
ATOM 2668 N N . ALA B 1 160 ? -7.996 3.822 -2.012 1 93.75 160 ALA B N 1
ATOM 2669 C CA . ALA B 1 160 ? -8.75 5 -2.428 1 93.75 160 ALA B CA 1
ATOM 2670 C C . ALA B 1 160 ? -9.469 5.637 -1.242 1 93.75 160 ALA B C 1
ATOM 2672 O O . ALA B 1 160 ? -8.875 5.832 -0.18 1 93.75 160 ALA B O 1
ATOM 2673 N N . LEU B 1 161 ? -10.727 6.059 -1.49 1 96.62 161 LEU B N 1
ATOM 2674 C CA . LEU B 1 161 ? -11.484 6.77 -0.469 1 96.62 161 LEU B CA 1
ATOM 2675 C C . LEU B 1 161 ? -11.688 5.898 0.767 1 96.62 161 LEU B C 1
ATOM 2677 O O . LEU B 1 161 ? -11.82 6.414 1.88 1 96.62 161 LEU B O 1
ATOM 2681 N N . GLY B 1 162 ? -11.617 4.582 0.584 1 96.56 162 GLY B N 1
ATOM 2682 C CA . GLY B 1 162 ? -11.852 3.648 1.677 1 96.56 162 GLY B CA 1
ATOM 2683 C C . GLY B 1 162 ? -10.828 3.771 2.793 1 96.56 162 GLY B C 1
ATOM 2684 O O . GLY B 1 162 ? -11.094 3.371 3.928 1 96.56 162 GLY B O 1
ATOM 2685 N N . SER B 1 163 ? -9.656 4.309 2.471 1 96.88 163 SER B N 1
ATOM 2686 C CA . SER B 1 163 ? -8.633 4.484 3.496 1 96.88 163 SER B CA 1
ATOM 2687 C C . SER B 1 163 ? -9.117 5.41 4.605 1 96.88 163 SER B C 1
ATOM 2689 O O . SER B 1 163 ? -8.625 5.344 5.734 1 96.88 163 SER B O 1
ATOM 2691 N N . ALA B 1 164 ? -10.07 6.285 4.367 1 96.62 164 ALA B N 1
ATOM 2692 C CA . ALA B 1 164 ? -10.625 7.199 5.359 1 96.62 164 ALA B CA 1
ATOM 2693 C C . ALA B 1 164 ? -11.391 6.434 6.438 1 96.62 164 ALA B C 1
ATOM 2695 O O . ALA B 1 164 ? -11.664 6.973 7.512 1 96.62 164 ALA B O 1
ATOM 2696 N N . LEU B 1 165 ? -11.797 5.211 6.156 1 97.62 165 LEU B N 1
ATOM 2697 C CA . LEU B 1 165 ? -12.562 4.398 7.094 1 97.62 165 LEU B CA 1
ATOM 2698 C C . LEU B 1 165 ? -11.633 3.516 7.93 1 97.62 165 LEU B C 1
ATOM 2700 O O . LEU B 1 165 ? -12.094 2.805 8.828 1 97.62 165 LEU B O 1
ATOM 2704 N N . ILE B 1 166 ? -10.352 3.547 7.637 1 98.12 166 ILE B N 1
ATOM 2705 C CA . ILE B 1 166 ? -9.406 2.598 8.211 1 98.12 166 ILE B CA 1
ATOM 2706 C C . ILE B 1 166 ? -8.539 3.299 9.25 1 98.12 166 ILE B C 1
ATOM 2708 O O . ILE B 1 166 ? -8.078 4.426 9.031 1 98.12 166 ILE B O 1
ATOM 2712 N N . GLU B 1 167 ? -8.312 2.639 10.344 1 97.88 167 GLU B N 1
ATOM 2713 C CA . GLU B 1 167 ? -7.5 3.15 11.445 1 97.88 167 GLU B CA 1
ATOM 2714 C C . GLU B 1 167 ? -6.059 2.66 11.328 1 97.88 167 GLU B C 1
ATOM 2716 O O . GLU B 1 167 ? -5.117 3.4 11.633 1 97.88 167 GLU B O 1
ATOM 2721 N N . ARG B 1 168 ? -5.93 1.487 10.969 1 97.88 168 ARG B N 1
ATOM 2722 C CA . ARG B 1 168 ? -4.621 0.84 10.945 1 97.88 168 ARG B CA 1
ATOM 2723 C C . ARG B 1 168 ? -4.633 -0.379 10.023 1 97.88 168 ARG B C 1
ATOM 2725 O O . ARG B 1 168 ? -5.637 -1.083 9.93 1 97.88 168 ARG B O 1
ATOM 2732 N N . ILE B 1 169 ? -3.541 -0.636 9.398 1 98.12 169 ILE B N 1
ATOM 2733 C CA . ILE B 1 169 ? -3.322 -1.82 8.578 1 98.12 169 ILE B CA 1
ATOM 2734 C C . ILE B 1 169 ? -2.041 -2.525 9.016 1 98.12 169 ILE B C 1
ATOM 2736 O O . ILE B 1 169 ? -0.963 -1.925 9.016 1 98.12 169 ILE B O 1
ATOM 2740 N N . ASP B 1 170 ? -2.152 -3.707 9.414 1 97.31 170 ASP B N 1
ATOM 2741 C CA . ASP B 1 170 ? -0.98 -4.531 9.703 1 97.31 170 ASP B CA 1
ATOM 2742 C C . ASP B 1 170 ? -0.713 -5.523 8.578 1 97.31 170 ASP B C 1
ATOM 2744 O O . ASP B 1 170 ? -1.509 -6.438 8.344 1 97.31 170 ASP B O 1
ATOM 2748 N N . SER B 1 171 ? 0.375 -5.328 7.926 1 95.62 171 SER B N 1
ATOM 2749 C CA . SER B 1 171 ? 0.667 -6.141 6.75 1 95.62 171 SER B CA 1
ATOM 2750 C C . SER B 1 171 ? 2.17 -6.328 6.566 1 95.62 171 SER B C 1
ATOM 2752 O O . SER B 1 171 ? 2.965 -5.516 7.043 1 95.62 171 SER B O 1
ATOM 2754 N N . SER B 1 172 ? 2.562 -7.441 5.918 1 96.56 172 SER B N 1
ATOM 2755 C CA . SER B 1 172 ? 3.945 -7.66 5.512 1 96.56 172 SER B CA 1
ATOM 2756 C C . SER B 1 172 ? 4.117 -7.457 4.008 1 96.56 172 SER B C 1
ATOM 2758 O O . SER B 1 172 ? 5.242 -7.41 3.508 1 96.56 172 SER B O 1
ATOM 2760 N N . ASP B 1 173 ? 3.094 -7.375 3.336 1 97.81 173 ASP B N 1
ATOM 2761 C CA . ASP B 1 173 ? 3.012 -7.074 1.91 1 97.81 173 ASP B CA 1
ATOM 2762 C C . ASP B 1 173 ? 1.778 -6.227 1.6 1 97.81 173 ASP B C 1
ATOM 2764 O O . ASP B 1 173 ? 0.685 -6.766 1.406 1 97.81 173 ASP B O 1
ATOM 2768 N N . PRO B 1 174 ? 1.979 -4.93 1.434 1 95.81 174 PRO B N 1
ATOM 2769 C CA . PRO B 1 174 ? 0.82 -4.066 1.199 1 95.81 174 PRO B CA 1
ATOM 2770 C C . PRO B 1 174 ? 0.074 -4.414 -0.087 1 95.81 174 PRO B C 1
ATOM 2772 O O . PRO B 1 174 ? -1.114 -4.109 -0.217 1 95.81 174 PRO B O 1
ATOM 2775 N N . ASN B 1 175 ? 0.727 -5.094 -1.037 1 96.44 175 ASN B N 1
ATOM 2776 C CA . ASN B 1 175 ? 0.094 -5.48 -2.295 1 96.44 175 ASN B CA 1
ATOM 2777 C C . ASN B 1 175 ? -0.977 -6.543 -2.078 1 96.44 175 ASN B C 1
ATOM 2779 O O . ASN B 1 175 ? -1.933 -6.637 -2.85 1 96.44 175 ASN B O 1
ATOM 2783 N N . ALA B 1 176 ? -0.805 -7.301 -1.038 1 96.94 176 ALA B N 1
ATOM 2784 C CA . ALA B 1 176 ? -1.717 -8.414 -0.77 1 96.94 176 ALA B CA 1
ATOM 2785 C C . ALA B 1 176 ? -3.131 -7.906 -0.5 1 96.94 176 ALA B C 1
ATOM 2787 O O . ALA B 1 176 ? -4.109 -8.516 -0.934 1 96.94 176 ALA B O 1
ATOM 2788 N N . LEU B 1 177 ? -3.205 -6.82 0.205 1 95.75 177 LEU B N 1
ATOM 2789 C CA . LEU B 1 177 ? -4.516 -6.258 0.521 1 95.75 177 LEU B CA 1
ATOM 2790 C C . LEU B 1 177 ? -5.258 -5.863 -0.75 1 95.75 177 LEU B C 1
ATOM 2792 O O . LEU B 1 177 ? -6.484 -5.973 -0.819 1 95.75 177 LEU B O 1
ATOM 2796 N N . ILE B 1 178 ? -4.5 -5.434 -1.729 1 93.75 178 ILE B N 1
ATOM 2797 C CA . ILE B 1 178 ? -5.09 -5.008 -2.994 1 93.75 178 ILE B CA 1
ATOM 2798 C C . ILE B 1 178 ? -5.52 -6.23 -3.803 1 93.75 178 ILE B C 1
ATOM 2800 O O . ILE B 1 178 ? -6.574 -6.219 -4.441 1 93.75 178 ILE B O 1
ATOM 2804 N N . GLY B 1 179 ? -4.621 -7.289 -3.729 1 93.88 179 GLY B N 1
ATOM 2805 C CA . GLY B 1 179 ? -5.105 -8.461 -4.438 1 93.88 179 GLY B CA 1
ATOM 2806 C C . GLY B 1 179 ? -4.016 -9.484 -4.719 1 93.88 179 GLY B C 1
ATOM 2807 O O . GLY B 1 179 ? -4.297 -10.672 -4.887 1 93.88 179 GLY B O 1
ATOM 2808 N N . LEU B 1 180 ? -2.838 -9.039 -4.805 1 97.06 180 LEU B N 1
ATOM 2809 C CA . LEU B 1 180 ? -1.752 -9.922 -5.207 1 97.06 180 LEU B CA 1
ATOM 2810 C C . LEU B 1 180 ? -0.562 -9.789 -4.262 1 97.06 180 LEU B C 1
ATOM 2812 O O . LEU B 1 180 ? 0.077 -8.734 -4.211 1 97.06 180 LEU B O 1
ATOM 2816 N N . PRO B 1 181 ? -0.277 -10.867 -3.463 1 98 181 PRO B N 1
ATOM 2817 C CA . PRO B 1 181 ? 0.979 -10.859 -2.709 1 98 181 PRO B CA 1
ATOM 2818 C C . PRO B 1 181 ? 2.211 -10.852 -3.613 1 98 181 PRO B C 1
ATOM 2820 O O . PRO B 1 181 ? 2.84 -11.898 -3.805 1 98 181 PRO B O 1
ATOM 2823 N N . LEU B 1 182 ? 2.609 -9.75 -4.059 1 98.06 182 LEU B N 1
ATOM 2824 C CA . LEU B 1 182 ? 3.621 -9.594 -5.098 1 98.06 182 LEU B CA 1
ATOM 2825 C C . LEU B 1 182 ? 4.996 -10.016 -4.586 1 98.06 182 LEU B C 1
ATOM 2827 O O . LEU B 1 182 ? 5.793 -10.586 -5.332 1 98.06 182 LEU B O 1
ATOM 2831 N N . LEU B 1 183 ? 5.27 -9.703 -3.336 1 98.06 183 LEU B N 1
ATOM 2832 C CA . LEU B 1 183 ? 6.621 -9.93 -2.834 1 98.06 183 LEU B CA 1
ATOM 2833 C C . LEU B 1 183 ? 6.973 -11.414 -2.873 1 98.06 183 LEU B C 1
ATOM 2835 O O . LEU B 1 183 ? 8.016 -11.797 -3.408 1 98.06 183 LEU B O 1
ATOM 2839 N N . ARG B 1 184 ? 6.062 -12.211 -2.381 1 98.06 184 ARG B N 1
ATOM 2840 C CA . ARG B 1 184 ? 6.301 -13.648 -2.43 1 98.06 184 ARG B CA 1
ATOM 2841 C C . ARG B 1 184 ? 6.223 -14.172 -3.861 1 98.06 184 ARG B C 1
ATOM 2843 O O . ARG B 1 184 ? 6.965 -15.078 -4.238 1 98.06 184 ARG B O 1
ATOM 2850 N N . LEU B 1 185 ? 5.328 -13.656 -4.648 1 98.44 185 LEU B N 1
ATOM 2851 C CA . LEU B 1 185 ? 5.227 -14.055 -6.051 1 98.44 185 LEU B CA 1
ATOM 2852 C C . LEU B 1 185 ? 6.559 -13.867 -6.766 1 98.44 185 LEU B C 1
ATOM 2854 O O . LEU B 1 185 ? 6.934 -14.68 -7.609 1 98.44 185 LEU B O 1
ATOM 2858 N N . ALA B 1 186 ? 7.25 -12.781 -6.453 1 97.56 186 ALA B N 1
ATOM 2859 C CA . ALA B 1 186 ? 8.562 -12.547 -7.043 1 97.56 186 ALA B CA 1
ATOM 2860 C C . ALA B 1 186 ? 9.516 -13.703 -6.754 1 97.56 186 ALA B C 1
ATOM 2862 O O . ALA B 1 186 ? 10.281 -14.117 -7.625 1 97.56 186 ALA B O 1
ATOM 2863 N N . ASP B 1 187 ? 9.492 -14.219 -5.531 1 97.56 187 ASP B N 1
ATOM 2864 C CA . ASP B 1 187 ? 10.312 -15.367 -5.172 1 97.56 187 ASP B CA 1
ATOM 2865 C C . ASP B 1 187 ? 9.953 -16.594 -6.02 1 97.56 187 ASP B C 1
ATOM 2867 O O . ASP B 1 187 ? 10.836 -17.328 -6.469 1 97.56 187 ASP B O 1
ATOM 2871 N N . PHE B 1 188 ? 8.641 -16.844 -6.176 1 98.31 188 PHE B N 1
ATOM 2872 C CA . PHE B 1 188 ? 8.188 -17.969 -6.977 1 98.31 188 PHE B CA 1
ATOM 2873 C C . PHE B 1 188 ? 8.703 -17.875 -8.406 1 98.31 188 PHE B C 1
ATOM 2875 O O . PHE B 1 188 ? 9.211 -18.859 -8.953 1 98.31 188 PHE B O 1
ATOM 2882 N N . LEU B 1 189 ? 8.508 -16.688 -9.008 1 97.81 189 LEU B N 1
ATOM 2883 C CA . LEU B 1 189 ? 8.945 -16.484 -10.383 1 97.81 189 LEU B CA 1
ATOM 2884 C C . LEU B 1 189 ? 10.453 -16.703 -10.516 1 97.81 189 LEU B C 1
ATOM 2886 O O . LEU B 1 189 ? 10.914 -17.344 -11.453 1 97.81 189 LEU B O 1
ATOM 2890 N N . ALA B 1 190 ? 11.195 -16.203 -9.555 1 95.94 190 ALA B N 1
ATOM 2891 C CA . ALA B 1 190 ? 12.648 -16.406 -9.555 1 95.94 190 ALA B CA 1
ATOM 2892 C C . ALA B 1 190 ? 12.992 -17.891 -9.484 1 95.94 190 ALA B C 1
ATOM 2894 O O . ALA B 1 190 ? 13.898 -18.359 -10.18 1 95.94 190 ALA B O 1
ATOM 2895 N N . ALA B 1 191 ? 12.281 -18.594 -8.648 1 96.81 191 ALA B N 1
ATOM 2896 C CA . ALA B 1 191 ? 12.516 -20.031 -8.484 1 96.81 191 ALA B CA 1
ATOM 2897 C C . ALA B 1 191 ? 12.258 -20.781 -9.789 1 96.81 191 ALA B C 1
ATOM 2899 O O . ALA B 1 191 ? 12.805 -21.859 -10.008 1 96.81 191 ALA B O 1
ATOM 2900 N N . GLU B 1 192 ? 11.43 -20.203 -10.633 1 97.38 192 GLU B N 1
ATOM 2901 C CA . GLU B 1 192 ? 11.109 -20.812 -11.914 1 97.38 192 GLU B CA 1
ATOM 2902 C C . GLU B 1 192 ? 11.906 -20.172 -13.047 1 97.38 192 GLU B C 1
ATOM 2904 O O . GLU B 1 192 ? 11.578 -20.375 -14.219 1 97.38 192 GLU B O 1
ATOM 2909 N N . GLY B 1 193 ? 12.828 -19.344 -12.703 1 94.75 193 GLY B N 1
ATOM 2910 C CA . GLY B 1 193 ? 13.781 -18.844 -13.68 1 94.75 193 GLY B CA 1
ATOM 2911 C C . GLY B 1 193 ? 13.352 -17.531 -14.305 1 94.75 193 GLY B C 1
ATOM 2912 O O . GLY B 1 193 ? 13.898 -17.125 -15.328 1 94.75 193 GLY B O 1
ATOM 2913 N N . VAL B 1 194 ? 12.359 -16.938 -13.773 1 94.94 194 VAL B N 1
ATOM 2914 C CA . VAL B 1 194 ? 11.914 -15.641 -14.289 1 94.94 194 VAL B CA 1
ATOM 2915 C C . VAL B 1 194 ? 12.492 -14.516 -13.43 1 94.94 194 VAL B C 1
ATOM 2917 O O . VAL B 1 194 ? 12.195 -14.414 -12.242 1 94.94 194 VAL B O 1
ATOM 2920 N N . CYS B 1 195 ? 13.289 -13.68 -13.977 1 89.75 195 CYS B N 1
ATOM 2921 C CA . CYS B 1 195 ? 13.852 -12.516 -13.297 1 89.75 195 CYS B CA 1
ATOM 2922 C C . CYS B 1 195 ? 13.047 -11.258 -13.586 1 89.75 195 CYS B C 1
ATOM 2924 O O . CYS B 1 195 ? 13 -10.797 -14.734 1 89.75 195 CYS B O 1
ATOM 2926 N N . ILE B 1 196 ? 12.5 -10.711 -12.57 1 93.69 196 ILE B N 1
ATOM 2927 C CA . ILE B 1 196 ? 11.703 -9.508 -12.758 1 93.69 196 ILE B CA 1
ATOM 2928 C C . ILE B 1 196 ? 12.625 -8.336 -13.102 1 93.69 196 ILE B C 1
ATOM 2930 O O . ILE B 1 196 ? 12.305 -7.52 -13.969 1 93.69 196 ILE B O 1
ATOM 2934 N N . VAL B 1 197 ? 13.695 -8.328 -12.312 1 93.31 197 VAL B N 1
ATOM 2935 C CA . VAL B 1 197 ? 14.727 -7.336 -12.602 1 93.31 197 VAL B CA 1
ATOM 2936 C C . VAL B 1 197 ? 16.078 -8.031 -12.805 1 93.31 197 VAL B C 1
ATOM 2938 O O . VAL B 1 197 ? 16.297 -9.133 -12.281 1 93.31 197 VAL B O 1
#

pLDDT: mean 95.08, std 7.79, range [27.73, 98.88]

Secondary structure (DSSP, 8-state):
-------EEEE---HHHHHHHHTTT---EE-------PPPTT--HHHHHHHHHHHHHHHTTTTSTT-EEEEEEEEEEETTEEE----SHHHHHHHHHHTTT-EEEEEEEEEEEETTT--EEEEEEEEEEEEPP--HHHHHHHHHH-GGGGGSGGG--TTTGGGGGEEEEEBS-HHHHHT--HHHHHHHHHHTT----/-------EEEE---HHHHHHHHTTT---EE-------PPPTT--HHHHHHHHHHHHHHHTTTT-TTSEEEEEEEEEEETTEEE----SHHHHHHHHHHTTT-EEEEEEEEEEEETTT--EEEEEEEEEEEEPP--HHHHHHHHHH-GGGGGSGGG--TTTGGGGGEEEEEBS-HHHHHT--HHHHHHHHHHTT----

Radius of gyration: 22.13 Å; Cα contacts (8 Å, |Δi|>4): 891; chains: 2; bounding box: 54×63×44 Å

Foldseek 3Di:
DPPPQFAEEELDPDPLVVVVVCVLVHDYYYDHFDDDLDDDPPQDQLRSFQVQQVRSQVRCLVVRAQHKYKGKGKWKDWPHDTFAQLLDLVSLLVLLLVLAQTKIKMWMKMWIAGSNVRDIDIDIWIKIWGFHHDDSVVSNVLCVVPVCLSNDGSSADCVPPRVVGTDDMDGPAPSRVSHDSVVVVCVVSVVSPHHSD/DPPPQFAEEEQDPDPLVVVVVCVLVHDYYYDHFDDDLDDDVPQDQLRSFQVQQVRSQVRCLVVRQAHKYKGKGKWKDWPHDTFAQLLDLVSLLVLLLVLAQTKIKMWMKMWIAGNPVRDIDIDIWIKIWGFHHDDSVVSVVLCVVPVCLSNDGSSADCVPPRVVGTDDMDGPAPSRVSHDSVVVVCVVSVVSPHHSD

Solvent-accessible surface area (backbone atoms only — not comparable to full-atom values): 20366 Å² total; per-residue (Å²): 123,82,82,74,58,63,53,39,31,37,29,45,81,50,66,60,44,50,54,59,54,48,41,52,68,58,79,65,44,74,40,76,46,68,59,88,78,73,79,58,90,90,56,48,62,59,52,44,12,42,50,45,3,47,43,20,25,56,53,40,35,83,83,40,72,49,24,34,27,34,9,48,26,70,32,27,35,41,92,91,39,77,39,57,53,45,72,35,71,69,48,22,47,55,51,45,59,71,40,39,58,31,58,38,38,34,25,16,7,36,26,41,34,33,47,68,78,65,50,73,45,78,49,73,46,67,31,40,36,33,30,34,75,66,56,67,67,36,50,54,46,40,44,68,77,41,63,71,23,18,74,26,60,63,38,46,39,68,91,40,56,34,32,75,48,33,59,37,36,44,33,50,46,72,46,23,79,72,41,41,42,52,42,61,49,49,54,50,37,43,75,68,61,39,68,82,84,123,83,82,74,58,63,51,40,33,37,29,44,80,51,68,60,44,51,54,59,53,48,42,52,68,58,80,66,44,74,41,76,48,67,62,86,77,73,78,58,89,90,56,48,63,60,53,45,12,41,50,44,4,48,43,20,26,56,52,42,32,84,85,39,53,64,23,35,26,35,9,48,25,70,31,27,36,41,93,89,40,78,39,58,53,43,74,35,71,68,48,24,48,55,51,45,58,71,39,40,55,32,58,37,38,36,26,16,6,34,23,42,34,30,41,67,79,65,50,71,47,75,51,72,45,67,32,40,36,32,30,33,74,66,56,68,66,37,49,54,47,40,45,69,76,40,63,71,23,20,73,26,60,64,37,47,40,67,91,38,55,35,31,76,49,34,59,37,33,46,33,50,46,70,46,22,80,71,41,40,41,53,43,62,49,48,52,50,38,44,76,69,62,38,69,80,83

Sequence (394 aa):
MAATALPVVLASTSTFRRKQLQTWGLPFECAAPEYDETPLAGEAAAGTARRLAAGKARSLAARFPACLIIGADQVAWSGGRQLGKPMTPERAQTMLESLSGQSIVFYSAVCLLNTATGRLHEHTDTTVVQMRRFDRATVARYLQREPDAMYCAGGAKSEALGSALIERIDSSDPNALIGLPLLRLADFLAAEGVCIVMAATALPVVLASTSTFRRKQLQTWGLPFECAAPEYDETPLAGEAAAGTARRLAAGKARSLAARFPACLIIGADQVAWSGGRQLGKPMTPERAQTMLESLSGQSIVFYSAVCLLNTATGRLHEHTDTTVVQMRRFDRATVARYLQREPDAMYCAGGAKSEALGSALIERIDSSDPNALIGLPLLRLADFLAAEGVCIV

Organism: NCBI:txid211502

InterPro domains:
  IPR003697 Nucleoside triphosphate pyrophosphatase Maf-like protein [MF_00528] (7-194)
  IPR003697 Nucleoside triphosphate pyrophosphatase Maf-like protein [PF02545] (8-190)
  IPR003697 Nucleoside triphosphate pyrophosphatase Maf-like protein [PIRSF006305] (6-191)
  IPR003697 Nucleoside triphosphate pyrophosphatase Maf-like protein [PTHR43213] (7-190)
  IPR003697 Nucleoside triphosphate pyrophosphatase Maf-like protein [TIGR00172] (7-189)
  IPR003697 Nucleoside triphosphate pyrophosphatase Maf-like protein [cd00555] (8-189)
  IPR029001 Inosine triphosphate pyrophosphatase-like [G3DSA:3.90.950.10] (7-196)
  IPR029001 Inosine triphosphate pyrophosphatase-like [SSF52972] (6-189)

Nearest PDB structures (foldseek):
  4jhc-assembly1_A  TM=9.573E-01  e=5.411E-23  Escherichia coli K-12
  4lu1-assembly1_A  TM=9.613E-01  e=1.182E-22  Escherichia coli K-12
  1exc-assembly1_A  TM=9.553E-01  e=6.823E-16  Bacillus subtilis
  4heb-assembly1_A  TM=9.541E-01  e=1.245E-15  Bacillus subtilis
  2amh-assembly1_A  TM=8.826E-01  e=8.062E-12  Trypanosoma brucei